Protein AF-A0A936F5Q6-F1 (afdb_monomer)

Secondary structure (DSSP, 8-state):
--------PPPPP-----------HHHHHHHHHHHHHHHHHHHHHTEEEEE--SGGGTTTS-TTEEEEEESGGG-B-GGGSGGG-SPP-SS-BT--PPPTT-EEEE--TT----EEEEEEE-TT-EEEEETTEEEETTEEPEEPPPEEEEEEPBTTB---TTTSTT-EEE-TTS-EEEEEEEEEEE-TTS-EEEEE------GGG-EEEEEPPTTEEEEE-SBSSS--STTS-GGGTS--SSEEGGGEEEEEEEEEEEB-S---SS-THHHHHTBPTT-TT-B-SPPHHHHHHHHHHHHHHTS-------------------------------------------------SSSSSS-EE-SS-GGGTTEEEETTS-EEETT-TTEEPPPSSPEEHHHHHHHHTTPPPTT--HHHHHHHHHHHHT--TTSTTHHHHHHHTSPP-

Solvent-accessible surface area (backbone atoms only — not comparable to full-atom values): 26104 Å² total; per-residue (Å²): 136,89,82,81,89,80,84,82,80,78,80,75,82,83,80,71,77,78,75,77,80,71,82,59,63,67,63,52,52,51,50,51,50,52,50,51,50,50,52,50,47,38,40,24,51,48,41,33,83,46,74,37,88,52,55,22,35,20,76,82,40,51,32,40,32,26,30,41,28,37,22,50,79,43,20,45,30,30,49,25,36,67,88,49,76,48,69,91,54,88,59,50,53,84,46,43,82,83,56,79,61,40,34,30,32,34,37,35,86,97,51,94,57,80,42,71,32,29,31,69,40,48,55,69,36,38,40,30,30,52,85,69,40,49,25,51,71,87,42,67,55,45,70,50,78,78,39,81,44,77,40,78,50,37,79,49,43,69,50,48,57,89,88,35,67,88,27,60,40,75,46,97,88,70,49,55,28,27,54,37,50,32,31,39,38,34,45,97,86,35,44,55,52,57,25,31,57,86,85,70,94,51,76,81,20,54,38,78,78,42,66,34,49,79,67,20,33,30,36,36,34,30,12,53,82,62,36,63,19,22,90,29,46,56,93,72,61,18,37,53,30,62,36,53,55,39,33,47,38,24,38,45,47,32,28,64,45,29,35,37,60,66,57,45,95,88,42,71,68,32,56,68,70,21,46,48,79,94,45,49,70,42,64,51,58,63,56,67,71,42,46,51,53,38,53,53,49,53,60,59,71,70,52,80,79,79,90,69,84,91,76,93,75,92,77,90,81,79,92,73,91,80,80,90,80,84,84,89,84,88,81,91,88,83,82,86,87,86,77,90,78,92,73,86,76,75,83,86,86,83,87,70,91,78,69,56,63,78,28,58,34,42,45,54,36,77,94,45,72,75,40,15,33,27,61,77,23,47,80,38,65,66,88,46,89,79,44,35,76,55,53,96,57,60,41,39,33,51,50,51,50,46,27,77,75,72,48,72,41,90,98,50,55,75,67,51,32,49,12,50,51,35,28,60,73,64,53,45,94,92,44,66,28,25,72,47,53,59,61,68,70,54,82,86,128

Mean predicted aligned error: 17.84 Å

Structure (mmCIF, N/CA/C/O backbone):
data_AF-A0A936F5Q6-F1
#
_entry.id   AF-A0A936F5Q6-F1
#
loop_
_atom_site.group_PDB
_atom_site.id
_atom_site.type_symbol
_atom_site.label_atom_id
_atom_site.label_alt_id
_atom_site.label_comp_id
_atom_site.label_asym_id
_atom_site.label_entity_id
_atom_site.label_seq_id
_atom_site.pdbx_PDB_ins_code
_atom_site.Cartn_x
_atom_site.Cartn_y
_atom_site.Cartn_z
_atom_site.occupancy
_atom_site.B_iso_or_equiv
_atom_site.auth_seq_id
_atom_site.auth_comp_id
_atom_site.auth_asym_id
_atom_site.auth_atom_id
_atom_site.pdbx_PDB_model_num
ATOM 1 N N . MET A 1 1 ? 105.492 23.230 -10.990 1.00 42.41 1 MET A N 1
ATOM 2 C CA . MET A 1 1 ? 104.537 22.326 -11.659 1.00 42.41 1 MET A CA 1
ATOM 3 C C . MET A 1 1 ? 103.234 22.396 -10.895 1.00 42.41 1 MET A C 1
ATOM 5 O O . MET A 1 1 ? 103.182 22.001 -9.741 1.00 42.41 1 MET A O 1
ATOM 9 N N . SER A 1 2 ? 102.258 23.037 -11.521 1.00 43.28 2 SER A N 1
ATOM 10 C CA . SER A 1 2 ? 100.875 23.204 -11.093 1.00 43.28 2 SER A CA 1
ATOM 11 C C . SER A 1 2 ? 100.133 21.871 -11.155 1.00 43.28 2 SER A C 1
ATOM 13 O O . SER A 1 2 ? 100.167 21.211 -12.191 1.00 43.28 2 SER A O 1
ATOM 15 N N . VAL A 1 3 ? 99.435 21.507 -10.081 1.00 45.12 3 VAL A N 1
ATOM 16 C CA . VAL A 1 3 ? 98.391 20.480 -10.119 1.00 45.12 3 VAL A CA 1
ATOM 17 C C . VAL A 1 3 ? 97.090 21.184 -9.764 1.00 45.12 3 VAL A C 1
ATOM 19 O O . VAL A 1 3 ? 96.934 21.720 -8.673 1.00 45.12 3 VAL A O 1
ATOM 22 N N . SER A 1 4 ? 96.239 21.276 -10.777 1.00 45.59 4 SER A N 1
ATOM 23 C CA . SER A 1 4 ? 94.944 21.943 -10.832 1.00 45.59 4 SER A CA 1
ATOM 24 C C . SER A 1 4 ? 93.878 21.199 -10.025 1.00 45.59 4 SER A C 1
ATOM 26 O O . SER A 1 4 ? 93.686 20.000 -10.228 1.00 45.59 4 SER A O 1
ATOM 28 N N . GLU A 1 5 ? 93.167 21.940 -9.174 1.00 50.47 5 GLU A N 1
ATOM 29 C CA . GLU A 1 5 ? 91.905 21.557 -8.531 1.00 50.47 5 GLU A CA 1
ATOM 30 C C . GLU A 1 5 ? 90.861 21.115 -9.568 1.00 50.47 5 GLU A C 1
ATOM 32 O O . GLU A 1 5 ? 90.573 21.842 -10.520 1.00 50.47 5 GLU A O 1
ATOM 37 N N . GLN A 1 6 ? 90.266 19.937 -9.365 1.00 46.44 6 GLN A N 1
ATOM 38 C CA . GLN A 1 6 ? 89.029 19.533 -10.031 1.00 46.44 6 GLN A CA 1
ATOM 39 C C . GLN A 1 6 ? 87.901 19.558 -8.999 1.00 46.44 6 GLN A C 1
ATOM 41 O O . GLN A 1 6 ? 87.885 18.778 -8.052 1.00 46.44 6 GLN A O 1
ATOM 46 N N . SER A 1 7 ? 86.990 20.511 -9.190 1.00 47.34 7 SER A N 1
ATOM 47 C CA . SER A 1 7 ? 85.715 20.624 -8.488 1.00 47.34 7 SER A CA 1
ATOM 48 C C . SER A 1 7 ? 84.756 19.570 -9.042 1.00 47.34 7 SER A C 1
ATOM 50 O O . SER A 1 7 ? 84.431 19.586 -10.230 1.00 47.34 7 SER A O 1
ATOM 52 N N . GLU A 1 8 ? 84.341 18.632 -8.196 1.00 51.38 8 GLU A N 1
ATOM 53 C CA . GLU A 1 8 ? 83.373 17.590 -8.531 1.00 51.38 8 GLU A CA 1
ATOM 54 C C . GLU A 1 8 ? 81.960 18.196 -8.485 1.00 51.38 8 GLU A C 1
ATOM 56 O O . GLU A 1 8 ? 81.468 18.613 -7.434 1.00 51.38 8 GLU A O 1
ATOM 61 N N . ALA A 1 9 ? 81.321 18.316 -9.649 1.00 51.38 9 ALA A N 1
ATOM 62 C CA . ALA A 1 9 ? 79.969 18.846 -9.769 1.00 51.38 9 ALA A CA 1
ATOM 63 C C . ALA A 1 9 ? 78.942 17.827 -9.245 1.00 51.38 9 ALA A C 1
ATOM 65 O O . ALA A 1 9 ? 78.842 16.711 -9.750 1.00 51.38 9 ALA A O 1
ATOM 66 N N . VAL A 1 10 ? 78.149 18.235 -8.252 1.00 56.03 10 VAL A N 1
ATOM 67 C CA . VAL A 1 10 ? 76.970 17.495 -7.774 1.00 56.03 10 VAL A CA 1
ATOM 68 C C . VAL A 1 10 ? 75.937 17.419 -8.912 1.00 56.03 10 VAL A C 1
ATOM 70 O O . VAL A 1 10 ? 75.622 18.463 -9.492 1.00 56.03 10 VAL A O 1
ATOM 73 N N . PRO A 1 11 ? 75.389 16.237 -9.257 1.00 56.75 11 PRO A N 1
ATOM 74 C CA . PRO A 1 11 ? 74.381 16.136 -10.304 1.00 56.75 11 PRO A CA 1
ATOM 75 C C . PRO A 1 11 ? 73.086 16.822 -9.850 1.00 56.75 11 PRO A C 1
ATOM 77 O O . PRO A 1 11 ? 72.629 16.642 -8.719 1.00 56.75 11 PRO A O 1
ATOM 80 N N . ALA A 1 12 ? 72.506 17.634 -10.734 1.00 58.72 12 ALA A N 1
ATOM 81 C CA . ALA A 1 12 ? 71.216 18.274 -10.510 1.00 58.72 12 ALA A CA 1
ATOM 82 C C . ALA A 1 12 ? 70.104 17.213 -10.371 1.00 58.72 12 ALA A C 1
ATOM 84 O O . ALA A 1 12 ? 70.177 16.174 -11.031 1.00 58.72 12 ALA A O 1
ATOM 85 N N . PRO A 1 13 ? 69.075 17.451 -9.535 1.00 54.03 13 PRO A N 1
ATOM 86 C CA . PRO A 1 13 ? 67.951 16.535 -9.419 1.00 54.03 13 PRO A CA 1
ATOM 87 C C . PRO A 1 13 ? 67.217 16.451 -10.758 1.00 54.03 13 PRO A C 1
ATOM 89 O O . PRO A 1 13 ? 66.896 17.469 -11.371 1.00 54.03 13 PRO A O 1
ATOM 92 N N . ASP A 1 14 ? 66.973 15.221 -11.193 1.00 54.06 14 ASP A N 1
ATOM 93 C CA . ASP A 1 14 ? 66.315 14.880 -12.446 1.00 54.06 14 ASP A CA 1
ATOM 94 C C . ASP A 1 14 ? 64.853 15.366 -12.405 1.00 54.06 14 ASP A C 1
ATOM 96 O O . ASP A 1 14 ? 63.963 14.705 -11.867 1.00 54.06 14 ASP A O 1
ATOM 100 N N . THR A 1 15 ? 64.587 16.575 -12.906 1.00 55.31 15 THR A N 1
ATOM 101 C CA . THR A 1 15 ? 63.224 17.110 -13.043 1.00 55.31 15 THR A CA 1
ATOM 102 C C . THR A 1 15 ? 62.595 16.582 -14.325 1.00 55.31 15 THR A C 1
ATOM 104 O O . THR A 1 15 ? 62.311 17.342 -15.250 1.00 55.31 15 THR A O 1
ATOM 107 N N . SER A 1 16 ? 62.378 15.270 -14.390 1.00 55.84 16 SER A N 1
ATOM 108 C CA . SER A 1 16 ? 61.406 14.721 -15.333 1.00 55.84 16 SER A CA 1
ATOM 109 C C . SER A 1 16 ? 60.009 15.129 -14.849 1.00 55.84 16 SER A C 1
ATOM 111 O O . SER A 1 16 ? 59.648 14.789 -13.718 1.00 55.84 16 SER A O 1
ATOM 113 N N . PRO A 1 17 ? 59.219 15.892 -15.627 1.00 52.56 17 PRO A N 1
ATOM 114 C CA . PRO A 1 17 ? 57.840 16.160 -15.257 1.00 52.56 17 PRO A CA 1
ATOM 115 C C . PRO A 1 17 ? 57.118 14.815 -15.206 1.00 52.56 17 PRO A C 1
ATOM 117 O O . PRO A 1 17 ? 57.086 14.098 -16.204 1.00 52.56 17 PRO A O 1
ATOM 120 N N . ALA A 1 18 ? 56.580 14.450 -14.039 1.00 57.94 18 ALA A N 1
ATOM 121 C CA . ALA A 1 18 ? 55.662 13.327 -13.940 1.00 57.94 18 ALA A CA 1
ATOM 122 C C . ALA A 1 18 ? 54.544 13.580 -14.956 1.00 57.94 18 ALA A C 1
ATOM 124 O O . ALA A 1 18 ? 53.820 14.572 -14.832 1.00 57.94 18 ALA A O 1
ATOM 125 N N . GLU A 1 19 ? 54.466 12.748 -15.997 1.00 56.25 19 GLU A N 1
ATOM 126 C CA . GLU A 1 19 ? 53.350 12.771 -16.932 1.00 56.25 19 GLU A CA 1
ATOM 127 C C . GLU A 1 19 ? 52.079 12.673 -16.091 1.00 56.25 19 GLU A C 1
ATOM 129 O O . GLU A 1 19 ? 51.838 11.679 -15.407 1.00 56.25 19 GLU A O 1
ATOM 134 N N . ALA A 1 20 ? 51.301 13.754 -16.063 1.00 56.84 20 ALA A N 1
ATOM 135 C CA . ALA A 1 20 ? 49.984 13.726 -15.464 1.00 56.84 20 ALA A CA 1
ATOM 136 C C . ALA A 1 20 ? 49.169 12.740 -16.301 1.00 56.84 20 ALA A C 1
ATOM 138 O O . ALA A 1 20 ? 48.766 13.081 -17.415 1.00 56.84 20 ALA A O 1
ATOM 139 N N . GLU A 1 21 ? 48.996 11.511 -15.805 1.00 63.91 21 GLU A N 1
ATOM 140 C CA . GLU A 1 21 ? 48.162 10.517 -16.468 1.00 63.91 21 GLU A CA 1
ATOM 141 C C . GLU A 1 21 ? 46.788 11.143 -16.715 1.00 63.91 21 GLU A C 1
ATOM 143 O O . GLU A 1 21 ? 46.045 11.484 -15.789 1.00 63.91 21 GLU A O 1
ATOM 148 N N . GLY A 1 22 ? 46.491 11.392 -17.992 1.00 63.47 22 GLY A N 1
ATOM 149 C CA . GLY A 1 22 ? 45.227 11.970 -18.407 1.00 63.47 22 GLY A CA 1
ATOM 150 C C . GLY A 1 22 ? 44.092 11.062 -17.954 1.00 63.47 22 GLY A C 1
ATOM 151 O O . GLY A 1 22 ? 44.137 9.855 -18.172 1.00 63.47 22 GLY A O 1
ATOM 152 N N . PHE A 1 23 ? 43.079 11.648 -17.320 1.00 73.56 23 PHE A N 1
ATOM 153 C CA . PHE A 1 23 ? 41.905 10.942 -16.810 1.00 73.56 23 PHE A CA 1
ATOM 154 C C . PHE A 1 23 ? 41.324 9.973 -17.862 1.00 73.56 23 PHE A C 1
ATOM 156 O O . PHE A 1 23 ? 40.865 10.409 -18.925 1.00 73.56 23 PHE A O 1
ATOM 163 N N . ASP A 1 24 ? 41.345 8.663 -17.575 1.00 84.31 24 ASP A N 1
ATOM 164 C CA . ASP A 1 24 ? 40.835 7.620 -18.475 1.00 84.31 24 ASP A CA 1
ATOM 165 C C . ASP A 1 24 ? 39.300 7.608 -18.494 1.00 84.31 24 ASP A C 1
ATOM 167 O O . ASP A 1 24 ? 38.622 6.799 -17.856 1.00 84.31 24 ASP A O 1
ATOM 171 N N . TRP A 1 25 ? 38.734 8.507 -19.298 1.00 86.06 25 TRP A N 1
ATOM 172 C CA . TRP A 1 25 ? 37.295 8.597 -19.530 1.00 86.06 25 TRP A CA 1
ATOM 173 C C . TRP A 1 25 ? 36.670 7.280 -20.010 1.00 86.06 25 TRP A C 1
ATOM 175 O O . TRP A 1 25 ? 35.491 7.041 -19.747 1.00 86.06 25 TRP A O 1
ATOM 185 N N . LYS A 1 26 ? 37.411 6.412 -20.717 1.00 86.75 26 LYS A N 1
ATOM 186 C CA . LYS A 1 26 ? 36.864 5.144 -21.227 1.00 86.75 26 LYS A CA 1
ATOM 187 C C . LYS A 1 26 ? 36.763 4.102 -20.116 1.00 86.75 26 LYS A C 1
ATOM 189 O O . LYS A 1 26 ? 35.740 3.418 -20.035 1.00 86.75 26 LYS A O 1
ATOM 194 N N . GLY A 1 27 ? 37.789 3.994 -19.274 1.00 87.75 27 GLY A N 1
ATOM 195 C CA . GLY A 1 27 ? 37.789 3.144 -18.084 1.00 87.75 27 GLY A CA 1
ATOM 196 C C . GLY A 1 27 ? 36.675 3.522 -17.111 1.00 87.75 27 GLY A C 1
ATOM 197 O O . GLY A 1 27 ? 35.888 2.662 -16.713 1.00 87.75 27 GLY A O 1
ATOM 198 N N . GLU A 1 28 ? 36.529 4.816 -16.829 1.00 91.38 28 GLU A N 1
ATOM 199 C CA . GLU A 1 28 ? 35.489 5.347 -15.940 1.00 91.38 28 GLU A CA 1
ATOM 200 C C . GLU A 1 28 ? 34.074 5.105 -16.483 1.00 91.38 28 GLU A C 1
ATOM 202 O O . GLU A 1 28 ? 33.216 4.568 -15.780 1.00 91.38 28 GLU A O 1
ATOM 207 N N . LEU A 1 29 ? 33.822 5.391 -17.767 1.00 93.62 29 LEU A N 1
ATOM 208 C CA . LEU A 1 29 ? 32.521 5.111 -18.391 1.00 93.62 29 LEU A CA 1
ATOM 209 C C . LEU A 1 29 ? 32.185 3.616 -18.386 1.00 93.62 29 LEU A C 1
ATOM 211 O O . LEU A 1 29 ? 31.036 3.242 -18.143 1.00 93.62 29 LEU A O 1
ATOM 215 N N . LYS A 1 30 ? 33.176 2.749 -18.624 1.00 93.69 30 LYS A N 1
ATOM 216 C CA . LYS A 1 30 ? 33.001 1.295 -18.539 1.00 93.69 30 LYS A CA 1
ATOM 217 C C . LYS A 1 30 ? 32.671 0.863 -17.108 1.00 93.69 30 LYS A C 1
ATOM 219 O O . LYS A 1 30 ? 31.781 0.034 -16.926 1.00 93.69 30 LYS A O 1
ATOM 224 N N . GLY A 1 31 ? 33.351 1.424 -16.109 1.00 93.06 31 GLY A N 1
ATOM 225 C CA . GLY A 1 31 ? 33.075 1.174 -14.694 1.00 93.06 31 GLY A CA 1
ATOM 226 C C . GLY A 1 31 ? 31.650 1.571 -14.311 1.00 93.06 31 GLY A C 1
ATOM 227 O O . GLY A 1 31 ? 30.896 0.749 -13.789 1.00 93.06 31 GLY A O 1
ATOM 228 N N . VAL A 1 32 ? 31.242 2.794 -14.662 1.00 94.19 32 VAL A N 1
ATOM 229 C CA . VAL A 1 32 ? 29.879 3.298 -14.436 1.00 94.19 32 VAL A CA 1
ATOM 230 C C . VAL A 1 32 ? 28.839 2.427 -15.140 1.00 94.19 32 VAL A C 1
ATOM 232 O O . VAL A 1 32 ? 27.829 2.081 -14.533 1.00 94.19 32 VAL A O 1
ATOM 235 N N . PHE A 1 33 ? 29.083 2.019 -16.388 1.00 94.50 33 PHE A N 1
ATOM 236 C CA . PHE A 1 33 ? 28.174 1.141 -17.126 1.00 94.50 33 PHE A CA 1
ATOM 237 C C . PHE A 1 33 ? 27.936 -0.189 -16.398 1.00 94.50 33 PHE A C 1
ATOM 239 O O . PHE A 1 33 ? 26.786 -0.575 -16.185 1.00 94.50 33 PHE A O 1
ATOM 246 N N . TRP A 1 34 ? 29.003 -0.875 -15.974 1.00 96.38 34 TRP A N 1
ATOM 247 C CA . TRP A 1 34 ? 28.876 -2.144 -15.252 1.00 96.38 34 TRP A CA 1
ATOM 248 C C . TRP A 1 34 ? 28.244 -1.974 -13.871 1.00 96.38 34 TRP A C 1
ATOM 250 O O . TRP A 1 34 ? 27.449 -2.822 -13.470 1.00 96.38 34 TRP A O 1
ATOM 260 N N . LEU A 1 35 ? 28.532 -0.873 -13.172 1.00 95.44 35 LEU A N 1
ATOM 261 C CA . LEU A 1 35 ? 27.879 -0.541 -11.906 1.00 95.44 35 LEU A CA 1
ATOM 262 C C . LEU A 1 35 ? 26.367 -0.357 -12.094 1.00 95.44 35 LEU A C 1
ATOM 264 O O . LEU A 1 35 ? 25.579 -0.966 -11.374 1.00 95.44 35 LEU A O 1
ATOM 268 N N . VAL A 1 36 ? 25.954 0.441 -13.083 1.00 93.56 36 VAL A N 1
ATOM 269 C CA . VAL A 1 36 ? 24.536 0.660 -13.406 1.00 93.56 36 VAL A CA 1
ATOM 270 C C . VAL A 1 36 ? 23.865 -0.656 -13.787 1.00 93.56 36 VAL A C 1
ATOM 272 O O . VAL A 1 36 ? 22.791 -0.960 -13.272 1.00 93.56 36 VAL A O 1
ATOM 275 N N . LEU A 1 37 ? 24.502 -1.469 -14.631 1.00 92.69 37 LEU A N 1
ATOM 276 C CA . LEU A 1 37 ? 23.965 -2.767 -15.031 1.00 92.69 37 LEU A CA 1
ATOM 277 C C . LEU A 1 37 ? 23.812 -3.716 -13.834 1.00 92.69 37 LEU A C 1
ATOM 279 O O . LEU A 1 37 ? 22.787 -4.386 -13.719 1.00 92.69 37 LEU A O 1
ATOM 283 N N . ALA A 1 38 ? 24.784 -3.744 -12.919 1.00 93.56 38 ALA A N 1
ATOM 284 C CA . ALA A 1 38 ? 24.715 -4.545 -11.700 1.00 93.56 38 ALA A CA 1
ATOM 285 C C . ALA A 1 38 ? 23.567 -4.092 -10.783 1.00 93.56 38 ALA A C 1
ATOM 287 O O . ALA A 1 38 ? 22.798 -4.927 -10.308 1.00 93.56 38 ALA A O 1
ATOM 288 N N . VAL A 1 39 ? 23.398 -2.780 -10.584 1.00 92.31 39 VAL A N 1
ATOM 289 C CA . VAL A 1 39 ? 22.298 -2.214 -9.783 1.00 92.31 39 VAL A CA 1
ATOM 290 C C . VAL A 1 39 ? 20.939 -2.516 -10.420 1.00 92.31 39 VAL A C 1
ATOM 292 O O . VAL A 1 39 ? 20.026 -2.972 -9.733 1.00 92.31 39 VAL A O 1
ATOM 295 N N . LEU A 1 40 ? 20.796 -2.327 -11.735 1.00 90.75 40 LEU A N 1
ATOM 296 C CA . LEU A 1 40 ? 19.561 -2.644 -12.459 1.00 90.75 40 LEU A CA 1
ATOM 297 C C . LEU A 1 40 ? 19.254 -4.145 -12.443 1.00 90.75 40 LEU A C 1
ATOM 299 O O . LEU A 1 40 ? 18.093 -4.529 -12.283 1.00 90.75 40 LEU A O 1
ATOM 303 N N . GLY A 1 41 ? 20.276 -4.992 -12.570 1.00 90.94 41 GLY A N 1
ATOM 304 C CA . GLY A 1 41 ? 20.154 -6.440 -12.436 1.00 90.94 41 GLY A CA 1
ATOM 305 C C . GLY A 1 41 ? 19.670 -6.830 -11.041 1.00 90.94 41 GLY A C 1
ATOM 306 O O . GLY A 1 41 ? 18.694 -7.566 -10.914 1.00 90.94 41 GLY A O 1
ATOM 307 N N . PHE A 1 42 ? 20.273 -6.267 -9.992 1.00 92.06 42 PHE A N 1
ATOM 308 C CA . PHE A 1 42 ? 19.863 -6.500 -8.608 1.00 92.06 42 PHE A CA 1
ATOM 309 C C . PHE A 1 42 ? 18.412 -6.059 -8.352 1.00 92.06 42 PHE A C 1
ATOM 311 O O . PHE A 1 42 ? 17.618 -6.846 -7.833 1.00 92.06 42 PHE A O 1
ATOM 318 N N . HIS A 1 43 ? 18.033 -4.852 -8.785 1.00 89.88 43 HIS A N 1
ATOM 319 C CA . HIS A 1 43 ? 16.671 -4.323 -8.630 1.00 89.88 43 HIS A CA 1
ATOM 320 C C . HIS A 1 43 ? 15.612 -5.116 -9.400 1.00 89.88 43 HIS A C 1
ATOM 322 O O . HIS A 1 43 ? 14.473 -5.248 -8.940 1.00 89.88 43 HIS A O 1
ATOM 328 N N . SER A 1 44 ? 15.979 -5.649 -10.565 1.00 86.81 44 SER A N 1
ATOM 329 C CA . SER A 1 44 ? 15.056 -6.407 -11.411 1.00 86.81 44 SER A CA 1
ATOM 330 C C . SER A 1 44 ? 14.912 -7.862 -10.957 1.00 86.81 44 SER A C 1
ATOM 332 O O . SER A 1 44 ? 13.824 -8.429 -11.059 1.00 86.81 44 SER A O 1
ATOM 334 N N . LEU A 1 45 ? 15.990 -8.471 -10.448 1.00 89.06 45 LEU A N 1
ATOM 335 C CA . LEU A 1 45 ? 16.042 -9.913 -10.197 1.00 89.06 45 LEU A CA 1
ATOM 336 C C . LEU A 1 45 ? 15.928 -10.297 -8.721 1.00 89.06 45 LEU A C 1
ATOM 338 O O . LEU A 1 45 ? 15.330 -11.326 -8.411 1.00 89.06 45 LEU A O 1
ATOM 342 N N . ILE A 1 46 ? 16.487 -9.499 -7.815 1.00 89.50 46 ILE A N 1
ATOM 343 C CA . ILE A 1 46 ? 16.668 -9.890 -6.414 1.00 89.50 46 ILE A CA 1
ATOM 344 C C . ILE A 1 46 ? 15.715 -9.097 -5.533 1.00 89.50 46 ILE A C 1
ATOM 346 O O . ILE A 1 46 ? 14.749 -9.659 -5.006 1.00 89.50 46 ILE A O 1
ATOM 350 N N . ALA A 1 47 ? 15.972 -7.799 -5.386 1.00 91.62 47 ALA A N 1
ATOM 351 C CA . ALA A 1 47 ? 15.198 -6.947 -4.506 1.00 91.62 47 ALA A CA 1
ATOM 352 C C . ALA A 1 47 ? 15.295 -5.474 -4.898 1.00 91.62 47 ALA A C 1
ATOM 354 O O . ALA A 1 47 ? 16.343 -5.015 -5.347 1.00 91.62 47 ALA A O 1
ATOM 355 N N . LYS A 1 48 ? 14.220 -4.716 -4.665 1.00 91.00 48 LYS A N 1
ATOM 356 C CA . LYS A 1 48 ? 14.207 -3.258 -4.844 1.00 91.00 48 LYS A CA 1
ATOM 357 C C . LYS A 1 48 ? 13.772 -2.542 -3.562 1.00 91.00 48 LYS A C 1
ATOM 359 O O . LYS A 1 48 ? 12.885 -3.052 -2.868 1.00 91.00 48 LYS A O 1
ATOM 364 N N . PRO A 1 49 ? 14.351 -1.371 -3.242 1.00 91.75 49 PRO A N 1
ATOM 365 C CA . PRO A 1 49 ? 13.793 -0.503 -2.217 1.00 91.75 49 PRO A CA 1
ATOM 366 C C . PRO A 1 49 ? 12.448 0.061 -2.693 1.00 91.75 49 PRO A C 1
ATOM 368 O O . PRO A 1 49 ? 12.272 0.376 -3.871 1.00 91.75 49 PRO A O 1
ATOM 371 N N . PHE A 1 50 ? 11.501 0.193 -1.773 1.00 91.50 50 PHE A N 1
ATOM 372 C CA . PHE A 1 50 ? 10.171 0.733 -2.032 1.00 91.50 50 PHE A CA 1
ATOM 373 C C . PHE A 1 50 ? 9.786 1.732 -0.939 1.00 91.50 50 PHE A C 1
ATOM 375 O O . PHE A 1 50 ? 10.235 1.620 0.202 1.00 91.50 50 PHE A O 1
ATOM 382 N N . TYR A 1 51 ? 8.979 2.724 -1.298 1.00 92.38 51 TYR A N 1
ATOM 383 C CA . TYR A 1 51 ? 8.472 3.759 -0.399 1.00 92.38 51 TYR A CA 1
ATOM 384 C C . TYR A 1 51 ? 6.951 3.664 -0.328 1.00 92.38 51 TYR A C 1
ATOM 386 O O . TYR A 1 51 ? 6.324 3.402 -1.350 1.00 92.38 51 TYR A O 1
ATOM 394 N N . ILE A 1 52 ? 6.375 3.872 0.857 1.00 94.81 52 ILE A N 1
ATOM 395 C CA . ILE A 1 52 ? 4.927 3.860 1.082 1.00 94.81 52 ILE A CA 1
ATOM 396 C C . ILE A 1 52 ? 4.357 5.281 0.973 1.00 94.81 52 ILE A C 1
ATOM 398 O O . ILE A 1 52 ? 4.614 6.092 1.867 1.00 94.81 52 ILE A O 1
ATOM 402 N N . PRO A 1 53 ? 3.565 5.580 -0.078 1.00 90.31 53 PRO A N 1
ATOM 403 C CA . PRO A 1 53 ? 2.999 6.910 -0.293 1.00 90.31 53 PRO A CA 1
ATOM 404 C C . PRO A 1 53 ? 1.572 7.072 0.255 1.00 90.31 53 PRO A C 1
ATOM 406 O O . PRO A 1 53 ? 1.040 8.171 0.208 1.00 90.31 53 PRO A O 1
ATOM 409 N N . SER A 1 54 ? 0.925 5.992 0.711 1.00 93.44 54 SER A N 1
ATOM 410 C CA . SER A 1 54 ? -0.507 5.983 1.054 1.00 93.44 54 SER A CA 1
ATOM 411 C C . SER A 1 54 ? -0.799 5.193 2.327 1.00 93.44 54 SER A C 1
ATOM 413 O O . SER A 1 54 ? -0.086 4.239 2.639 1.00 93.44 54 SER A O 1
ATOM 415 N N . GLU A 1 55 ? -1.915 5.511 2.968 1.00 94.75 55 GLU A N 1
ATOM 416 C CA . GLU A 1 55 ? -2.408 4.910 4.213 1.00 94.75 55 GLU A CA 1
ATOM 417 C C . GLU A 1 55 ? -3.172 3.583 4.067 1.00 94.75 55 GLU A C 1
ATOM 419 O O . GLU A 1 55 ? -3.548 2.970 5.065 1.00 94.75 55 GLU A O 1
ATOM 424 N N . SER A 1 56 ? -3.361 3.086 2.842 1.00 95.88 56 SER A N 1
ATOM 425 C CA . SER A 1 56 ? -4.173 1.885 2.564 1.00 95.88 56 SER A CA 1
ATOM 426 C C . SER A 1 56 ? -3.729 0.597 3.275 1.00 95.88 56 SER A C 1
ATOM 428 O O . SER A 1 56 ? -4.490 -0.363 3.375 1.00 95.88 56 SER A O 1
ATOM 430 N N . MET A 1 57 ? -2.495 0.555 3.777 1.00 97.06 57 MET A N 1
ATOM 431 C CA . MET A 1 57 ? -1.932 -0.585 4.507 1.00 97.06 57 MET A CA 1
ATOM 432 C C . MET A 1 57 ? -1.723 -0.300 6.006 1.00 97.06 57 MET A C 1
ATOM 434 O O . MET A 1 57 ? -1.019 -1.051 6.689 1.00 97.06 57 MET A O 1
ATOM 438 N N . MET A 1 58 ? -2.328 0.766 6.538 1.00 95.75 58 MET A N 1
ATOM 439 C CA . MET A 1 58 ? -2.366 1.025 7.978 1.00 95.75 58 MET A CA 1
ATOM 440 C C . MET A 1 58 ? -3.178 -0.061 8.714 1.00 95.75 58 MET A C 1
ATOM 442 O O . MET A 1 58 ? -4.124 -0.605 8.152 1.00 95.75 58 MET A O 1
ATOM 446 N N . PRO A 1 59 ? -2.816 -0.415 9.963 1.00 93.75 59 PRO A N 1
ATOM 447 C CA . PRO A 1 59 ? -1.761 0.182 10.786 1.00 93.75 59 PRO A CA 1
ATOM 448 C C . PRO A 1 59 ? -0.377 -0.459 10.565 1.00 93.75 59 PRO A C 1
ATOM 450 O O . PRO A 1 59 ? 0.601 -0.037 11.186 1.00 93.75 59 PRO A O 1
ATOM 453 N N . GLY A 1 60 ? -0.287 -1.512 9.744 1.00 92.12 60 GLY A N 1
ATOM 454 C CA . GLY A 1 60 ? 0.948 -2.271 9.534 1.00 92.12 60 GLY A CA 1
ATOM 455 C C . GLY A 1 60 ? 2.028 -1.446 8.839 1.00 92.12 60 GLY A C 1
ATOM 456 O O . GLY A 1 60 ? 3.178 -1.432 9.280 1.00 92.12 60 GLY A O 1
ATOM 457 N N . LEU A 1 61 ? 1.636 -0.707 7.802 1.00 95.62 61 LEU A N 1
ATOM 458 C CA . LEU A 1 61 ? 2.488 0.201 7.041 1.00 95.62 61 LEU A CA 1
ATOM 459 C C . LEU A 1 61 ? 1.957 1.630 7.142 1.00 95.62 61 LEU A C 1
ATOM 461 O O . LEU A 1 61 ? 0.771 1.869 6.926 1.00 95.62 61 LEU A O 1
ATOM 465 N N . LEU A 1 62 ? 2.846 2.568 7.453 1.00 95.25 62 LEU A N 1
ATOM 466 C CA . LEU A 1 62 ? 2.543 3.994 7.542 1.00 95.25 62 LEU A CA 1
ATOM 467 C C . LEU A 1 62 ? 3.126 4.733 6.335 1.00 95.25 62 LEU A C 1
ATOM 469 O O . LEU A 1 62 ? 4.185 4.365 5.819 1.00 95.25 62 LEU A O 1
ATOM 473 N N . VAL A 1 63 ? 2.479 5.828 5.928 1.00 95.12 63 VAL A N 1
ATOM 474 C CA . VAL A 1 63 ? 3.055 6.772 4.958 1.00 95.12 63 VAL A CA 1
ATOM 475 C C . VAL A 1 63 ? 4.408 7.233 5.487 1.00 95.12 63 VAL A C 1
ATOM 477 O O . VAL A 1 63 ? 4.507 7.624 6.651 1.00 95.12 63 VAL A O 1
ATOM 480 N N . GLY A 1 64 ? 5.463 7.143 4.676 1.00 93.56 64 GLY A N 1
ATOM 481 C CA . GLY A 1 64 ? 6.829 7.398 5.150 1.00 93.56 64 GLY A CA 1
ATOM 482 C C . GLY A 1 64 ? 7.693 6.153 5.347 1.00 93.56 64 GLY A C 1
ATOM 483 O O . GLY A 1 64 ? 8.920 6.281 5.382 1.00 93.56 64 GLY A O 1
ATOM 484 N N . ASP A 1 65 ? 7.095 4.962 5.445 1.00 96.19 65 ASP A N 1
ATOM 485 C CA . ASP A 1 65 ? 7.844 3.709 5.553 1.00 96.19 65 ASP A CA 1
ATOM 486 C C . ASP A 1 65 ? 8.649 3.431 4.273 1.00 96.19 65 ASP A C 1
ATOM 488 O O . ASP A 1 65 ? 8.204 3.651 3.140 1.00 96.19 65 ASP A O 1
ATOM 492 N N . ARG A 1 66 ? 9.859 2.905 4.463 1.00 95.19 66 ARG A N 1
ATOM 493 C CA . ARG A 1 66 ? 10.727 2.362 3.419 1.00 95.19 66 ARG A CA 1
ATOM 494 C C . ARG A 1 66 ? 10.882 0.875 3.653 1.00 95.19 66 ARG A C 1
ATOM 496 O O . ARG A 1 66 ? 11.105 0.444 4.779 1.00 95.19 66 ARG A O 1
ATOM 503 N N . LEU A 1 67 ? 10.770 0.086 2.596 1.00 94.75 67 LEU A N 1
ATOM 504 C CA . LEU A 1 67 ? 10.797 -1.367 2.697 1.00 94.75 67 LEU A CA 1
ATOM 505 C C . LEU A 1 67 ? 11.612 -2.002 1.579 1.00 94.75 67 LEU A C 1
ATOM 507 O O . LEU A 1 67 ? 11.876 -1.384 0.545 1.00 94.75 67 LEU A O 1
ATOM 511 N N . VAL A 1 68 ? 12.001 -3.254 1.797 1.00 94.44 68 VAL A N 1
ATOM 512 C CA . VAL A 1 68 ? 12.623 -4.096 0.772 1.00 94.44 68 VAL A CA 1
ATOM 513 C C . VAL A 1 68 ? 11.568 -5.024 0.188 1.00 94.44 68 VAL A C 1
ATOM 515 O O . VAL A 1 68 ? 10.864 -5.720 0.922 1.00 94.44 68 VAL A O 1
ATOM 518 N N . VAL A 1 69 ? 11.477 -5.036 -1.142 1.00 92.69 69 VAL A N 1
ATOM 519 C CA . VAL A 1 69 ? 10.619 -5.958 -1.892 1.00 92.69 69 VAL A CA 1
ATOM 520 C C . VAL A 1 69 ? 11.487 -6.998 -2.571 1.00 92.69 69 VAL A C 1
ATOM 522 O O . VAL A 1 69 ? 12.326 -6.634 -3.394 1.00 92.69 69 VAL A O 1
ATOM 525 N N . SER A 1 70 ? 11.260 -8.274 -2.277 1.00 92.69 70 SER A N 1
ATOM 526 C CA . SER A 1 70 ? 11.894 -9.394 -2.969 1.00 92.69 70 SER A CA 1
ATOM 527 C C . SER A 1 70 ? 11.124 -9.748 -4.249 1.00 92.69 70 SER A C 1
ATOM 529 O O . SER A 1 70 ? 9.891 -9.738 -4.286 1.00 92.69 70 SER A O 1
ATOM 531 N N . LYS A 1 71 ? 11.851 -10.036 -5.333 1.00 88.31 71 LYS A N 1
ATOM 532 C CA . LYS A 1 71 ? 11.264 -10.369 -6.648 1.00 88.31 71 LYS A CA 1
ATOM 533 C C . LYS A 1 71 ? 11.134 -11.874 -6.868 1.00 88.31 71 LYS A C 1
ATOM 535 O O . LYS A 1 71 ? 10.101 -12.357 -7.319 1.00 88.31 71 LYS A O 1
ATOM 540 N N . TYR A 1 72 ? 12.173 -12.610 -6.491 1.00 87.19 72 TYR A N 1
ATOM 541 C CA . TYR A 1 72 ? 12.311 -14.041 -6.743 1.00 87.19 72 TYR A CA 1
ATOM 542 C C . TYR A 1 72 ? 11.230 -14.962 -6.134 1.00 87.19 72 TYR A C 1
ATOM 544 O O . TYR A 1 72 ? 10.999 -16.003 -6.747 1.00 87.19 72 TYR A O 1
ATOM 552 N N . PRO A 1 73 ? 10.534 -14.666 -5.007 1.00 87.00 73 PRO A N 1
ATOM 553 C CA . PRO A 1 73 ? 9.595 -15.638 -4.433 1.00 87.00 73 PRO A CA 1
ATOM 554 C C . PRO A 1 73 ? 8.443 -16.019 -5.365 1.00 87.00 73 PRO A C 1
ATOM 556 O O . PRO A 1 73 ? 7.969 -17.152 -5.341 1.00 87.00 73 PRO A O 1
ATOM 559 N N . TYR A 1 74 ? 8.021 -15.086 -6.219 1.00 88.56 74 TYR A N 1
ATOM 560 C CA . TYR A 1 74 ? 6.952 -15.311 -7.192 1.00 88.56 74 TYR A CA 1
ATOM 561 C C . TYR A 1 74 ? 7.494 -15.494 -8.610 1.00 88.56 74 TYR A C 1
ATOM 563 O O . TYR A 1 74 ? 6.727 -15.518 -9.569 1.00 88.56 74 TYR A O 1
ATOM 571 N N . GLY A 1 75 ? 8.814 -15.622 -8.770 1.00 87.50 75 GLY A N 1
ATOM 572 C CA . GLY A 1 75 ? 9.480 -15.612 -10.068 1.00 87.50 75 GLY A CA 1
ATOM 573 C C . GLY A 1 75 ? 9.329 -14.281 -10.803 1.00 87.50 75 GLY A C 1
ATOM 574 O O . GLY A 1 75 ? 8.808 -13.296 -10.269 1.00 87.50 75 GLY A O 1
ATOM 575 N N . TRP A 1 76 ? 9.765 -14.254 -12.058 1.00 88.12 76 TRP A N 1
ATOM 576 C CA . TRP A 1 76 ? 9.883 -13.014 -12.824 1.00 88.12 76 TRP A CA 1
ATOM 577 C C . TRP A 1 76 ? 8.831 -12.910 -13.925 1.00 88.12 76 TRP A C 1
ATOM 579 O O . TRP A 1 76 ? 8.579 -13.862 -14.663 1.00 88.12 76 TRP A O 1
ATOM 589 N N . SER A 1 77 ? 8.240 -11.727 -14.034 1.00 87.75 77 SER A N 1
ATOM 590 C CA . SER A 1 77 ? 7.267 -11.339 -15.058 1.00 87.75 77 SER A CA 1
ATOM 591 C C . SER A 1 77 ? 7.659 -10.002 -15.691 1.00 87.75 77 SER A C 1
ATOM 593 O O . SER A 1 77 ? 8.684 -9.414 -15.336 1.00 87.75 77 SER A O 1
ATOM 595 N N . PHE A 1 78 ? 6.826 -9.479 -16.592 1.00 81.69 78 PHE A N 1
ATOM 596 C CA . PHE A 1 78 ? 7.060 -8.175 -17.214 1.00 81.69 78 PHE A CA 1
ATOM 597 C C . PHE A 1 78 ? 7.190 -7.029 -16.188 1.00 81.69 78 PHE A C 1
ATOM 599 O O . PHE A 1 78 ? 8.031 -6.151 -16.374 1.00 81.69 78 PHE A O 1
ATOM 606 N N . VAL A 1 79 ? 6.475 -7.095 -15.051 1.00 83.44 79 VAL A N 1
ATOM 607 C CA . VAL A 1 79 ? 6.576 -6.091 -13.967 1.00 83.44 79 VAL A CA 1
ATOM 608 C C . VAL A 1 79 ? 7.798 -6.267 -13.061 1.00 83.44 79 VAL A C 1
ATOM 610 O O . VAL A 1 79 ? 8.061 -5.478 -12.147 1.00 83.44 79 VAL A O 1
ATOM 613 N N . SER A 1 80 ? 8.558 -7.347 -13.251 1.00 81.25 80 SER A N 1
ATOM 614 C CA . SER A 1 80 ? 9.766 -7.578 -12.462 1.00 81.25 80 SER A CA 1
ATOM 615 C C . SER A 1 80 ? 10.914 -6.683 -12.914 1.00 81.25 80 SER A C 1
ATOM 617 O O . SER A 1 80 ? 11.696 -6.253 -12.063 1.00 81.25 80 SER A O 1
ATOM 619 N N . MET A 1 81 ? 10.970 -6.351 -14.208 1.00 80.31 81 MET A N 1
ATOM 620 C CA . MET A 1 81 ? 12.011 -5.507 -14.783 1.00 80.31 81 MET A CA 1
ATOM 621 C C . MET A 1 81 ? 11.889 -4.066 -14.288 1.00 80.31 81 MET A C 1
ATOM 623 O O . MET A 1 81 ? 10.799 -3.496 -14.229 1.00 80.31 81 MET A O 1
ATOM 627 N N . THR A 1 82 ? 13.022 -3.464 -13.926 1.00 74.81 82 THR A N 1
ATOM 628 C CA . THR A 1 82 ? 13.050 -2.054 -13.518 1.00 74.81 82 THR A CA 1
ATOM 629 C C . THR A 1 82 ? 12.483 -1.185 -14.650 1.00 74.81 82 THR A C 1
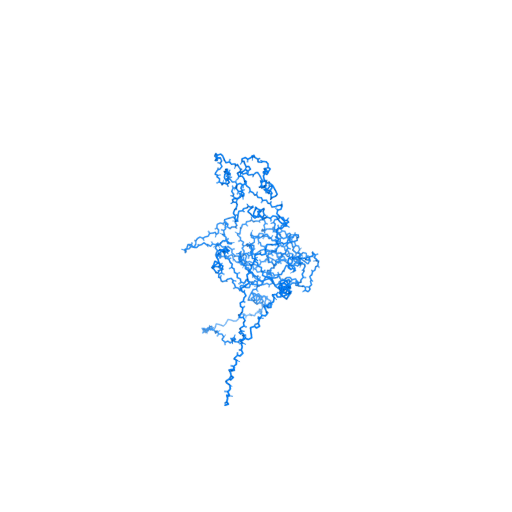ATOM 631 O O . THR A 1 82 ? 12.813 -1.395 -15.816 1.00 74.81 82 THR A O 1
ATOM 634 N N . PHE A 1 83 ? 11.612 -0.236 -14.295 1.00 72.62 83 PHE A N 1
ATOM 635 C CA . PHE A 1 83 ? 10.855 0.636 -15.209 1.00 72.62 83 PHE A CA 1
ATOM 636 C C . PHE A 1 83 ? 9.814 -0.053 -16.107 1.00 72.62 83 PHE A C 1
ATOM 638 O O . PHE A 1 83 ? 9.365 0.572 -17.063 1.00 72.62 83 PHE A O 1
ATOM 645 N N . HIS A 1 84 ? 9.414 -1.301 -15.823 1.00 75.12 84 HIS A N 1
ATOM 646 C CA . HIS A 1 84 ? 8.376 -2.011 -16.595 1.00 75.12 84 HIS A CA 1
ATOM 647 C C . HIS A 1 84 ? 8.659 -2.020 -18.110 1.00 75.12 84 HIS A C 1
ATOM 649 O O . HIS A 1 84 ? 7.762 -1.906 -18.936 1.00 75.12 84 HIS A O 1
ATOM 655 N N . LEU A 1 85 ? 9.939 -2.131 -18.479 1.00 74.75 85 LEU A N 1
ATOM 656 C CA . LEU A 1 85 ? 10.430 -2.003 -19.858 1.00 74.75 85 LEU A CA 1
ATOM 657 C C . LEU A 1 85 ? 9.993 -3.150 -20.793 1.00 74.75 85 LEU A C 1
ATOM 659 O O . LEU A 1 85 ? 10.186 -3.054 -22.003 1.00 74.75 85 LEU A O 1
ATOM 663 N N . LEU A 1 86 ? 9.461 -4.250 -20.251 1.00 77.50 86 LEU A N 1
ATOM 664 C CA . LEU A 1 86 ? 8.966 -5.375 -21.045 1.00 77.50 86 LEU A CA 1
ATOM 665 C C . LEU A 1 86 ? 7.480 -5.186 -21.375 1.00 77.50 86 LEU A C 1
ATOM 667 O O . LEU A 1 86 ? 6.722 -4.744 -20.510 1.00 77.50 86 LEU A O 1
ATOM 671 N N . PRO A 1 87 ? 7.031 -5.582 -22.580 1.00 78.50 87 PRO A N 1
ATOM 672 C CA . PRO A 1 87 ? 5.606 -5.618 -22.886 1.00 78.50 87 PRO A CA 1
ATOM 673 C C . PRO A 1 87 ? 4.872 -6.614 -21.969 1.00 78.50 87 PRO A C 1
ATOM 675 O O . PRO A 1 87 ? 5.496 -7.561 -21.477 1.00 78.50 87 PRO A O 1
ATOM 678 N N . PRO A 1 88 ? 3.550 -6.456 -21.760 1.00 81.44 88 PRO A N 1
ATOM 679 C CA . PRO A 1 88 ? 2.757 -7.421 -21.007 1.00 81.44 88 PRO A CA 1
ATOM 680 C C . PRO A 1 88 ? 2.907 -8.833 -21.585 1.00 81.44 88 PRO A C 1
ATOM 682 O O . PRO A 1 88 ? 2.675 -9.063 -22.772 1.00 81.44 88 PRO A O 1
ATOM 685 N N . MET A 1 89 ? 3.294 -9.785 -20.738 1.00 81.31 89 MET A N 1
ATOM 686 C CA . MET A 1 89 ? 3.464 -11.194 -21.098 1.00 81.31 89 MET A CA 1
ATOM 687 C C . MET A 1 89 ? 2.671 -12.065 -20.133 1.00 81.31 89 MET A C 1
ATOM 689 O O . MET A 1 89 ? 2.593 -11.757 -18.944 1.00 81.31 89 MET A O 1
ATOM 693 N N . LYS A 1 90 ? 2.099 -13.155 -20.651 1.00 84.56 90 LYS A N 1
ATOM 694 C CA . LYS A 1 90 ? 1.392 -14.146 -19.835 1.00 84.56 90 LYS A CA 1
ATOM 695 C C . LYS A 1 90 ? 2.383 -15.075 -19.141 1.00 84.56 90 LYS A C 1
ATOM 697 O O . LYS A 1 90 ? 3.362 -15.506 -19.748 1.00 84.56 90 LYS A O 1
ATOM 702 N N . GLY A 1 91 ? 2.067 -15.442 -17.907 1.00 84.19 91 GLY A N 1
ATOM 703 C CA . GLY A 1 91 ? 2.879 -16.315 -17.077 1.00 84.19 91 GLY A CA 1
ATOM 704 C C . GLY A 1 91 ? 4.101 -15.645 -16.446 1.00 84.19 91 GLY A C 1
ATOM 705 O O . GLY A 1 91 ? 4.383 -14.457 -16.621 1.00 84.19 91 GLY A O 1
ATOM 706 N N . ARG A 1 92 ? 4.839 -16.447 -15.675 1.00 89.12 92 ARG A N 1
ATOM 707 C CA . ARG A 1 92 ? 6.079 -16.044 -15.005 1.00 89.12 92 ARG A CA 1
ATOM 708 C C . ARG A 1 92 ? 7.135 -17.124 -15.152 1.00 89.12 92 ARG A C 1
ATOM 710 O O . ARG A 1 92 ? 6.827 -18.314 -15.208 1.00 89.12 92 ARG A O 1
ATOM 717 N N . ILE A 1 93 ? 8.390 -16.699 -15.160 1.00 85.94 93 ILE A N 1
ATOM 718 C CA . ILE A 1 93 ? 9.546 -17.591 -15.199 1.00 85.94 93 ILE A CA 1
ATOM 719 C C . ILE A 1 93 ? 9.854 -18.036 -13.770 1.00 85.94 93 ILE A C 1
ATOM 721 O O . ILE A 1 93 ? 10.087 -17.192 -12.904 1.00 85.94 93 ILE A O 1
ATOM 725 N N . MET A 1 94 ? 9.860 -19.355 -13.538 1.00 84.88 94 MET A N 1
ATOM 726 C CA . MET A 1 94 ? 10.177 -19.984 -12.241 1.00 84.88 94 MET A CA 1
ATOM 727 C C . MET A 1 94 ? 9.334 -19.435 -11.074 1.00 84.88 94 MET A C 1
ATOM 729 O O . MET A 1 94 ? 9.824 -19.280 -9.958 1.00 84.88 94 MET A O 1
ATOM 733 N N . GLY A 1 95 ? 8.073 -19.093 -11.351 1.00 82.69 95 GLY A N 1
ATOM 734 C CA . GLY A 1 95 ? 7.191 -18.444 -10.390 1.00 82.69 95 GLY A CA 1
ATOM 735 C C . GLY A 1 95 ? 6.355 -19.402 -9.557 1.00 82.69 95 GLY A C 1
ATOM 736 O O . GLY A 1 95 ? 5.973 -20.476 -10.013 1.00 82.69 95 GLY A O 1
ATOM 737 N N . SER A 1 96 ? 6.033 -18.964 -8.343 1.00 88.56 96 SER A N 1
ATOM 738 C CA . SER A 1 96 ? 5.023 -19.581 -7.488 1.00 88.56 96 SER A CA 1
ATOM 739 C C . SER A 1 96 ? 3.940 -18.556 -7.159 1.00 88.56 96 SER A C 1
ATOM 741 O O . SER A 1 96 ? 4.196 -17.347 -7.168 1.00 88.56 96 SER A O 1
ATOM 743 N N . LEU A 1 97 ? 2.715 -19.026 -6.924 1.00 90.75 97 LEU A N 1
ATOM 744 C CA . LEU A 1 97 ? 1.637 -18.147 -6.482 1.00 90.75 97 LEU A CA 1
ATOM 745 C C . LEU A 1 97 ? 1.945 -17.598 -5.080 1.00 90.75 97 LEU A C 1
ATOM 747 O O . LEU A 1 97 ? 2.512 -18.325 -4.261 1.00 90.75 97 LEU A O 1
ATOM 751 N N . PRO A 1 98 ? 1.538 -16.352 -4.779 1.00 93.06 98 PRO A N 1
ATOM 752 C CA . PRO A 1 98 ? 1.620 -15.824 -3.427 1.00 93.06 98 PRO A CA 1
ATOM 753 C C . PRO A 1 98 ? 0.877 -16.693 -2.418 1.00 93.06 98 PRO A C 1
ATOM 755 O O . PRO A 1 98 ? -0.160 -17.288 -2.727 1.00 93.06 98 PRO A O 1
ATOM 758 N N . GLU A 1 99 ? 1.360 -16.713 -1.180 1.00 93.50 99 GLU A N 1
ATOM 759 C CA . GLU A 1 99 ? 0.604 -17.314 -0.095 1.00 93.50 99 GLU A CA 1
ATOM 760 C C . GLU A 1 99 ? -0.463 -16.337 0.398 1.00 93.50 99 GLU A C 1
ATOM 762 O O . GLU A 1 99 ? -0.261 -15.121 0.481 1.00 93.50 99 GLU A O 1
ATOM 767 N N . ARG A 1 100 ? -1.612 -16.879 0.810 1.00 94.44 100 ARG A N 1
ATOM 768 C CA . ARG A 1 100 ? -2.663 -16.073 1.433 1.00 94.44 100 ARG A CA 1
ATOM 769 C C . ARG A 1 100 ? -2.087 -15.290 2.613 1.00 94.44 100 ARG A C 1
ATOM 771 O O . ARG A 1 100 ? -1.412 -15.859 3.470 1.00 94.44 100 ARG A O 1
ATOM 778 N N . GLY A 1 101 ? -2.360 -13.998 2.676 1.00 94.88 101 GLY A N 1
ATOM 779 C CA . GLY A 1 101 ? -1.863 -13.076 3.688 1.00 94.88 101 GLY A CA 1
ATOM 780 C C . GLY A 1 101 ? -0.498 -12.459 3.384 1.00 94.88 101 GLY A C 1
ATOM 781 O O . GLY A 1 101 ? -0.066 -11.630 4.181 1.00 94.88 101 GLY A O 1
ATOM 782 N N . ASP A 1 102 ? 0.180 -12.823 2.289 1.00 95.69 102 ASP A N 1
ATOM 783 C CA . ASP A 1 102 ? 1.394 -12.115 1.863 1.00 95.69 102 ASP A CA 1
ATOM 784 C C . ASP A 1 102 ? 1.070 -10.650 1.539 1.00 95.69 102 ASP A C 1
ATOM 786 O O . ASP A 1 102 ? 0.016 -10.344 0.980 1.00 95.69 102 ASP A O 1
ATOM 790 N N . VAL A 1 103 ? 1.984 -9.740 1.880 1.00 96.56 103 VAL A N 1
ATOM 791 C CA . VAL A 1 103 ? 1.928 -8.342 1.437 1.00 96.56 103 VAL A CA 1
ATOM 792 C C . VAL A 1 103 ? 2.727 -8.231 0.149 1.00 96.56 103 VAL A C 1
ATOM 794 O O . VAL A 1 103 ? 3.906 -8.590 0.105 1.00 96.56 103 VAL A O 1
ATOM 797 N N . VAL A 1 104 ? 2.085 -7.763 -0.914 1.00 96.25 104 VAL A N 1
ATOM 798 C CA . VAL A 1 104 ? 2.640 -7.795 -2.264 1.00 96.25 104 VAL A CA 1
ATOM 799 C C . VAL A 1 104 ? 2.561 -6.439 -2.935 1.00 96.25 104 VAL A C 1
ATOM 801 O O . VAL A 1 104 ? 1.636 -5.663 -2.697 1.00 96.25 104 VAL A O 1
ATOM 804 N N . ILE A 1 105 ? 3.540 -6.181 -3.799 1.00 94.94 105 ILE A N 1
ATOM 805 C CA . ILE A 1 105 ? 3.444 -5.111 -4.783 1.00 94.94 105 ILE A CA 1
ATOM 806 C C . ILE A 1 105 ? 2.640 -5.636 -5.968 1.00 94.94 105 ILE A C 1
ATOM 808 O O . ILE A 1 105 ? 2.920 -6.732 -6.448 1.00 94.94 105 ILE A O 1
ATOM 812 N N . ALA A 1 106 ? 1.679 -4.867 -6.453 1.00 94.06 106 ALA A N 1
ATOM 813 C CA . ALA A 1 106 ? 0.869 -5.174 -7.618 1.00 94.06 106 ALA A CA 1
ATOM 814 C C . ALA A 1 106 ? 0.766 -3.940 -8.512 1.00 94.06 106 ALA A C 1
ATOM 816 O O . ALA A 1 106 ? 0.586 -2.832 -8.019 1.00 94.06 106 ALA A O 1
ATOM 817 N N . THR A 1 107 ? 0.863 -4.125 -9.820 1.00 92.06 107 THR A N 1
ATOM 818 C CA . THR A 1 107 ? 0.678 -3.044 -10.793 1.00 92.06 107 THR A CA 1
ATOM 819 C C . THR A 1 107 ? -0.696 -3.234 -11.447 1.00 92.06 107 THR A C 1
ATOM 821 O O . THR A 1 107 ? -0.888 -4.250 -12.121 1.00 92.06 107 THR A O 1
ATOM 824 N N . PRO A 1 108 ? -1.680 -2.335 -11.249 1.00 89.56 108 PRO A N 1
ATOM 825 C CA . PRO A 1 108 ? -3.001 -2.483 -11.857 1.00 89.56 108 PRO A CA 1
ATOM 826 C C . PRO A 1 108 ? -2.898 -2.627 -13.387 1.00 89.56 108 PRO A C 1
ATOM 828 O O . PRO A 1 108 ? -2.035 -1.986 -13.999 1.00 89.56 108 PRO A O 1
ATOM 831 N N . PRO A 1 109 ? -3.746 -3.444 -14.039 1.00 84.00 109 PRO A N 1
ATOM 832 C CA . PRO A 1 109 ? -3.764 -3.534 -15.497 1.00 84.00 109 PRO A CA 1
ATOM 833 C C . PRO A 1 109 ? -3.924 -2.153 -16.152 1.00 84.00 109 PRO A C 1
ATOM 835 O O . PRO A 1 109 ? -4.807 -1.385 -15.786 1.00 84.00 109 PRO A O 1
ATOM 838 N N . GLY A 1 110 ? -3.058 -1.827 -17.116 1.00 82.62 110 GLY A N 1
ATOM 839 C CA . GLY A 1 110 ? -3.078 -0.530 -17.808 1.00 82.62 110 GLY A CA 1
ATOM 840 C C . GLY A 1 110 ? -2.453 0.637 -17.032 1.00 82.62 110 GLY A C 1
ATOM 841 O O . GLY A 1 110 ? -2.414 1.749 -17.552 1.00 82.62 110 GLY A O 1
ATOM 842 N N . SER A 1 111 ? -1.928 0.398 -15.828 1.00 84.19 111 SER A N 1
ATOM 843 C CA . SER A 1 111 ? -1.213 1.390 -15.025 1.00 84.19 111 SER A CA 1
ATOM 844 C C . SER A 1 111 ? 0.293 1.117 -15.010 1.00 84.19 111 SER A C 1
ATOM 846 O O . SER A 1 111 ? 0.739 -0.018 -15.158 1.00 84.19 111 SER A O 1
ATOM 848 N N . SER A 1 112 ? 1.086 2.166 -14.795 1.00 82.06 112 SER A N 1
ATOM 849 C CA . SER A 1 112 ? 2.519 2.071 -14.483 1.00 82.06 112 SER A CA 1
ATOM 850 C C . SER A 1 112 ? 2.813 2.289 -12.995 1.00 82.06 112 SER A C 1
ATOM 852 O O . SER A 1 112 ? 3.979 2.335 -12.600 1.00 82.06 112 SER A O 1
ATOM 854 N N . GLN A 1 113 ? 1.775 2.485 -12.175 1.00 86.38 113 GLN A N 1
ATOM 855 C CA . GLN A 1 113 ? 1.909 2.745 -10.746 1.00 86.38 113 GLN A CA 1
ATOM 856 C C . GLN A 1 113 ? 1.881 1.445 -9.945 1.00 86.38 113 GLN A C 1
ATOM 858 O O . GLN A 1 113 ? 1.032 0.583 -10.157 1.00 86.38 113 GLN A O 1
ATOM 863 N N . ASP A 1 114 ? 2.795 1.331 -8.989 1.00 90.75 114 ASP A N 1
ATOM 864 C CA . ASP A 1 114 ? 2.909 0.167 -8.118 1.00 90.75 114 ASP A CA 1
ATOM 865 C C . ASP A 1 114 ? 2.095 0.374 -6.839 1.00 90.75 114 ASP A C 1
ATOM 867 O O . ASP A 1 114 ? 2.264 1.360 -6.123 1.00 90.75 114 ASP A O 1
ATOM 871 N N . TYR A 1 115 ? 1.220 -0.578 -6.541 1.00 94.81 115 TYR A N 1
ATOM 872 C CA . TYR A 1 115 ? 0.349 -0.584 -5.373 1.00 94.81 115 TYR A CA 1
ATOM 873 C C . TYR A 1 115 ? 0.852 -1.633 -4.398 1.00 94.81 115 TYR A C 1
ATOM 875 O O . TYR A 1 115 ? 1.366 -2.667 -4.807 1.00 94.81 115 TYR A O 1
ATOM 883 N N . ILE A 1 116 ? 0.670 -1.404 -3.104 1.00 96.75 116 ILE A N 1
ATOM 884 C CA . ILE A 1 116 ? 0.940 -2.407 -2.074 1.00 96.75 116 ILE A CA 1
ATOM 885 C C . ILE A 1 116 ? -0.359 -2.806 -1.396 1.00 96.75 116 ILE A C 1
ATOM 887 O O . ILE A 1 116 ? -1.130 -1.938 -0.980 1.00 96.75 116 ILE A O 1
ATOM 891 N N . LYS A 1 117 ? -0.623 -4.113 -1.361 1.00 97.62 117 LYS A N 1
ATOM 892 C CA . LYS A 1 117 ? -1.848 -4.710 -0.815 1.00 97.62 117 LYS A CA 1
ATOM 893 C C . LYS A 1 117 ? -1.558 -6.090 -0.228 1.00 97.62 117 LYS A C 1
ATOM 895 O O . LYS A 1 117 ? -0.503 -6.675 -0.481 1.00 97.62 117 LYS A O 1
ATOM 900 N N . ARG A 1 118 ? -2.493 -6.626 0.552 1.00 97.94 118 ARG A N 1
ATOM 901 C CA . ARG A 1 118 ? -2.428 -7.982 1.100 1.00 97.94 118 ARG A CA 1
ATOM 902 C C . ARG A 1 118 ? -3.205 -8.961 0.231 1.00 97.94 118 ARG A C 1
ATOM 904 O O . ARG A 1 118 ? -4.320 -8.674 -0.190 1.00 97.94 118 ARG A O 1
ATOM 911 N N . VAL A 1 119 ? -2.642 -10.145 0.013 1.00 98.06 119 VAL A N 1
ATOM 912 C CA . VAL A 1 119 ? -3.303 -11.252 -0.687 1.00 98.06 119 VAL A CA 1
ATOM 913 C C . VAL A 1 119 ? -4.393 -11.839 0.204 1.00 98.06 119 VAL A C 1
ATOM 915 O O . VAL A 1 119 ? -4.093 -12.465 1.218 1.00 98.06 119 VAL A O 1
ATOM 918 N N . ILE A 1 120 ? -5.657 -11.669 -0.173 1.00 98.12 120 ILE A N 1
ATOM 919 C CA . ILE A 1 120 ? -6.804 -12.200 0.571 1.00 98.12 120 ILE A CA 1
ATOM 920 C C . ILE A 1 120 ? -7.393 -13.424 -0.117 1.00 98.12 120 ILE A C 1
ATOM 922 O O . ILE A 1 120 ? -7.608 -14.427 0.560 1.00 98.12 120 ILE A O 1
ATOM 926 N N . GLY A 1 121 ? -7.613 -13.369 -1.433 1.00 97.56 121 GLY A N 1
ATOM 927 C CA . GLY A 1 121 ? -8.141 -14.472 -2.244 1.00 97.56 121 GLY A CA 1
ATOM 928 C C . GLY A 1 121 ? -7.085 -15.061 -3.179 1.00 97.56 121 GLY A C 1
ATOM 929 O O . GLY A 1 121 ? -6.279 -14.328 -3.751 1.00 97.56 121 GLY A O 1
ATOM 930 N N . LEU A 1 122 ? -7.100 -16.381 -3.333 1.00 98.06 122 LEU A N 1
ATOM 931 C CA . LEU A 1 122 ? -6.255 -17.165 -4.235 1.00 98.06 122 LEU A CA 1
ATOM 932 C C . LEU A 1 122 ? -7.109 -17.778 -5.358 1.00 98.06 122 LEU A C 1
ATOM 934 O O . LEU A 1 122 ? -8.329 -17.855 -5.193 1.00 98.06 122 LEU A O 1
ATOM 938 N N . PRO A 1 123 ? -6.502 -18.243 -6.469 1.00 97.88 123 PRO A N 1
ATOM 939 C CA . PRO A 1 123 ? -7.236 -18.887 -7.556 1.00 97.88 123 PRO A CA 1
ATOM 940 C C . PRO A 1 123 ? -8.208 -19.966 -7.066 1.00 97.88 123 PRO A C 1
ATOM 942 O O . PRO A 1 123 ? -7.841 -20.817 -6.253 1.00 97.88 123 PRO A O 1
ATOM 945 N N . GLY A 1 124 ? -9.445 -19.920 -7.558 1.00 97.62 124 GLY A N 1
ATOM 946 C CA . GLY A 1 124 ? -10.510 -20.864 -7.219 1.00 97.62 124 GLY A CA 1
ATOM 947 C C . GLY A 1 124 ? -11.268 -20.567 -5.921 1.00 97.62 124 GLY A C 1
ATOM 948 O O . GLY A 1 124 ? -12.315 -21.174 -5.692 1.00 97.62 124 GLY A O 1
ATOM 949 N N . ASP A 1 125 ? -10.812 -19.629 -5.085 1.00 98.25 125 ASP A N 1
ATOM 950 C CA . ASP A 1 125 ? -11.574 -19.238 -3.898 1.00 98.25 125 ASP A CA 1
ATOM 951 C C . ASP A 1 125 ? -12.899 -18.580 -4.274 1.00 98.25 125 ASP A C 1
ATOM 953 O O . ASP A 1 125 ? -12.957 -17.718 -5.152 1.00 98.25 125 ASP A O 1
ATOM 957 N N . ARG A 1 126 ? -13.952 -18.894 -3.520 1.00 98.19 126 ARG A N 1
ATOM 958 C CA . ARG A 1 126 ? -15.173 -18.094 -3.480 1.00 98.19 126 ARG A CA 1
ATOM 959 C C . ARG A 1 126 ? -15.023 -17.002 -2.423 1.00 98.19 126 ARG A C 1
ATOM 961 O O . ARG A 1 126 ? -14.988 -17.314 -1.234 1.00 98.19 126 ARG A O 1
ATOM 968 N N . LEU A 1 127 ? -14.938 -15.746 -2.845 1.00 98.31 127 LEU A N 1
ATOM 969 C CA . LEU A 1 127 ? -14.748 -14.581 -1.980 1.00 98.31 127 LEU A CA 1
ATOM 970 C C . LEU A 1 127 ? -15.981 -13.682 -2.028 1.00 98.31 127 LEU A C 1
ATOM 972 O O . LEU A 1 127 ? -16.509 -13.410 -3.099 1.00 98.31 127 LEU A O 1
ATOM 976 N N . GLU A 1 128 ? -16.418 -13.214 -0.867 1.00 97.94 128 GLU A N 1
ATOM 977 C CA . GLU A 1 128 ? -17.493 -12.234 -0.686 1.00 97.94 128 GLU A CA 1
ATOM 978 C C . GLU A 1 128 ? -17.081 -11.290 0.453 1.00 97.94 128 GLU A C 1
ATOM 980 O O . GLU A 1 128 ? -16.384 -11.716 1.377 1.00 97.94 128 GLU A O 1
ATOM 985 N N . VAL A 1 129 ? -17.506 -10.029 0.417 1.00 97.62 129 VAL A N 1
ATOM 986 C CA . VAL A 1 129 ? -17.441 -9.140 1.588 1.00 97.62 129 VAL A CA 1
ATOM 987 C C . VAL A 1 129 ? -18.868 -8.766 1.948 1.00 97.62 129 VAL A C 1
ATOM 989 O O . VAL A 1 129 ? -19.649 -8.419 1.066 1.00 97.62 129 VAL A O 1
ATOM 992 N N . ARG A 1 130 ? -19.225 -8.899 3.224 1.00 96.00 130 ARG A N 1
ATOM 993 C CA . ARG A 1 130 ? -20.566 -8.579 3.715 1.00 96.00 130 ARG A CA 1
ATOM 994 C C . ARG A 1 130 ? -20.467 -7.834 5.033 1.00 96.00 130 ARG A C 1
ATOM 996 O O . ARG A 1 130 ? -19.906 -8.384 5.987 1.00 96.00 130 ARG A O 1
ATOM 1003 N N . ASN A 1 131 ? -21.038 -6.633 5.106 1.00 93.56 131 ASN A N 1
ATOM 1004 C CA . ASN A 1 131 ? -20.926 -5.736 6.263 1.00 93.56 131 ASN A CA 1
ATOM 1005 C C . ASN A 1 131 ? -19.476 -5.655 6.804 1.00 93.56 131 ASN A C 1
ATOM 1007 O O . ASN A 1 131 ? -19.214 -5.989 7.966 1.00 93.56 131 ASN A O 1
ATOM 1011 N N . GLY A 1 132 ? -18.514 -5.371 5.924 1.00 92.56 132 GLY A N 1
ATOM 1012 C CA . GLY A 1 132 ? -17.089 -5.208 6.249 1.00 92.56 132 GLY A CA 1
ATOM 1013 C C . GLY A 1 132 ? -16.342 -6.512 6.565 1.00 92.56 132 GLY A C 1
ATOM 1014 O O . GLY A 1 132 ? -15.129 -6.519 6.773 1.00 92.56 132 GLY A O 1
ATOM 1015 N N . THR A 1 133 ? -17.035 -7.655 6.592 1.00 95.94 133 THR A N 1
ATOM 1016 C CA . THR A 1 133 ? -16.433 -8.952 6.923 1.00 95.94 133 THR A CA 1
ATOM 1017 C C . THR A 1 133 ? -16.153 -9.759 5.664 1.00 95.94 133 THR A C 1
ATOM 1019 O O . THR A 1 133 ? -17.062 -10.090 4.903 1.00 95.94 133 THR A O 1
ATOM 1022 N N . VAL A 1 134 ? -14.886 -10.130 5.472 1.00 97.75 134 VAL A N 1
ATOM 1023 C CA . VAL A 1 134 ? -14.465 -11.022 4.386 1.00 97.75 134 VAL A CA 1
ATOM 1024 C C . VAL A 1 134 ? -14.960 -12.442 4.661 1.00 97.75 134 VAL A C 1
ATOM 1026 O O . VAL A 1 134 ? -14.737 -12.996 5.738 1.00 97.75 134 VAL A O 1
ATOM 1029 N N . ILE A 1 135 ? -15.589 -13.063 3.670 1.00 98.38 135 ILE A N 1
ATOM 1030 C CA . ILE A 1 135 ? -16.066 -14.445 3.689 1.00 98.38 135 ILE A CA 1
ATOM 1031 C C . ILE A 1 135 ? -15.314 -15.216 2.603 1.00 98.38 135 ILE A C 1
ATOM 1033 O O . ILE A 1 135 ? -15.407 -14.899 1.420 1.00 98.38 135 ILE A O 1
ATOM 1037 N N . LEU A 1 136 ? -14.570 -16.248 3.006 1.00 97.88 136 LEU A N 1
ATOM 1038 C CA . LEU A 1 136 ? -13.773 -17.098 2.121 1.00 97.88 136 LEU A CA 1
ATOM 1039 C C . LEU A 1 136 ? -14.345 -18.513 2.113 1.00 97.88 136 LEU A C 1
ATOM 1041 O O . LEU A 1 136 ? -14.430 -19.164 3.153 1.00 97.88 136 LEU A O 1
ATOM 1045 N N . ASN A 1 137 ? -14.729 -19.004 0.936 1.00 97.44 137 ASN A N 1
ATOM 1046 C CA . ASN A 1 137 ? -15.294 -20.340 0.732 1.00 97.44 137 ASN A CA 1
ATOM 1047 C C . ASN A 1 137 ? -16.473 -20.627 1.683 1.00 97.44 137 ASN A C 1
ATOM 1049 O O . ASN A 1 137 ? -16.588 -21.704 2.260 1.00 97.44 137 ASN A O 1
ATOM 1053 N N . GLY A 1 138 ? -17.329 -19.618 1.888 1.00 95.75 138 GLY A N 1
ATOM 1054 C CA . GLY A 1 138 ? -18.484 -19.678 2.793 1.00 95.75 138 GLY A CA 1
ATOM 1055 C C . GLY A 1 138 ? -18.157 -19.523 4.283 1.00 95.75 138 GLY A C 1
ATOM 1056 O O . GLY A 1 138 ? -19.076 -19.495 5.096 1.00 95.75 138 GLY A O 1
ATOM 1057 N N . THR A 1 139 ? -16.881 -19.390 4.653 1.00 96.56 139 THR A N 1
ATOM 1058 C CA . THR A 1 139 ? -16.450 -19.210 6.045 1.00 96.56 139 THR A CA 1
ATOM 1059 C C . THR A 1 139 ? -16.025 -17.757 6.285 1.00 96.56 139 THR A C 1
ATOM 1061 O O . THR A 1 139 ? -15.105 -17.285 5.613 1.00 96.56 139 THR A O 1
ATOM 1064 N N . PRO A 1 140 ? -16.646 -17.027 7.229 1.00 97.50 140 PRO A N 1
ATOM 1065 C CA . PRO A 1 140 ? -16.201 -15.681 7.579 1.00 97.50 140 PRO A CA 1
ATOM 1066 C C . PRO A 1 140 ? -14.788 -15.715 8.175 1.00 97.50 140 PRO A C 1
ATOM 1068 O O . PRO A 1 140 ? -14.470 -16.569 9.010 1.00 97.50 140 PRO A O 1
ATOM 1071 N N . VAL A 1 141 ? -13.936 -14.780 7.751 1.00 96.25 141 VAL A N 1
ATOM 1072 C CA . VAL A 1 141 ? -12.605 -14.565 8.328 1.00 96.25 141 VAL A CA 1
ATOM 1073 C C . VAL A 1 141 ? -12.765 -14.235 9.810 1.00 96.25 141 VAL A C 1
ATOM 1075 O O . VAL A 1 141 ? -13.622 -13.444 10.202 1.00 96.25 141 VAL A O 1
ATOM 1078 N N . GLN A 1 142 ? -11.952 -14.869 10.656 1.00 96.00 142 GLN A N 1
ATOM 1079 C CA . GLN A 1 142 ? -12.059 -14.682 12.100 1.00 96.00 142 GLN A CA 1
ATOM 1080 C C . GLN A 1 142 ? -11.596 -13.277 12.478 1.00 96.00 142 GLN A C 1
ATOM 1082 O O . GLN A 1 142 ? -10.511 -12.862 12.076 1.00 96.00 142 GLN A O 1
ATOM 1087 N N . ARG A 1 143 ? -12.385 -12.584 13.300 1.00 94.44 143 ARG A N 1
ATOM 1088 C CA . ARG A 1 143 ? -12.097 -11.234 13.795 1.00 94.44 143 ARG A CA 1
ATOM 1089 C C . ARG A 1 143 ? -12.001 -11.257 15.319 1.00 94.44 143 ARG A C 1
ATOM 1091 O O . ARG A 1 143 ? -12.865 -11.818 15.991 1.00 94.44 143 ARG A O 1
ATOM 1098 N N . ALA A 1 144 ? -10.936 -10.686 15.868 1.00 92.75 144 ALA A N 1
ATO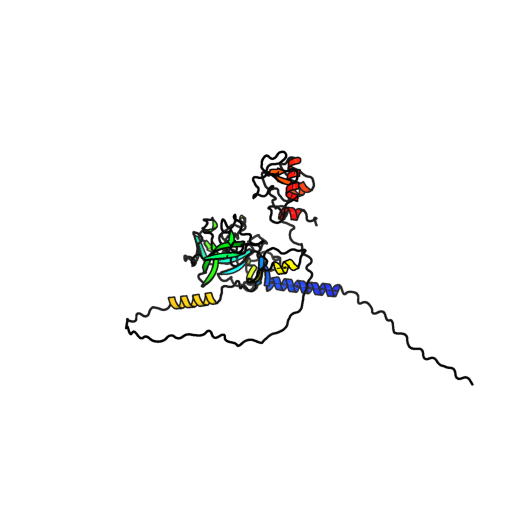M 1099 C CA . ALA A 1 144 ? -10.824 -10.433 17.300 1.00 92.75 144 ALA A CA 1
ATOM 1100 C C . ALA A 1 144 ? -11.670 -9.207 17.698 1.00 92.75 144 ALA A C 1
ATOM 1102 O O . ALA A 1 144 ? -12.004 -8.400 16.830 1.00 92.75 144 ALA A O 1
ATOM 1103 N N . PRO A 1 145 ? -11.985 -9.025 18.994 1.00 93.50 145 PRO A N 1
ATOM 1104 C CA . PRO A 1 145 ? -12.599 -7.790 19.471 1.00 93.50 145 PRO A CA 1
ATOM 1105 C C . PRO A 1 145 ? -11.784 -6.557 19.070 1.00 93.50 145 PRO A C 1
ATOM 1107 O O . PRO A 1 145 ? -10.550 -6.613 19.058 1.00 93.50 145 PRO A O 1
ATOM 1110 N N . VAL A 1 146 ? -12.484 -5.457 18.779 1.00 93.94 146 VAL A N 1
ATOM 1111 C CA . VAL A 1 146 ? -11.868 -4.165 18.452 1.00 93.94 146 VAL A CA 1
ATOM 1112 C C . VAL A 1 146 ? -10.955 -3.734 19.600 1.00 93.94 146 VAL A C 1
ATOM 1114 O O . VAL A 1 146 ? -11.334 -3.776 20.771 1.00 93.94 146 VAL A O 1
ATOM 1117 N N . GLN A 1 147 ? -9.744 -3.320 19.252 1.00 93.12 147 GLN A N 1
ATOM 1118 C CA . GLN A 1 147 ? -8.766 -2.733 20.155 1.00 93.12 147 GLN A CA 1
ATOM 1119 C C . GLN A 1 147 ? -8.500 -1.301 19.731 1.00 93.12 147 GLN A C 1
ATOM 1121 O O . GLN A 1 147 ? -8.447 -1.005 18.546 1.00 93.12 147 GLN A O 1
ATOM 1126 N N . VAL A 1 148 ? -8.281 -0.417 20.691 1.00 93.38 148 VAL A N 1
ATOM 1127 C CA . VAL A 1 148 ? -7.902 0.961 20.394 1.00 93.38 148 VAL A CA 1
ATOM 1128 C C . VAL A 1 148 ? -6.381 1.060 20.362 1.00 93.38 148 VAL A C 1
ATOM 1130 O O . VAL A 1 148 ? -5.711 0.574 21.277 1.00 93.38 148 VAL A O 1
ATOM 1133 N N . ARG A 1 149 ? -5.832 1.675 19.312 1.00 93.19 149 ARG A N 1
ATOM 1134 C CA . ARG A 1 149 ? -4.399 1.957 19.194 1.00 93.19 149 ARG A CA 1
ATOM 1135 C C . ARG A 1 149 ? -4.183 3.407 18.792 1.00 93.19 149 ARG A C 1
ATOM 1137 O O . ARG A 1 149 ? -4.692 3.844 17.768 1.00 93.19 149 ARG A O 1
ATOM 1144 N N . ASP A 1 150 ? -3.365 4.102 19.566 1.00 93.81 150 ASP A N 1
ATOM 1145 C CA . ASP A 1 150 ? -2.943 5.459 19.247 1.00 93.81 150 ASP A CA 1
ATOM 1146 C C . ASP A 1 150 ? -1.813 5.393 18.199 1.00 93.81 150 ASP A C 1
ATOM 1148 O O . ASP A 1 150 ? -0.769 4.769 18.420 1.00 93.81 150 ASP A O 1
ATOM 1152 N N . ILE A 1 151 ? -2.051 5.984 17.027 1.00 92.06 151 ILE A N 1
ATOM 1153 C CA . ILE A 1 151 ? -1.068 6.147 15.949 1.00 92.06 151 ILE A CA 1
ATOM 1154 C C . ILE A 1 151 ? -0.537 7.587 16.010 1.00 92.06 151 ILE A C 1
ATOM 1156 O O . ILE A 1 151 ? -1.349 8.509 16.076 1.00 92.06 151 ILE A O 1
ATOM 1160 N N . PRO A 1 152 ? 0.790 7.814 16.000 1.00 89.31 152 PRO A N 1
ATOM 1161 C CA . PRO A 1 152 ? 1.345 9.166 16.016 1.00 89.31 152 PRO A CA 1
ATOM 1162 C C . PRO A 1 152 ? 0.869 9.995 14.820 1.00 89.31 152 PRO A C 1
ATOM 1164 O O . PRO A 1 152 ? 0.847 9.487 13.699 1.00 89.31 152 PRO A O 1
ATOM 1167 N N . VAL A 1 153 ? 0.524 11.258 15.072 1.00 93.25 153 VAL A N 1
ATOM 1168 C CA . VAL A 1 153 ? 0.194 12.236 14.029 1.00 93.25 153 VAL A CA 1
ATOM 1169 C C . VAL A 1 153 ? 1.462 12.954 13.589 1.00 93.25 153 VAL A C 1
ATOM 1171 O O . VAL A 1 153 ? 2.237 13.425 14.421 1.00 93.25 153 VAL A O 1
ATOM 1174 N N . ASP A 1 154 ? 1.671 13.047 12.280 1.00 91.50 154 ASP A N 1
ATOM 1175 C CA . ASP A 1 154 ? 2.782 13.789 11.684 1.00 91.50 154 ASP A CA 1
ATOM 1176 C C . ASP A 1 154 ? 2.446 14.289 10.271 1.00 91.50 154 ASP A C 1
ATOM 1178 O O . ASP A 1 154 ? 1.316 14.154 9.803 1.00 91.50 154 ASP A O 1
ATOM 1182 N N . ALA A 1 155 ? 3.423 14.892 9.584 1.00 89.38 155 ALA A N 1
ATOM 1183 C CA . ALA A 1 155 ? 3.222 15.488 8.263 1.00 89.38 155 ALA A CA 1
ATOM 1184 C C . ALA A 1 155 ? 2.823 14.464 7.184 1.00 89.38 155 ALA A C 1
ATOM 1186 O O . ALA A 1 155 ? 2.205 14.837 6.190 1.00 89.38 155 ALA A O 1
ATOM 1187 N N . ASN A 1 156 ? 3.162 13.187 7.373 1.00 89.56 156 ASN A N 1
ATOM 1188 C CA . ASN A 1 156 ? 2.789 12.097 6.475 1.00 89.56 156 ASN A CA 1
ATOM 1189 C C . ASN A 1 156 ? 1.461 11.424 6.871 1.00 89.56 156 ASN A C 1
ATOM 1191 O O . ASN A 1 156 ? 0.846 10.774 6.029 1.00 89.56 156 ASN A O 1
ATOM 1195 N N . ALA A 1 157 ? 1.037 11.533 8.132 1.00 89.62 157 ALA A N 1
ATOM 1196 C CA . ALA A 1 157 ? -0.193 10.945 8.660 1.00 89.62 157 ALA A CA 1
ATOM 1197 C C . ALA A 1 157 ? -0.933 11.960 9.558 1.00 89.62 157 ALA A C 1
ATOM 1199 O O . ALA A 1 157 ? -0.879 11.849 10.786 1.00 89.62 157 ALA A O 1
ATOM 1200 N N . PRO A 1 158 ? -1.617 12.960 8.968 1.00 90.25 158 PRO A N 1
ATOM 1201 C CA . PRO A 1 158 ? -2.202 14.071 9.718 1.00 90.25 158 PRO A CA 1
ATOM 1202 C C . PRO A 1 158 ? -3.450 13.696 10.531 1.00 90.25 158 PRO A C 1
ATOM 1204 O O . PRO A 1 158 ? -3.837 14.471 11.400 1.00 90.25 158 PRO A O 1
ATOM 1207 N N . CYS A 1 159 ? -4.063 12.526 10.285 1.00 94.44 159 CYS A N 1
ATOM 1208 C CA . CYS A 1 159 ? -5.326 12.115 10.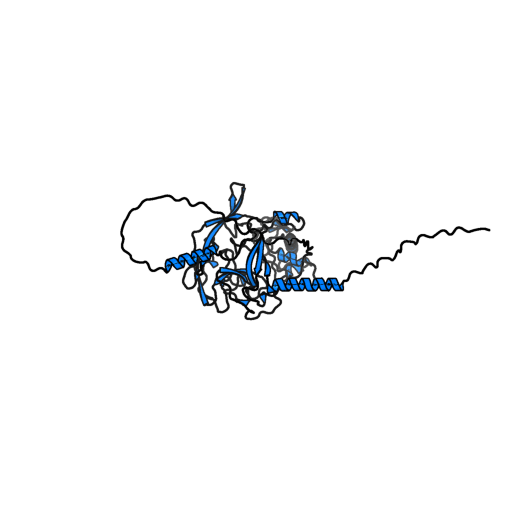914 1.00 94.44 159 CYS A CA 1
ATOM 1209 C C . CYS A 1 159 ? -6.423 13.178 10.731 1.00 94.44 159 CYS A C 1
ATOM 1211 O O . CYS A 1 159 ? -7.012 13.671 11.692 1.00 94.44 159 CYS A O 1
ATOM 1213 N N . ASP A 1 160 ? -6.636 13.602 9.487 1.00 90.81 160 ASP A N 1
ATOM 1214 C CA . ASP A 1 160 ? -7.647 14.607 9.196 1.00 90.81 160 ASP A CA 1
ATOM 1215 C C . ASP A 1 160 ? -9.067 14.044 9.363 1.00 90.81 160 ASP A C 1
ATOM 1217 O O . ASP A 1 160 ? -9.318 12.843 9.247 1.00 90.81 160 ASP A O 1
ATOM 1221 N N . ASP A 1 161 ? -10.007 14.947 9.626 1.00 87.94 161 ASP A N 1
ATOM 1222 C CA . ASP A 1 161 ? -11.397 14.602 9.925 1.00 87.94 161 ASP A CA 1
ATOM 1223 C C . ASP A 1 161 ? -12.150 14.031 8.707 1.00 87.94 161 ASP A C 1
ATOM 1225 O O . ASP A 1 161 ? -13.184 13.392 8.873 1.00 87.94 161 ASP A O 1
ATOM 1229 N N . MET A 1 162 ? -11.637 14.221 7.481 1.00 86.81 162 MET A N 1
ATOM 1230 C CA . MET A 1 162 ? -12.250 13.661 6.272 1.00 86.81 162 MET A CA 1
ATOM 1231 C C . MET A 1 162 ? -12.019 12.150 6.190 1.00 86.81 162 MET A C 1
ATOM 1233 O O . MET A 1 162 ? -12.958 11.411 5.900 1.00 86.81 162 MET A O 1
ATOM 1237 N N . HIS A 1 163 ? -10.796 11.690 6.465 1.00 86.88 163 HIS A N 1
ATOM 1238 C CA . HIS A 1 163 ? -10.455 10.263 6.439 1.00 86.88 163 HIS A CA 1
ATOM 1239 C C . HIS A 1 163 ? -10.734 9.558 7.774 1.00 86.88 163 HIS A C 1
ATOM 1241 O O . HIS A 1 163 ? -11.018 8.358 7.786 1.00 86.88 163 HIS A O 1
ATOM 1247 N N . TYR A 1 164 ? -10.652 10.285 8.895 1.00 93.75 164 TYR A N 1
ATOM 1248 C CA . TYR A 1 164 ? -10.750 9.734 10.252 1.00 93.75 164 TYR A CA 1
ATOM 1249 C C . TYR A 1 164 ? -11.597 10.616 11.183 1.00 93.75 164 TYR A C 1
ATOM 1251 O O . TYR A 1 164 ? -11.082 11.156 12.172 1.00 93.75 164 TYR A O 1
ATOM 1259 N N . PRO A 1 165 ? -12.905 10.751 10.902 1.00 91.94 165 PRO A N 1
ATOM 1260 C CA . PRO A 1 165 ? -13.776 11.675 11.616 1.00 91.94 165 PRO A CA 1
ATOM 1261 C C . PRO A 1 165 ? -13.783 11.410 13.125 1.00 91.94 165 PRO A C 1
ATOM 1263 O O . PRO A 1 165 ? -14.106 10.312 13.584 1.00 91.94 165 PRO A O 1
ATOM 1266 N N . GLY A 1 166 ? -13.424 12.430 13.906 1.00 92.62 166 GLY A N 1
ATOM 1267 C CA . GLY A 1 166 ? -13.424 12.378 15.371 1.00 92.62 166 GLY A CA 1
ATOM 1268 C C . GLY A 1 166 ? -12.359 11.484 16.023 1.00 92.62 166 GLY A C 1
ATOM 1269 O O . GLY A 1 166 ? -12.456 11.227 17.226 1.00 92.62 166 GLY A O 1
ATOM 1270 N N . LEU A 1 167 ? -11.350 11.006 15.281 1.00 95.31 167 LEU A N 1
ATOM 1271 C CA . LEU A 1 167 ? -10.291 10.143 15.834 1.00 95.31 167 LEU A CA 1
ATOM 1272 C C . LEU A 1 167 ? -9.017 10.891 16.245 1.00 95.31 167 LEU A C 1
ATOM 1274 O O . LEU A 1 167 ? -8.166 10.311 16.926 1.00 95.31 167 LEU A O 1
ATOM 1278 N N . LEU A 1 168 ? -8.883 12.168 15.884 1.00 96.38 168 LEU A N 1
ATOM 1279 C CA . LEU A 1 168 ? -7.778 13.014 16.326 1.00 96.38 168 LEU A CA 1
ATOM 1280 C C . LEU A 1 168 ? -7.954 13.398 17.803 1.00 96.38 168 LEU A C 1
ATOM 1282 O O . LEU A 1 168 ? -8.918 14.064 18.179 1.00 96.38 168 LEU A O 1
ATOM 1286 N N . VAL A 1 169 ? -7.004 12.996 18.648 1.00 95.81 169 VAL A N 1
ATOM 1287 C CA . VAL A 1 169 ? -7.041 13.219 20.098 1.00 95.81 169 VAL A CA 1
ATOM 1288 C C . VAL A 1 169 ? -5.761 13.906 20.562 1.00 95.81 169 VAL A C 1
ATOM 1290 O O . VAL A 1 169 ? -4.658 13.470 20.238 1.00 95.81 169 VAL A O 1
ATOM 1293 N N . THR A 1 170 ? -5.907 14.943 21.387 1.00 95.62 170 THR A N 1
ATOM 1294 C CA . THR A 1 170 ? -4.791 15.524 22.145 1.00 95.62 170 THR A CA 1
ATOM 1295 C C . THR A 1 170 ? -4.603 14.744 23.444 1.00 95.62 170 THR A C 1
ATOM 1297 O O . THR A 1 170 ? -5.521 14.641 24.262 1.00 95.62 170 THR A O 1
ATOM 1300 N N . THR A 1 171 ? -3.426 14.159 23.636 1.00 93.25 171 THR A N 1
ATOM 1301 C CA . THR A 1 171 ? -3.057 13.404 24.840 1.00 93.25 171 THR A CA 1
ATOM 1302 C C . THR A 1 171 ? -2.730 14.336 26.010 1.00 93.25 171 THR A C 1
ATOM 1304 O O . THR A 1 171 ? -2.606 15.551 25.866 1.00 93.25 171 THR A O 1
ATOM 1307 N N . ALA A 1 172 ? -2.579 13.765 27.210 1.00 92.44 172 ALA A N 1
ATOM 1308 C CA . ALA A 1 172 ? -2.314 14.533 28.431 1.00 92.44 172 ALA A CA 1
ATOM 1309 C C . ALA A 1 172 ? -0.980 15.306 28.410 1.00 92.44 172 ALA A C 1
ATOM 1311 O O . ALA A 1 172 ? -0.843 16.304 29.110 1.00 92.44 172 ALA A O 1
ATOM 1312 N N . ASP A 1 173 ? -0.009 14.855 27.614 1.00 92.44 173 ASP A N 1
ATOM 1313 C CA . ASP A 1 173 ? 1.282 15.520 27.405 1.00 92.44 173 ASP A CA 1
ATOM 1314 C C . ASP A 1 173 ? 1.245 16.588 26.293 1.00 92.44 173 ASP A C 1
ATOM 1316 O O . ASP A 1 173 ? 2.270 17.191 25.982 1.00 92.44 173 ASP A O 1
ATOM 1320 N N . GLY A 1 174 ? 0.071 16.844 25.707 1.00 91.44 174 GLY A N 1
ATOM 1321 C CA . GLY A 1 174 ? -0.130 17.830 24.649 1.00 91.44 174 GLY A CA 1
ATOM 1322 C C . GLY A 1 174 ? 0.238 17.346 23.245 1.00 91.44 174 GLY A C 1
ATOM 1323 O O . GLY A 1 174 ? 0.091 18.121 22.301 1.00 91.44 174 GLY A O 1
ATOM 1324 N N . SER A 1 175 ? 0.689 16.096 23.079 1.00 91.00 175 SER A N 1
ATOM 1325 C CA . SER A 1 175 ? 0.900 15.516 21.749 1.00 91.00 175 SER A CA 1
ATOM 1326 C C . SER A 1 175 ? -0.429 15.141 21.075 1.00 91.00 175 SER A C 1
ATOM 1328 O O . SER A 1 175 ? -1.475 15.044 21.718 1.00 91.00 175 SER A O 1
ATOM 1330 N N . GLN A 1 176 ? -0.416 15.000 19.749 1.00 94.69 176 GLN A N 1
ATOM 1331 C CA . GLN A 1 176 ? -1.587 14.585 18.978 1.00 94.69 176 GLN A CA 1
ATOM 1332 C C . GLN A 1 176 ? -1.417 13.146 18.501 1.00 94.69 176 GLN A C 1
ATOM 1334 O O . GLN A 1 176 ? -0.368 12.763 17.977 1.00 94.69 176 GLN A O 1
ATOM 1339 N N . VAL A 1 177 ? -2.468 12.351 18.672 1.00 95.31 177 VAL A N 1
ATOM 1340 C CA . VAL A 1 177 ? -2.530 10.962 18.218 1.00 95.31 177 VAL A CA 1
ATOM 1341 C C . VAL A 1 177 ? -3.835 10.708 17.484 1.00 95.31 177 VAL A C 1
ATOM 1343 O O . VAL A 1 177 ? -4.871 11.290 17.801 1.00 95.31 177 VAL A O 1
ATOM 1346 N N . CYS A 1 178 ? -3.788 9.794 16.526 1.00 96.38 178 CYS A N 1
ATOM 1347 C CA . CYS A 1 178 ? -4.966 9.257 15.880 1.00 96.38 178 CYS A CA 1
ATOM 1348 C C . CYS A 1 178 ? -5.392 7.982 16.602 1.00 96.38 178 CYS A C 1
ATOM 1350 O O . CYS A 1 178 ? -4.693 6.963 16.557 1.00 96.38 178 CYS A O 1
ATOM 1352 N N . ARG A 1 179 ? -6.516 8.038 17.310 1.00 95.75 179 ARG A N 1
ATOM 1353 C CA . ARG A 1 179 ? -7.018 6.938 18.129 1.00 95.75 179 ARG A CA 1
ATOM 1354 C C . ARG A 1 179 ? -7.796 5.946 17.268 1.00 95.75 179 ARG A C 1
ATOM 1356 O O . ARG A 1 179 ? -9.009 6.048 17.127 1.00 95.75 179 ARG A O 1
ATOM 1363 N N . MET A 1 180 ? -7.092 4.972 16.702 1.00 94.94 180 MET A N 1
ATOM 1364 C CA . MET A 1 180 ? -7.655 4.075 15.696 1.00 94.94 180 MET A CA 1
ATOM 1365 C C . MET A 1 180 ? -8.344 2.839 16.287 1.00 94.94 180 MET A C 1
ATOM 1367 O O . MET A 1 180 ? -7.764 2.179 17.162 1.00 94.94 180 MET A O 1
ATOM 1371 N N . PRO A 1 181 ? -9.525 2.453 15.765 1.00 95.19 181 PRO A N 1
ATOM 1372 C CA . PRO A 1 181 ? -10.105 1.138 15.996 1.00 95.19 181 PRO A CA 1
ATOM 1373 C C . PRO A 1 181 ? -9.365 0.089 15.155 1.00 95.19 181 PRO A C 1
ATOM 1375 O O . PRO A 1 181 ? -9.379 0.103 13.926 1.00 95.19 181 PRO A O 1
ATOM 1378 N N . ILE A 1 182 ? -8.699 -0.838 15.833 1.00 94.75 182 ILE A N 1
ATOM 1379 C CA . ILE A 1 182 ? -7.942 -1.930 15.233 1.00 94.75 182 ILE A CA 1
ATOM 1380 C C . ILE A 1 182 ? -8.677 -3.243 15.447 1.00 94.75 182 ILE A C 1
ATOM 1382 O O . ILE A 1 182 ? -8.990 -3.627 16.574 1.00 94.75 182 ILE A O 1
ATOM 1386 N N . VAL A 1 183 ? -8.869 -3.990 14.368 1.00 94.38 183 VAL A N 1
ATOM 1387 C CA . VAL A 1 183 ? -9.396 -5.351 14.412 1.00 94.38 183 VAL A CA 1
ATOM 1388 C C . VAL A 1 183 ? -8.310 -6.311 13.967 1.00 94.38 183 VAL A C 1
ATOM 1390 O O . VAL A 1 183 ? -7.693 -6.129 12.925 1.00 94.38 183 VAL A O 1
ATOM 1393 N N . ARG A 1 184 ? -8.057 -7.359 14.753 1.00 94.69 184 ARG A N 1
ATOM 1394 C CA . ARG A 1 184 ? -7.162 -8.431 14.312 1.00 94.69 184 ARG A CA 1
ATOM 1395 C C . ARG A 1 184 ? -7.944 -9.468 13.533 1.00 94.69 184 ARG A C 1
ATOM 1397 O O . ARG A 1 184 ? -8.793 -10.152 14.103 1.00 94.69 184 ARG A O 1
ATOM 1404 N N . GLU A 1 185 ? -7.601 -9.636 12.268 1.00 95.06 185 GLU A N 1
ATOM 1405 C CA . GLU A 1 185 ? -8.140 -10.694 11.427 1.00 95.06 185 GLU A CA 1
ATOM 1406 C C . GLU A 1 185 ? -7.236 -11.921 11.432 1.00 95.06 185 GLU A C 1
ATOM 1408 O O . GLU A 1 185 ? -6.022 -11.816 11.604 1.00 95.06 185 GLU A O 1
ATOM 1413 N N . THR A 1 186 ? -7.822 -13.104 11.260 1.00 94.12 186 THR A N 1
ATOM 1414 C CA . THR A 1 186 ? -7.089 -14.363 11.098 1.00 94.12 186 THR A CA 1
ATOM 1415 C C . THR A 1 186 ? -7.634 -15.144 9.915 1.00 94.12 186 THR A C 1
ATOM 1417 O O . THR A 1 186 ? -8.783 -15.593 9.912 1.00 94.12 186 THR A O 1
ATOM 1420 N N . LEU A 1 187 ? -6.777 -15.315 8.914 1.00 94.31 187 LEU A N 1
ATOM 1421 C CA . LEU A 1 187 ? -7.072 -16.034 7.685 1.00 94.31 187 LEU A CA 1
ATOM 1422 C C . LEU A 1 187 ? -7.149 -17.549 7.917 1.00 94.31 187 LEU A C 1
ATOM 1424 O O . LEU A 1 187 ? -6.559 -18.062 8.874 1.00 94.31 187 LEU A O 1
ATOM 1428 N N . PRO A 1 188 ? -7.782 -18.303 6.998 1.00 91.06 188 PRO A N 1
ATOM 1429 C CA . PRO A 1 188 ? -7.903 -19.755 7.111 1.00 91.06 188 PRO A CA 1
ATOM 1430 C C . PRO A 1 188 ? -6.573 -20.503 7.258 1.00 91.06 188 PRO A C 1
ATOM 1432 O O . PRO A 1 188 ? -6.551 -21.559 7.873 1.00 91.06 188 PRO A O 1
ATOM 1435 N N . ASN A 1 189 ? -5.459 -19.963 6.752 1.00 87.56 189 ASN A N 1
ATOM 1436 C CA . ASN A 1 189 ? -4.124 -20.553 6.913 1.00 87.56 189 ASN A CA 1
ATOM 1437 C C . ASN A 1 189 ? -3.452 -20.224 8.264 1.00 87.56 189 ASN A C 1
ATOM 1439 O O . ASN A 1 189 ? -2.273 -20.521 8.451 1.00 87.56 189 ASN A O 1
ATOM 1443 N N . GLY A 1 190 ? -4.172 -19.593 9.195 1.00 87.69 190 GLY A N 1
ATOM 1444 C CA . GLY A 1 190 ? -3.689 -19.248 10.531 1.00 87.69 190 GLY A CA 1
ATOM 1445 C C . GLY A 1 190 ? -2.859 -17.970 10.607 1.00 87.69 190 GLY A C 1
ATOM 1446 O O . GLY A 1 190 ? -2.390 -17.617 11.688 1.00 87.69 190 GLY A O 1
ATOM 1447 N N . ARG A 1 191 ? -2.661 -17.267 9.488 1.00 89.00 191 ARG A N 1
ATOM 1448 C CA . ARG A 1 191 ? -1.977 -15.973 9.490 1.00 89.00 191 ARG A CA 1
ATOM 1449 C C . ARG A 1 191 ? -2.913 -14.892 10.015 1.00 89.00 191 ARG A C 1
ATOM 1451 O O . ARG A 1 191 ? -4.060 -14.811 9.580 1.00 89.00 191 ARG A O 1
ATOM 1458 N N . SER A 1 192 ? -2.396 -14.049 10.901 1.00 91.06 192 SER A N 1
ATOM 1459 C CA . SER A 1 192 ? -3.141 -12.932 11.479 1.00 91.06 192 SER A CA 1
ATOM 1460 C C . SER A 1 192 ? -2.450 -11.603 11.208 1.00 91.06 192 SER A C 1
ATOM 1462 O O . SER A 1 192 ? -1.219 -11.541 11.194 1.00 91.06 192 SER A O 1
ATOM 1464 N N . TYR A 1 193 ? -3.241 -10.551 11.036 1.00 93.62 193 TYR A N 1
ATOM 1465 C CA . TYR A 1 193 ? -2.786 -9.174 10.850 1.00 93.62 193 TYR A CA 1
ATOM 1466 C C . TYR A 1 193 ? -3.824 -8.207 11.422 1.00 93.62 193 TYR A C 1
ATOM 1468 O O . TYR A 1 193 ? -4.960 -8.587 11.709 1.00 93.62 193 TYR A O 1
ATOM 1476 N N . ASP A 1 194 ? -3.396 -6.972 11.633 1.00 95.25 194 ASP A N 1
ATOM 1477 C CA . ASP A 1 194 ? -4.239 -5.904 12.151 1.00 95.25 194 ASP A CA 1
ATOM 1478 C C . ASP A 1 194 ? -4.818 -5.113 10.975 1.00 95.25 194 ASP A C 1
ATOM 1480 O O . ASP A 1 194 ? -4.093 -4.808 10.029 1.00 95.25 194 ASP A O 1
ATOM 1484 N N . THR A 1 195 ? -6.101 -4.778 11.050 1.00 96.75 195 THR A N 1
ATOM 1485 C CA . THR A 1 195 ? -6.823 -3.949 10.083 1.00 96.75 195 THR A CA 1
ATOM 1486 C C . THR A 1 195 ? -7.465 -2.759 10.779 1.00 96.75 195 THR A C 1
ATOM 1488 O O . THR A 1 195 ? -7.741 -2.822 11.979 1.00 96.75 195 THR A O 1
ATOM 1491 N N . ILE A 1 196 ? -7.741 -1.702 10.022 1.00 95.62 196 ILE A N 1
ATOM 1492 C CA . ILE A 1 196 ? -8.619 -0.605 10.446 1.00 95.62 196 ILE A CA 1
ATOM 1493 C C . ILE A 1 196 ? -9.983 -0.815 9.793 1.00 95.62 196 ILE A C 1
ATOM 1495 O O . ILE A 1 196 ? -10.055 -1.098 8.599 1.00 95.62 196 ILE A O 1
ATOM 1499 N N . ASP A 1 197 ? -11.023 -0.715 10.612 1.00 91.56 197 ASP A N 1
ATOM 1500 C CA . ASP A 1 197 ? -12.438 -0.681 10.237 1.00 91.56 197 ASP A CA 1
ATOM 1501 C C . ASP A 1 197 ? -13.095 0.329 11.189 1.00 91.56 197 ASP A C 1
ATOM 1503 O O . ASP A 1 197 ? -13.100 0.138 12.411 1.00 91.56 197 ASP A O 1
ATOM 1507 N N . LEU A 1 198 ? -13.540 1.448 10.628 1.00 91.12 198 LEU A N 1
ATOM 1508 C CA . LEU A 1 198 ? -14.096 2.611 11.309 1.00 91.12 198 LEU A CA 1
ATOM 1509 C C . LEU A 1 198 ? -15.558 2.391 11.719 1.00 91.12 198 LEU A C 1
ATOM 1511 O O . LEU A 1 198 ? -16.122 3.220 12.433 1.00 91.12 198 LEU A O 1
ATOM 1515 N N . GLY A 1 199 ? -16.186 1.290 11.289 1.00 83.12 199 GLY A N 1
ATOM 1516 C CA . GLY A 1 199 ? -17.598 1.002 11.539 1.00 83.12 199 GLY A CA 1
ATOM 1517 C C . GLY A 1 199 ? -18.559 1.945 10.809 1.00 83.12 199 GLY A C 1
ATOM 1518 O O . GLY A 1 199 ? -19.745 2.001 11.147 1.00 83.12 199 GLY A O 1
ATOM 1519 N N . LEU A 1 200 ? -18.056 2.703 9.833 1.00 82.44 200 LEU A N 1
ATOM 1520 C CA . LEU A 1 200 ? -18.860 3.512 8.925 1.00 82.44 200 LEU A CA 1
ATOM 1521 C C . LEU A 1 200 ? -19.421 2.593 7.848 1.00 82.44 200 LEU A C 1
ATOM 1523 O O . LEU A 1 200 ? -18.685 1.786 7.305 1.00 82.44 200 LEU A O 1
ATOM 1527 N N . LYS A 1 201 ? -20.707 2.730 7.511 1.00 83.00 201 LYS A N 1
ATOM 1528 C CA . LYS A 1 201 ? -21.279 1.950 6.411 1.00 83.00 201 LYS A CA 1
ATOM 1529 C C . LYS A 1 201 ? -20.835 2.543 5.076 1.00 83.00 201 LYS A C 1
ATOM 1531 O O . LYS A 1 201 ? -21.396 3.553 4.645 1.00 83.00 201 LYS A O 1
ATOM 1536 N N . LEU A 1 202 ? -19.864 1.910 4.432 1.00 84.50 202 LEU A N 1
ATOM 1537 C CA . LEU A 1 202 ? -19.295 2.338 3.155 1.00 84.50 202 LEU A CA 1
ATOM 1538 C C . LEU A 1 202 ? -19.642 1.358 2.032 1.00 84.50 202 LEU A C 1
ATOM 1540 O O . LEU A 1 202 ? -20.017 0.214 2.267 1.00 84.50 202 LEU A O 1
ATOM 1544 N N . GLU A 1 203 ? -19.496 1.796 0.781 1.00 82.75 203 GLU A N 1
ATOM 1545 C CA . GLU A 1 203 ? -19.698 0.929 -0.392 1.00 82.75 203 GLU A CA 1
ATOM 1546 C C . GLU A 1 203 ? -18.794 -0.316 -0.339 1.00 82.75 203 GLU A C 1
ATOM 1548 O O . GLU A 1 203 ? -19.207 -1.412 -0.701 1.00 82.75 203 GLU A O 1
ATOM 1553 N N . ALA A 1 204 ? -17.582 -0.165 0.199 1.00 88.19 204 ALA A N 1
ATOM 1554 C CA . ALA A 1 204 ? -16.584 -1.225 0.292 1.00 88.19 204 ALA A CA 1
ATOM 1555 C C . ALA A 1 204 ? -16.881 -2.306 1.348 1.00 88.19 204 ALA A C 1
ATOM 1557 O O . ALA A 1 204 ? -16.126 -3.286 1.428 1.00 88.19 204 ALA A O 1
ATOM 1558 N N . ASP A 1 205 ? -17.934 -2.126 2.155 1.00 92.75 205 ASP A N 1
ATOM 1559 C CA . ASP A 1 205 ? -18.382 -3.100 3.154 1.00 92.75 205 ASP A CA 1
ATOM 1560 C C . ASP A 1 205 ? -19.139 -4.272 2.545 1.00 92.75 205 ASP A C 1
ATOM 1562 O O . ASP A 1 205 ? -19.225 -5.335 3.165 1.00 92.75 205 ASP A O 1
ATOM 1566 N N . ASP A 1 206 ? -19.673 -4.098 1.340 1.00 95.19 206 ASP A N 1
ATOM 1567 C CA . ASP A 1 206 ? -20.398 -5.128 0.621 1.00 95.19 206 ASP A CA 1
ATOM 1568 C C . ASP A 1 206 ? -19.768 -5.306 -0.764 1.00 95.19 206 ASP A C 1
ATOM 1570 O O . ASP A 1 206 ? -19.812 -4.428 -1.619 1.00 95.19 206 ASP A O 1
ATOM 1574 N N . TYR A 1 207 ? -19.180 -6.478 -1.003 1.00 96.19 207 TYR A N 1
ATOM 1575 C CA . TYR A 1 207 ? -18.634 -6.858 -2.301 1.00 96.19 207 TYR A CA 1
ATOM 1576 C C . TYR A 1 207 ? -19.263 -8.182 -2.734 1.00 96.19 207 TYR A C 1
ATOM 1578 O O . TYR A 1 207 ? -19.206 -9.158 -1.971 1.00 96.19 207 TYR A O 1
ATOM 1586 N N . PRO A 1 208 ? -19.864 -8.248 -3.938 1.00 96.25 208 PRO A N 1
ATOM 1587 C CA . PRO A 1 208 ? -20.608 -9.418 -4.376 1.00 96.25 208 PRO A CA 1
ATOM 1588 C C . PRO A 1 208 ? -19.726 -10.667 -4.397 1.00 96.25 208 PRO A C 1
ATOM 1590 O O . PRO A 1 208 ? -18.524 -10.608 -4.653 1.00 96.25 208 PRO A O 1
ATOM 1593 N N . ALA A 1 209 ? -20.344 -11.823 -4.152 1.00 97.12 209 ALA A N 1
ATOM 1594 C CA . ALA A 1 209 ? -19.629 -13.087 -4.184 1.00 97.12 209 ALA A CA 1
ATOM 1595 C C . ALA A 1 209 ? -19.058 -13.359 -5.585 1.00 97.12 209 ALA A C 1
ATOM 1597 O O . ALA A 1 209 ? -19.802 -13.418 -6.565 1.00 97.12 209 ALA A O 1
ATOM 1598 N N . ILE A 1 210 ? -17.754 -13.607 -5.655 1.00 98.06 210 ILE A N 1
ATOM 1599 C CA . ILE A 1 210 ? -17.040 -13.984 -6.875 1.00 98.06 210 ILE A CA 1
ATOM 1600 C C . ILE A 1 210 ? -16.247 -15.268 -6.654 1.00 98.06 210 ILE A C 1
ATOM 1602 O O . ILE A 1 210 ? -15.870 -15.598 -5.529 1.00 98.06 210 ILE A O 1
ATOM 1606 N N . THR A 1 211 ? -15.947 -15.972 -7.739 1.00 98.44 211 THR A N 1
ATOM 1607 C CA . THR A 1 211 ? -14.870 -16.964 -7.751 1.00 98.44 211 THR A CA 1
ATOM 1608 C C . THR A 1 211 ? -13.629 -16.293 -8.314 1.00 98.44 211 THR A C 1
ATOM 1610 O O . THR A 1 211 ? -13.672 -15.760 -9.422 1.00 98.44 211 THR A O 1
ATOM 1613 N N . VAL A 1 212 ? -12.535 -16.294 -7.553 1.00 98.19 212 VAL A N 1
ATOM 1614 C CA . VAL A 1 212 ? -11.254 -15.750 -8.007 1.00 98.19 212 VAL A CA 1
ATOM 1615 C C . VAL A 1 212 ? -10.797 -16.567 -9.220 1.00 98.19 212 VAL A C 1
ATOM 1617 O O . VAL A 1 212 ? -10.632 -17.784 -9.085 1.00 98.19 212 VAL A O 1
ATOM 1620 N N . PRO A 1 213 ? -10.613 -15.943 -10.398 1.00 97.88 213 PRO A N 1
ATOM 1621 C CA . PRO A 1 213 ? -10.241 -16.668 -11.604 1.00 97.88 213 PRO A CA 1
ATOM 1622 C C . PRO A 1 213 ? -8.904 -17.393 -11.462 1.00 97.88 213 PRO A C 1
ATOM 1624 O O . PRO A 1 213 ? -8.037 -17.006 -10.671 1.00 97.88 213 PRO A O 1
ATOM 1627 N N . ASP A 1 214 ? -8.704 -18.405 -12.302 1.00 94.88 214 ASP A N 1
ATOM 1628 C CA . ASP A 1 214 ? -7.394 -19.027 -12.457 1.00 94.88 214 ASP A CA 1
ATOM 1629 C C . ASP A 1 214 ? -6.336 -17.964 -12.775 1.00 94.88 214 ASP A C 1
ATOM 1631 O O . ASP A 1 214 ? -6.588 -16.999 -13.505 1.00 94.88 214 ASP A O 1
ATOM 1635 N N . ASN A 1 215 ? -5.135 -18.139 -12.221 1.00 91.94 215 ASN A N 1
ATOM 1636 C CA . ASN A 1 215 ? -4.017 -17.204 -12.378 1.00 91.94 215 ASN A CA 1
ATOM 1637 C C . ASN A 1 215 ? -4.302 -15.772 -11.877 1.00 91.94 215 ASN A C 1
ATOM 1639 O O . ASN A 1 215 ? -3.615 -14.843 -12.290 1.00 91.94 215 ASN A O 1
ATOM 1643 N N . HIS A 1 216 ? -5.283 -15.566 -10.994 1.00 96.12 216 HIS A N 1
ATOM 1644 C CA . HIS A 1 216 ? -5.552 -14.267 -10.371 1.00 96.12 216 HIS A CA 1
ATOM 1645 C C . HIS A 1 216 ? -5.498 -14.345 -8.844 1.00 96.12 216 HIS A C 1
ATOM 1647 O O . HIS A 1 216 ? -5.700 -15.395 -8.241 1.00 96.12 216 HIS A O 1
ATOM 1653 N N . VAL A 1 217 ? -5.243 -13.209 -8.202 1.00 97.69 217 VAL A N 1
ATOM 1654 C CA . VAL A 1 217 ? -5.312 -13.046 -6.746 1.00 97.69 217 VAL A CA 1
ATOM 1655 C C . VAL A 1 217 ? -6.212 -11.869 -6.397 1.00 97.69 217 VAL A C 1
ATOM 1657 O O . VAL A 1 217 ? -6.236 -10.865 -7.103 1.00 97.69 217 VAL A O 1
ATOM 1660 N N . PHE A 1 218 ? -6.954 -11.972 -5.299 1.00 98.38 218 PHE A N 1
ATOM 1661 C CA . PHE A 1 218 ? -7.772 -10.870 -4.794 1.00 98.38 218 PHE A CA 1
ATOM 1662 C C . PHE A 1 218 ? -7.022 -10.152 -3.677 1.00 98.38 218 PHE A C 1
ATOM 1664 O O . PHE A 1 218 ? -6.636 -10.788 -2.689 1.00 98.38 218 PHE A O 1
ATOM 1671 N N . LEU A 1 219 ? -6.799 -8.850 -3.836 1.00 98.50 219 LEU A N 1
ATOM 1672 C CA . LEU A 1 219 ? -5.949 -8.065 -2.950 1.00 98.50 219 LEU A CA 1
ATOM 1673 C C . LEU A 1 219 ? -6.774 -7.027 -2.186 1.00 98.50 219 LEU A C 1
ATOM 1675 O O . LEU A 1 219 ? -7.622 -6.361 -2.773 1.00 98.50 219 LEU A O 1
ATOM 1679 N N . MET A 1 220 ? -6.500 -6.849 -0.895 1.00 98.44 220 MET A N 1
ATOM 1680 C CA . MET A 1 220 ? -7.156 -5.826 -0.069 1.00 98.44 220 MET A CA 1
ATOM 1681 C C . MET A 1 220 ? -6.142 -5.041 0.754 1.00 98.44 220 MET A C 1
ATOM 1683 O O . MET A 1 220 ? -5.066 -5.550 1.079 1.00 98.44 220 MET A O 1
ATOM 1687 N N . GLY A 1 221 ? -6.482 -3.796 1.077 1.00 97.94 221 GLY A N 1
ATOM 1688 C CA . GLY A 1 221 ? -5.749 -3.013 2.066 1.00 97.94 221 GLY A CA 1
ATOM 1689 C C . GLY A 1 221 ? -6.026 -3.491 3.486 1.00 97.94 221 GLY A C 1
ATOM 1690 O O . GLY A 1 221 ? -7.066 -4.095 3.773 1.00 97.94 221 GLY A O 1
ATOM 1691 N N . ASP A 1 222 ? -5.085 -3.211 4.382 1.00 97.69 222 ASP A N 1
ATOM 1692 C CA . ASP A 1 222 ? -5.287 -3.422 5.818 1.00 97.69 222 ASP A CA 1
ATOM 1693 C C . ASP A 1 222 ? -6.141 -2.292 6.419 1.00 97.69 222 ASP A C 1
ATOM 1695 O O . ASP A 1 222 ? -6.895 -2.525 7.361 1.00 97.69 222 ASP A O 1
ATOM 1699 N N . ASN A 1 223 ? -6.098 -1.096 5.828 1.00 97.06 223 ASN A N 1
ATOM 1700 C CA . ASN A 1 223 ? -6.998 -0.000 6.159 1.00 97.06 223 ASN A CA 1
ATOM 1701 C C . ASN A 1 223 ? -8.253 -0.119 5.291 1.00 97.06 223 ASN A C 1
ATOM 1703 O O . ASN A 1 223 ? -8.245 0.295 4.132 1.00 97.06 223 ASN A O 1
ATOM 1707 N N . ARG A 1 224 ? -9.289 -0.795 5.800 1.00 96.00 224 ARG A N 1
ATOM 1708 C CA . ARG A 1 224 ? -10.398 -1.290 4.968 1.00 96.00 224 ARG A CA 1
ATOM 1709 C C . ARG A 1 224 ? -11.252 -0.190 4.374 1.00 96.00 224 ARG A C 1
ATOM 1711 O O . ARG A 1 224 ? -11.734 -0.387 3.256 1.00 96.00 224 ARG A O 1
ATOM 1718 N N . ASP A 1 225 ? -11.348 0.930 5.071 1.00 94.00 225 ASP A N 1
ATOM 1719 C CA . ASP A 1 225 ? -12.179 2.065 4.679 1.00 94.00 225 ASP A CA 1
ATOM 1720 C C . ASP A 1 225 ? -11.417 3.078 3.825 1.00 94.00 225 ASP A C 1
ATOM 1722 O O . ASP A 1 225 ? -12.012 3.730 2.975 1.00 94.00 225 ASP A O 1
ATOM 1726 N N . ASN A 1 226 ? -10.086 3.126 3.955 1.00 93.94 226 ASN A N 1
ATOM 1727 C CA . ASN A 1 226 ? -9.212 4.016 3.184 1.00 93.94 226 ASN A CA 1
ATOM 1728 C C . ASN A 1 226 ? -8.271 3.231 2.251 1.00 93.94 226 ASN A C 1
ATOM 1730 O O . ASN A 1 226 ? -7.053 3.431 2.220 1.00 93.94 226 ASN A O 1
ATOM 1734 N N . SER A 1 227 ? -8.826 2.292 1.477 1.00 95.75 227 SER A N 1
ATOM 1735 C CA . SER A 1 227 ? -8.060 1.477 0.526 1.00 95.75 227 SER A CA 1
ATOM 1736 C C . SER A 1 227 ? -8.801 1.224 -0.783 1.00 95.75 227 SER A C 1
ATOM 1738 O O . SER A 1 227 ? -9.670 0.358 -0.856 1.00 95.75 227 SER A O 1
ATOM 1740 N N . ALA A 1 228 ? -8.346 1.876 -1.855 1.00 94.94 228 ALA A N 1
ATOM 1741 C CA . ALA A 1 228 ? -8.689 1.498 -3.221 1.00 94.94 228 ALA A CA 1
ATOM 1742 C C . ALA A 1 228 ? -7.921 0.217 -3.617 1.00 94.94 228 ALA A C 1
ATOM 1744 O O . ALA A 1 228 ? -6.714 0.223 -3.878 1.00 94.94 228 ALA A O 1
ATOM 1745 N N . ASP A 1 229 ? -8.613 -0.919 -3.572 1.00 97.06 229 ASP A N 1
ATOM 1746 C CA . ASP A 1 229 ? -8.066 -2.260 -3.797 1.00 97.06 229 ASP A CA 1
ATOM 1747 C C . ASP A 1 229 ? -8.923 -3.084 -4.777 1.00 97.06 229 ASP A C 1
ATOM 1749 O O . ASP A 1 229 ? -9.577 -2.507 -5.644 1.00 97.06 229 ASP A O 1
ATOM 1753 N N . SER A 1 230 ? -8.893 -4.423 -4.718 1.00 97.81 230 SER A N 1
ATOM 1754 C CA . SER A 1 230 ? -9.666 -5.279 -5.634 1.00 97.81 230 SER A CA 1
ATOM 1755 C C . SER A 1 230 ? -11.178 -5.097 -5.513 1.00 97.81 230 SER A C 1
ATOM 1757 O O . SER A 1 230 ? -11.895 -5.511 -6.421 1.00 97.81 230 SER A O 1
ATOM 1759 N N . ARG A 1 231 ? -11.674 -4.466 -4.443 1.00 97.06 231 ARG A N 1
ATOM 1760 C CA . ARG A 1 231 ? -13.097 -4.125 -4.318 1.00 97.06 231 ARG A CA 1
ATOM 1761 C C . ARG A 1 231 ? -13.537 -3.011 -5.272 1.00 97.06 231 ARG A C 1
ATOM 1763 O O . ARG A 1 231 ? -14.718 -2.934 -5.583 1.00 97.06 231 ARG A O 1
ATOM 1770 N N . PHE A 1 232 ? -12.600 -2.197 -5.756 1.00 95.31 232 PHE A N 1
ATOM 1771 C CA . PHE A 1 232 ? -12.877 -0.981 -6.518 1.00 95.31 232 PHE A CA 1
ATOM 1772 C C . PHE A 1 232 ? -12.438 -1.095 -7.982 1.00 95.31 232 PHE A C 1
ATOM 1774 O O . PHE A 1 232 ? -11.477 -1.803 -8.315 1.00 95.31 232 PHE A O 1
ATOM 1781 N N . GLY A 1 233 ? -13.138 -0.369 -8.856 1.00 93.31 233 GLY A N 1
ATOM 1782 C CA . GLY A 1 233 ? -12.822 -0.273 -10.281 1.00 93.31 233 GLY A CA 1
ATOM 1783 C C . GLY A 1 233 ? -11.524 0.493 -10.554 1.00 93.31 233 GLY A C 1
ATOM 1784 O O . GLY A 1 233 ? -11.005 1.205 -9.693 1.00 93.31 233 GLY A O 1
ATOM 1785 N N . LEU A 1 234 ? -10.971 0.357 -11.762 1.00 91.12 234 LEU A N 1
ATOM 1786 C CA . LEU A 1 234 ? -9.726 1.045 -12.146 1.00 91.12 234 LEU A CA 1
ATOM 1787 C C . LEU A 1 234 ? -9.917 2.570 -12.213 1.00 91.12 234 LEU A C 1
ATOM 1789 O O . LEU A 1 234 ? -9.013 3.330 -11.878 1.00 91.12 234 LEU A O 1
ATOM 1793 N N . GLU A 1 235 ? -11.107 3.017 -12.606 1.00 88.19 235 GLU A N 1
ATOM 1794 C CA . GLU A 1 235 ? -11.523 4.420 -12.678 1.00 88.19 235 GLU A CA 1
ATOM 1795 C C . GLU A 1 235 ? -11.609 5.102 -11.307 1.00 88.19 235 GLU A C 1
ATOM 1797 O O . GLU A 1 235 ? -11.453 6.317 -11.214 1.00 88.19 235 GLU A O 1
ATOM 1802 N N . GLN A 1 236 ? -11.791 4.317 -10.244 1.00 86.31 236 GLN A N 1
ATOM 1803 C CA . GLN A 1 236 ? -11.781 4.768 -8.850 1.00 86.31 236 GLN A CA 1
ATOM 1804 C C . GLN A 1 236 ? -10.375 4.681 -8.225 1.00 86.31 236 GLN A C 1
ATOM 1806 O O . GLN A 1 236 ? -10.214 4.861 -7.020 1.00 86.31 236 GLN A O 1
ATOM 1811 N N . GLY A 1 237 ? -9.349 4.361 -9.022 1.00 89.06 237 GLY A N 1
ATOM 1812 C CA . GLY A 1 237 ? -7.999 4.102 -8.525 1.00 89.06 237 GLY A CA 1
ATOM 1813 C C . GLY A 1 237 ? -7.870 2.769 -7.784 1.00 89.06 237 GLY A C 1
ATOM 1814 O O . GLY A 1 237 ? -6.949 2.608 -6.994 1.00 89.06 237 GLY A O 1
ATOM 1815 N N . GLY A 1 238 ? -8.793 1.827 -7.993 1.00 93.75 238 GLY A N 1
ATOM 1816 C CA . GLY A 1 238 ? -8.729 0.468 -7.463 1.00 93.75 238 GLY A CA 1
ATOM 1817 C C . GLY A 1 238 ? -7.882 -0.476 -8.314 1.00 93.75 238 GLY A C 1
ATOM 1818 O O . GLY A 1 238 ? -7.103 -0.070 -9.178 1.00 93.75 238 GLY A O 1
ATOM 1819 N N . LEU A 1 239 ? -8.049 -1.777 -8.074 1.00 95.81 239 LEU A N 1
ATOM 1820 C CA . LEU A 1 239 ? -7.360 -2.832 -8.828 1.00 95.81 239 LEU A CA 1
ATOM 1821 C C . LEU A 1 239 ? -8.218 -3.457 -9.938 1.00 95.81 239 LEU A C 1
ATOM 1823 O O . LEU A 1 239 ? -7.708 -4.284 -10.694 1.00 95.81 239 LEU A O 1
ATOM 1827 N N . GLY A 1 240 ? -9.490 -3.062 -10.060 1.00 94.81 240 GLY A N 1
ATOM 1828 C CA . GLY A 1 240 ? -10.390 -3.560 -11.102 1.00 94.81 240 GLY A CA 1
ATOM 1829 C C . GLY A 1 240 ? -10.867 -4.995 -10.876 1.00 94.81 240 GLY A C 1
ATOM 1830 O O . GLY A 1 240 ? -11.136 -5.703 -11.844 1.00 94.81 240 GLY A O 1
ATOM 1831 N N . GLY A 1 241 ? -10.948 -5.443 -9.619 1.00 96.31 241 GLY A N 1
ATOM 1832 C CA . GLY A 1 241 ? -11.262 -6.831 -9.269 1.00 96.31 241 GLY A CA 1
ATOM 1833 C C . GLY A 1 241 ? -10.023 -7.691 -8.975 1.00 96.31 241 GLY A C 1
ATOM 1834 O O . GLY A 1 241 ? -8.983 -7.175 -8.541 1.00 96.31 241 GLY A O 1
ATOM 1835 N N . PRO A 1 242 ? -10.127 -9.024 -9.150 1.00 97.38 242 PRO A N 1
ATOM 1836 C CA . PRO A 1 242 ? -8.986 -9.929 -9.072 1.00 97.38 242 PRO A CA 1
ATOM 1837 C C . PRO A 1 242 ? -7.853 -9.500 -10.011 1.00 97.38 242 PRO A C 1
ATOM 1839 O O . PRO A 1 242 ? -8.080 -9.193 -11.178 1.00 97.38 242 PRO A O 1
ATOM 1842 N N . VAL A 1 243 ? -6.622 -9.529 -9.512 1.00 96.62 243 VAL A N 1
ATOM 1843 C CA . VAL A 1 243 ? -5.420 -9.086 -10.224 1.00 96.62 243 VAL A CA 1
ATOM 1844 C C . VAL A 1 243 ? -4.707 -10.287 -10.845 1.00 96.62 243 VAL A C 1
ATOM 1846 O O . VAL A 1 243 ? -4.458 -11.255 -10.120 1.00 96.62 243 VAL A O 1
ATOM 1849 N N . PRO A 1 244 ? -4.328 -10.243 -12.137 1.00 95.00 244 PRO A N 1
ATOM 1850 C CA . PRO A 1 244 ? -3.515 -11.289 -12.749 1.00 95.00 244 PRO A CA 1
ATOM 1851 C C . PRO A 1 244 ? -2.220 -11.491 -11.963 1.00 95.00 244 PRO A C 1
ATOM 1853 O O . PRO A 1 244 ? -1.539 -10.528 -11.604 1.00 95.00 244 PRO A O 1
ATOM 1856 N N . TRP A 1 245 ? -1.842 -12.734 -11.686 1.00 93.12 245 TRP A N 1
ATOM 1857 C CA . TRP A 1 245 ? -0.643 -13.014 -10.897 1.00 93.12 245 TRP A CA 1
ATOM 1858 C C . TRP A 1 245 ? 0.634 -12.506 -11.581 1.00 93.12 245 TRP A C 1
ATOM 1860 O O . TRP A 1 245 ? 1.619 -12.237 -10.899 1.00 93.12 245 TRP A O 1
ATOM 1870 N N . GLU A 1 246 ? 0.640 -12.311 -12.903 1.00 92.31 246 GLU A N 1
ATOM 1871 C CA . GLU A 1 246 ? 1.741 -11.697 -13.649 1.00 92.31 246 GLU A CA 1
ATOM 1872 C C . GLU A 1 246 ? 1.991 -10.250 -13.236 1.00 92.31 246 GLU A C 1
ATOM 1874 O O . GLU A 1 246 ? 3.134 -9.805 -13.300 1.00 92.31 246 GLU A O 1
ATOM 1879 N N . ASN A 1 247 ? 0.961 -9.547 -12.764 1.00 93.75 247 ASN A N 1
ATOM 1880 C CA . ASN A 1 247 ? 1.024 -8.154 -12.333 1.00 93.75 247 ASN A CA 1
ATOM 1881 C C . ASN A 1 247 ? 1.577 -7.992 -10.909 1.00 93.75 247 ASN A C 1
ATOM 1883 O O . ASN A 1 247 ? 1.725 -6.868 -10.427 1.00 93.75 247 ASN A O 1
ATOM 1887 N N . ILE A 1 248 ? 1.912 -9.090 -10.223 1.00 94.12 248 ILE A N 1
ATOM 1888 C CA . ILE A 1 248 ? 2.531 -9.040 -8.898 1.00 94.12 248 ILE A CA 1
ATOM 1889 C C . ILE A 1 248 ? 4.019 -8.686 -9.023 1.00 94.12 248 ILE A C 1
ATOM 1891 O O . ILE A 1 248 ? 4.846 -9.478 -9.474 1.00 94.12 248 ILE A O 1
ATOM 1895 N N . GLY A 1 249 ? 4.379 -7.485 -8.591 1.00 90.44 249 GLY A N 1
ATOM 1896 C CA . GLY A 1 249 ? 5.727 -6.936 -8.651 1.00 90.44 249 GLY A CA 1
ATOM 1897 C C . GLY A 1 249 ? 6.714 -7.551 -7.661 1.00 90.44 249 GLY A C 1
ATOM 1898 O O . GLY A 1 249 ? 7.910 -7.417 -7.889 1.00 90.44 249 GLY A O 1
ATOM 1899 N N . GLY A 1 250 ? 6.260 -8.206 -6.587 1.00 92.62 250 GLY A N 1
ATOM 1900 C CA . GLY A 1 250 ? 7.119 -8.862 -5.590 1.00 92.62 250 GLY A CA 1
ATOM 1901 C C . GLY A 1 250 ? 6.492 -8.921 -4.195 1.00 92.62 250 GLY A C 1
ATOM 1902 O O . GLY A 1 250 ? 5.380 -8.429 -3.997 1.00 92.62 250 GLY A O 1
ATOM 1903 N N . ARG A 1 251 ? 7.195 -9.518 -3.225 1.00 94.88 251 ARG A N 1
ATOM 1904 C CA . ARG A 1 251 ? 6.758 -9.620 -1.820 1.00 94.88 251 ARG A CA 1
ATOM 1905 C C . ARG A 1 251 ? 7.446 -8.570 -0.957 1.00 94.88 251 ARG A C 1
ATOM 1907 O O . ARG A 1 251 ? 8.657 -8.398 -1.051 1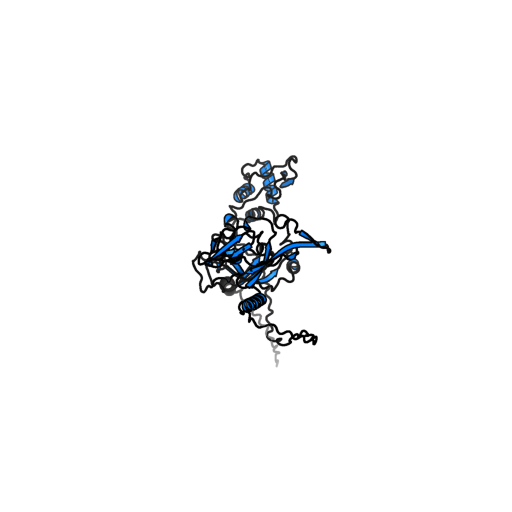.00 94.88 251 ARG A O 1
ATOM 1914 N N . ALA A 1 252 ? 6.692 -7.886 -0.105 1.00 94.75 252 ALA A N 1
ATOM 1915 C CA . ALA A 1 252 ? 7.251 -6.976 0.886 1.00 94.75 252 ALA A CA 1
ATOM 1916 C C . ALA A 1 252 ? 7.808 -7.774 2.080 1.00 94.75 252 ALA A C 1
ATOM 1918 O O . ALA A 1 252 ? 7.092 -8.579 2.671 1.00 94.75 252 ALA A O 1
ATOM 1919 N N . GLU A 1 253 ? 9.080 -7.561 2.425 1.00 93.50 253 GLU A N 1
ATOM 1920 C CA . GLU A 1 253 ? 9.798 -8.396 3.402 1.00 93.50 253 GLU A CA 1
ATOM 1921 C C . GLU A 1 253 ? 9.842 -7.750 4.797 1.00 93.50 253 GLU A C 1
ATOM 1923 O O . GLU A 1 253 ? 9.371 -8.321 5.784 1.00 93.50 253 GLU A O 1
ATOM 1928 N N . PHE A 1 254 ? 10.400 -6.541 4.896 1.00 93.50 254 PHE A N 1
ATOM 1929 C CA . PHE A 1 254 ? 10.540 -5.804 6.153 1.00 93.50 254 PHE A CA 1
ATOM 1930 C C . PHE A 1 254 ? 10.705 -4.298 5.917 1.00 93.50 254 PHE A C 1
ATOM 1932 O O . PHE A 1 254 ? 11.103 -3.864 4.831 1.00 93.50 254 PHE A O 1
ATOM 1939 N N . ILE A 1 255 ? 10.424 -3.511 6.956 1.00 95.25 255 ILE A N 1
ATOM 1940 C CA . ILE A 1 255 ? 10.643 -2.060 6.983 1.00 95.25 255 ILE A CA 1
ATOM 1941 C C . ILE A 1 255 ? 12.123 -1.787 7.270 1.00 95.25 255 ILE A C 1
ATOM 1943 O O . ILE A 1 255 ? 12.653 -2.232 8.286 1.00 95.25 255 ILE A O 1
ATOM 1947 N N . THR A 1 256 ? 12.806 -1.044 6.402 1.00 94.69 256 THR A N 1
ATOM 1948 C CA . THR A 1 256 ? 14.202 -0.633 6.614 1.00 94.69 256 THR A CA 1
ATOM 1949 C C . THR A 1 256 ? 14.284 0.561 7.553 1.00 94.69 256 THR A C 1
ATOM 1951 O O . THR A 1 256 ? 15.006 0.517 8.542 1.00 94.69 256 THR A O 1
ATOM 1954 N N . PHE A 1 257 ? 13.522 1.612 7.261 1.00 94.12 257 PHE A N 1
ATOM 1955 C CA . PHE A 1 257 ? 13.386 2.814 8.079 1.00 94.12 257 PHE A CA 1
ATOM 1956 C C . PHE A 1 257 ? 12.064 3.518 7.760 1.00 94.12 257 PHE A C 1
ATOM 1958 O O . PHE A 1 257 ? 11.393 3.180 6.788 1.00 94.12 257 PHE A O 1
ATOM 1965 N N . SER A 1 258 ? 11.681 4.496 8.578 1.00 94.19 258 SER A N 1
ATOM 1966 C CA . SER A 1 258 ? 10.451 5.273 8.407 1.00 94.19 258 SER A CA 1
ATOM 1967 C C . SER A 1 258 ? 10.735 6.747 8.637 1.00 94.19 258 SER A C 1
ATOM 1969 O O . SER A 1 258 ? 11.498 7.085 9.538 1.00 94.19 258 SER A O 1
ATOM 1971 N N . LEU A 1 259 ? 10.072 7.609 7.868 1.00 93.75 259 LEU A N 1
ATOM 1972 C CA . LEU A 1 259 ? 10.161 9.064 7.992 1.00 93.75 259 LEU A CA 1
ATOM 1973 C C . LEU A 1 259 ? 8.796 9.674 8.333 1.00 93.75 259 LEU A C 1
ATOM 1975 O O . LEU A 1 259 ? 7.774 9.188 7.857 1.00 93.75 259 LEU A O 1
ATOM 1979 N N . ASP A 1 260 ? 8.787 10.741 9.123 1.00 90.81 260 ASP A N 1
ATOM 1980 C CA . ASP A 1 260 ? 7.582 11.472 9.553 1.00 90.81 260 ASP A CA 1
ATOM 1981 C C . ASP A 1 260 ? 7.136 12.586 8.583 1.00 90.81 260 ASP A C 1
ATOM 1983 O O . ASP A 1 260 ? 6.076 13.180 8.754 1.00 90.81 260 ASP A O 1
ATOM 1987 N N . GLY A 1 261 ? 7.935 12.856 7.544 1.00 89.19 261 GLY A N 1
ATOM 1988 C CA . GLY A 1 261 ? 7.647 13.866 6.520 1.00 89.19 261 GLY A CA 1
ATOM 1989 C C . GLY A 1 261 ? 8.258 15.242 6.796 1.00 89.19 261 GLY A C 1
ATOM 1990 O O . GLY A 1 261 ? 8.173 16.119 5.944 1.00 89.19 261 GLY A O 1
ATOM 1991 N N . SER A 1 262 ? 8.955 15.429 7.920 1.00 89.50 262 SER A N 1
ATOM 1992 C CA . SER A 1 262 ? 9.627 16.689 8.279 1.00 89.50 262 SER A CA 1
ATOM 1993 C C . SER A 1 262 ? 10.988 16.906 7.590 1.00 89.50 262 SER A C 1
ATOM 1995 O O . SER A 1 262 ? 11.698 17.875 7.870 1.00 89.50 262 SER A O 1
ATOM 1997 N N . THR A 1 263 ? 11.377 16.020 6.665 1.00 86.44 263 THR A N 1
ATOM 1998 C CA . THR A 1 263 ? 12.658 16.104 5.950 1.00 86.44 263 THR A CA 1
ATOM 1999 C C . THR A 1 263 ? 12.730 17.327 5.038 1.00 86.44 263 THR A C 1
ATOM 2001 O O . THR A 1 263 ? 11.875 17.523 4.179 1.00 86.44 263 THR A O 1
ATOM 2004 N N . SER A 1 264 ? 13.814 18.094 5.146 1.00 85.81 264 SER A N 1
ATOM 2005 C CA . SER A 1 264 ? 14.123 19.247 4.295 1.00 85.81 264 SER A CA 1
ATOM 2006 C C . SER A 1 264 ? 15.301 18.957 3.370 1.00 85.81 264 SER A C 1
ATOM 2008 O O . SER A 1 264 ? 16.319 18.412 3.794 1.00 85.81 264 SER A O 1
ATOM 2010 N N . LEU A 1 265 ? 15.202 19.371 2.103 1.00 80.25 265 LEU A N 1
ATOM 2011 C CA . LEU A 1 265 ? 16.291 19.226 1.127 1.00 80.25 265 LEU A CA 1
ATOM 2012 C C . LEU A 1 265 ? 17.521 20.081 1.469 1.00 80.25 265 LEU A C 1
ATOM 2014 O O . LEU A 1 265 ? 18.638 19.705 1.131 1.00 80.25 265 LEU A O 1
ATOM 2018 N N . ILE A 1 266 ? 17.319 21.226 2.125 1.00 85.88 266 ILE A N 1
ATOM 2019 C CA . ILE A 1 266 ? 18.385 22.200 2.407 1.00 85.88 266 ILE A CA 1
ATOM 2020 C C . ILE A 1 266 ? 19.070 21.890 3.747 1.00 85.88 266 ILE A C 1
ATOM 2022 O O . ILE A 1 266 ? 20.240 22.214 3.934 1.00 85.88 266 ILE A O 1
ATOM 2026 N N . ASN A 1 267 ? 18.366 21.236 4.678 1.00 87.12 267 ASN A N 1
ATOM 2027 C CA . ASN A 1 267 ? 18.899 20.886 5.992 1.00 87.12 267 ASN A CA 1
ATOM 2028 C C . ASN A 1 267 ? 19.097 19.362 6.129 1.00 87.12 267 ASN A C 1
ATOM 2030 O O . ASN A 1 267 ? 18.157 18.670 6.526 1.00 87.12 267 ASN A O 1
ATOM 2034 N N . PRO A 1 268 ? 20.305 18.821 5.893 1.00 86.75 268 PRO A N 1
ATOM 2035 C CA . PRO A 1 268 ? 20.553 17.380 5.980 1.00 86.75 268 PRO A CA 1
ATOM 2036 C C . PRO A 1 268 ? 20.400 16.814 7.402 1.00 86.75 268 PRO A C 1
ATOM 2038 O O . PRO A 1 268 ? 20.136 15.625 7.555 1.00 86.75 268 PRO A O 1
ATOM 2041 N N . VAL A 1 269 ? 20.502 17.642 8.452 1.00 89.62 269 VAL A N 1
ATOM 2042 C CA . VAL A 1 269 ? 20.265 17.196 9.840 1.00 89.62 269 VAL A CA 1
ATOM 2043 C C . VAL A 1 269 ? 18.811 16.765 10.032 1.00 89.62 269 VAL A C 1
ATOM 2045 O O . VAL A 1 269 ? 18.551 15.796 10.746 1.00 89.62 269 VAL A O 1
ATOM 2048 N N . SER A 1 270 ? 17.873 17.415 9.329 1.00 87.75 270 SER A N 1
ATOM 2049 C CA . SER A 1 270 ? 16.445 17.080 9.410 1.00 87.75 270 SER A CA 1
ATOM 2050 C C . SER A 1 270 ? 16.140 15.637 8.994 1.00 87.75 270 SER A C 1
ATOM 2052 O O . SER A 1 270 ? 15.148 15.068 9.429 1.00 87.75 270 SER A O 1
ATOM 2054 N N . TRP A 1 271 ? 17.004 15.005 8.194 1.00 83.56 271 TRP A N 1
ATOM 2055 C CA . TRP A 1 271 ? 16.800 13.629 7.733 1.00 83.56 271 TRP A CA 1
ATOM 2056 C C . TRP A 1 271 ? 16.990 12.620 8.860 1.00 83.56 271 TRP A C 1
ATOM 2058 O O . TRP A 1 271 ? 16.331 11.584 8.875 1.00 83.56 271 TRP A O 1
ATOM 2068 N N . PHE A 1 272 ? 17.867 12.935 9.815 1.00 87.94 272 PHE A N 1
ATOM 2069 C CA . PHE A 1 272 ? 18.086 12.102 10.990 1.00 87.94 272 PHE A CA 1
ATOM 2070 C C . PHE A 1 272 ? 17.010 12.333 12.050 1.00 87.94 272 PHE A C 1
ATOM 2072 O O . PHE A 1 272 ? 16.592 11.380 12.701 1.00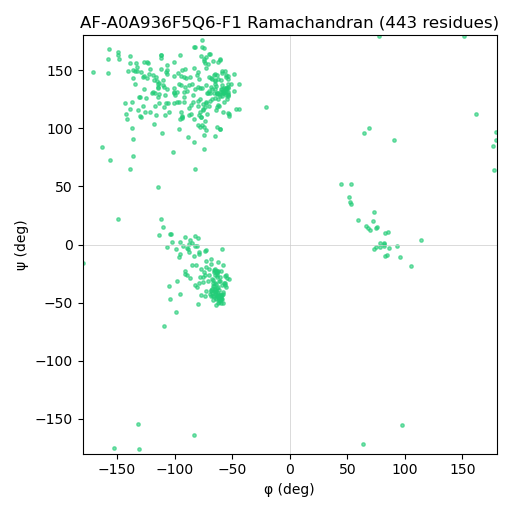 87.94 272 PHE A O 1
ATOM 2079 N N . THR A 1 273 ? 16.538 13.574 12.209 1.00 88.69 273 THR A N 1
ATOM 2080 C CA . THR A 1 273 ? 15.484 13.900 13.183 1.00 88.69 273 THR A CA 1
ATOM 2081 C C . THR A 1 273 ? 14.099 13.448 12.731 1.00 88.69 273 THR A C 1
ATOM 2083 O O . THR A 1 273 ? 13.284 13.118 13.579 1.00 88.69 273 THR A O 1
ATOM 2086 N N . ALA A 1 274 ? 13.852 13.370 11.420 1.00 90.31 274 ALA A N 1
ATOM 2087 C CA . ALA A 1 274 ? 12.593 12.898 10.837 1.00 90.31 274 ALA A CA 1
ATOM 2088 C C . ALA A 1 274 ? 12.376 11.376 10.954 1.00 90.31 274 ALA A C 1
ATOM 2090 O O . ALA A 1 274 ? 11.353 10.855 10.503 1.00 90.31 274 ALA A O 1
ATOM 2091 N N . MET A 1 275 ? 13.353 10.619 11.468 1.00 92.19 275 MET A N 1
ATOM 2092 C CA . MET A 1 275 ? 13.246 9.163 11.553 1.00 92.19 275 MET A CA 1
ATOM 2093 C C . MET A 1 275 ? 12.259 8.738 12.642 1.00 92.19 275 MET A C 1
ATOM 2095 O O . MET A 1 275 ? 12.470 9.005 13.825 1.00 92.19 275 MET A O 1
ATOM 2099 N N . ARG A 1 276 ? 11.233 7.964 12.269 1.00 91.62 276 ARG A N 1
ATOM 2100 C CA . ARG A 1 276 ? 10.348 7.322 13.251 1.00 91.62 276 ARG A CA 1
ATOM 2101 C C . ARG A 1 276 ? 11.049 6.123 13.892 1.00 91.62 276 ARG A C 1
ATOM 2103 O O . ARG A 1 276 ? 11.412 5.158 13.213 1.00 91.62 276 ARG A O 1
ATOM 2110 N N . GLY A 1 277 ? 11.196 6.162 15.214 1.00 88.94 277 GLY A N 1
ATOM 2111 C CA . GLY A 1 277 ? 11.742 5.055 16.001 1.00 88.94 277 GLY A CA 1
ATOM 2112 C C . GLY A 1 277 ? 10.837 3.815 16.016 1.00 88.94 277 GLY A C 1
ATOM 2113 O O . GLY A 1 277 ? 9.638 3.891 15.767 1.00 88.94 277 GLY A O 1
ATOM 2114 N N . GLY A 1 278 ? 11.417 2.646 16.308 1.00 87.62 278 GLY A N 1
ATOM 2115 C CA . GLY A 1 278 ? 10.669 1.407 16.581 1.00 87.62 278 GLY A CA 1
ATOM 2116 C C . GLY A 1 278 ? 10.051 0.693 15.371 1.00 87.62 278 GLY A C 1
ATOM 2117 O O . GLY A 1 278 ? 9.482 -0.379 15.545 1.00 87.62 278 GLY A O 1
ATOM 2118 N N . ARG A 1 279 ? 10.173 1.244 14.155 1.00 91.56 279 ARG A N 1
ATOM 2119 C CA . ARG A 1 279 ? 9.636 0.629 12.924 1.00 91.56 279 ARG A CA 1
ATOM 2120 C C . ARG A 1 279 ? 10.675 -0.151 12.118 1.00 91.56 279 ARG A C 1
ATOM 2122 O O . ARG A 1 279 ? 10.331 -1.144 11.479 1.00 91.56 279 ARG A O 1
ATOM 2129 N N . ALA A 1 280 ? 11.939 0.269 12.155 1.00 93.56 280 ALA A N 1
ATOM 2130 C CA . ALA A 1 280 ? 13.028 -0.398 11.443 1.00 93.56 280 ALA A CA 1
ATOM 2131 C C . ALA A 1 280 ? 13.184 -1.865 11.888 1.00 93.56 280 ALA A C 1
ATOM 2133 O O . ALA A 1 280 ? 13.172 -2.168 13.078 1.00 93.56 280 ALA A O 1
ATOM 2134 N N . GLY A 1 281 ? 13.326 -2.778 10.926 1.00 90.69 281 GLY A N 1
ATOM 2135 C CA . GLY A 1 281 ? 13.422 -4.221 11.156 1.00 90.69 281 GLY A CA 1
ATOM 2136 C C . GLY A 1 281 ? 12.080 -4.935 11.356 1.00 90.69 281 GLY A C 1
ATOM 2137 O O . GLY A 1 281 ? 12.069 -6.156 11.506 1.00 90.69 281 GLY A O 1
ATOM 2138 N N . THR A 1 282 ? 10.948 -4.220 11.330 1.00 90.19 282 THR A N 1
ATOM 2139 C CA . THR A 1 282 ? 9.621 -4.848 11.427 1.00 90.19 282 THR A CA 1
ATOM 2140 C C . THR A 1 282 ? 9.395 -5.761 10.228 1.00 90.19 282 THR A C 1
ATOM 2142 O O . THR A 1 282 ? 9.383 -5.300 9.085 1.00 90.19 282 THR A O 1
ATOM 2145 N N . SER A 1 283 ? 9.210 -7.057 10.488 1.00 90.31 283 SER A N 1
ATOM 2146 C CA . SER A 1 283 ? 8.879 -8.029 9.448 1.00 90.31 283 SER A CA 1
ATOM 2147 C C . SER A 1 283 ? 7.441 -7.841 8.974 1.00 90.31 283 SER A C 1
ATOM 2149 O O . SER A 1 283 ? 6.527 -7.669 9.779 1.00 90.31 283 SER A O 1
ATOM 2151 N N . LEU A 1 284 ? 7.247 -7.916 7.660 1.00 89.19 284 LEU A N 1
ATOM 2152 C CA . LEU A 1 284 ? 5.936 -7.889 7.010 1.00 89.19 284 LEU A CA 1
ATOM 2153 C C . LEU A 1 284 ? 5.406 -9.302 6.735 1.00 89.19 284 LEU A C 1
ATOM 2155 O O . LEU A 1 284 ? 4.316 -9.475 6.185 1.00 89.19 284 LEU A O 1
ATOM 2159 N N . HIS A 1 285 ? 6.159 -10.321 7.147 1.00 82.75 285 HIS A N 1
ATOM 2160 C CA . HIS A 1 285 ? 5.712 -11.701 7.123 1.00 82.75 285 HIS A CA 1
ATOM 2161 C C . HIS A 1 285 ? 4.807 -11.979 8.321 1.00 82.75 285 HIS A C 1
ATOM 2163 O O . HIS A 1 285 ? 4.984 -11.439 9.414 1.00 82.75 285 HIS A O 1
ATOM 2169 N N . ALA A 1 286 ? 3.845 -12.881 8.139 1.00 62.16 286 ALA A N 1
ATOM 2170 C CA . ALA A 1 286 ? 3.067 -13.374 9.265 1.00 62.16 286 ALA A CA 1
ATOM 2171 C C . ALA A 1 286 ? 3.995 -14.068 10.278 1.00 62.16 286 ALA A C 1
ATOM 2173 O O . ALA A 1 286 ? 4.759 -14.960 9.905 1.00 62.16 286 ALA A O 1
ATOM 2174 N N . SER A 1 287 ? 3.914 -13.668 11.552 1.00 57.81 287 SER A N 1
ATOM 2175 C CA . SER A 1 287 ? 4.784 -14.204 12.607 1.00 57.81 287 SER A CA 1
ATOM 2176 C C . SER A 1 287 ? 4.709 -15.737 12.699 1.00 57.81 287 SER A C 1
ATOM 2178 O O . SER A 1 287 ? 3.622 -16.316 12.764 1.00 57.81 287 SER A O 1
ATOM 2180 N N . GLU A 1 288 ? 5.865 -16.407 12.754 1.00 54.59 288 GLU A N 1
ATOM 2181 C CA . GLU A 1 288 ? 5.962 -17.864 12.962 1.00 54.59 288 GLU A CA 1
ATOM 2182 C C . GLU A 1 288 ? 5.240 -18.306 14.251 1.00 54.59 288 GLU A C 1
ATOM 2184 O O . GLU A 1 288 ? 4.567 -19.334 14.276 1.00 54.59 288 GLU A O 1
ATOM 2189 N N . ALA A 1 289 ? 5.235 -17.459 15.286 1.00 51.16 289 ALA A N 1
ATOM 2190 C CA . ALA A 1 289 ? 4.497 -17.695 16.528 1.00 51.16 289 ALA A CA 1
ATOM 2191 C C . ALA A 1 289 ? 2.968 -17.809 16.329 1.00 51.16 289 ALA A C 1
ATOM 2193 O O . ALA A 1 289 ? 2.299 -18.539 17.064 1.00 51.16 289 ALA A O 1
ATOM 2194 N N . ALA A 1 290 ? 2.389 -17.115 15.339 1.00 51.94 290 ALA A N 1
ATOM 2195 C CA . ALA A 1 290 ? 0.978 -17.279 14.980 1.00 51.94 290 ALA A CA 1
ATOM 2196 C C . ALA A 1 290 ? 0.738 -18.613 14.252 1.00 51.94 290 ALA A C 1
ATOM 2198 O O . ALA A 1 290 ? -0.223 -19.318 14.571 1.00 51.94 290 ALA A O 1
ATOM 2199 N N . LYS A 1 291 ? 1.656 -19.007 13.353 1.00 53.00 291 LYS A N 1
ATOM 2200 C CA . LYS A 1 291 ? 1.615 -20.306 12.658 1.00 53.00 291 LYS A CA 1
ATOM 2201 C C . LYS A 1 291 ? 1.682 -21.474 13.647 1.00 53.00 291 LYS A C 1
ATOM 2203 O O . LYS A 1 291 ? 0.902 -22.419 13.532 1.00 53.00 291 LYS A O 1
ATOM 2208 N N . GLU A 1 292 ? 2.559 -21.403 14.647 1.00 57.69 292 GLU A N 1
ATOM 2209 C CA . GLU A 1 292 ? 2.693 -22.430 15.689 1.00 57.69 292 GLU A CA 1
ATOM 2210 C C . GLU A 1 292 ? 1.454 -22.520 16.587 1.00 57.69 292 GLU A C 1
ATOM 2212 O O . GLU A 1 292 ? 0.944 -23.616 16.826 1.00 57.69 292 GLU A O 1
ATOM 2217 N N . ARG A 1 293 ? 0.898 -21.380 17.023 1.00 60.56 293 ARG A N 1
ATOM 2218 C CA . ARG A 1 293 ? -0.344 -21.345 17.821 1.00 60.56 293 ARG A CA 1
ATOM 2219 C C . ARG A 1 293 ? -1.544 -21.891 17.049 1.00 60.56 293 ARG A C 1
ATOM 2221 O O . ARG A 1 293 ? -2.377 -22.582 17.635 1.00 60.56 293 ARG A O 1
ATOM 2228 N N . TYR A 1 294 ? -1.633 -21.616 15.749 1.00 53.28 294 TYR A N 1
ATOM 2229 C CA . TYR A 1 294 ? -2.671 -22.171 14.885 1.00 53.28 294 TYR A CA 1
ATOM 2230 C C . TYR A 1 294 ? -2.523 -23.688 14.709 1.00 53.28 294 TYR A C 1
ATOM 2232 O O . TYR A 1 294 ? -3.492 -24.417 14.920 1.00 53.28 294 TYR A O 1
ATOM 2240 N N . ARG A 1 295 ? -1.311 -24.183 14.414 1.00 62.62 295 ARG A N 1
ATOM 2241 C CA . ARG A 1 295 ? -1.021 -25.629 14.338 1.00 62.62 295 ARG A CA 1
ATOM 2242 C C . ARG A 1 295 ? -1.350 -26.341 15.651 1.00 62.62 295 ARG A C 1
ATOM 2244 O O . ARG A 1 295 ? -1.983 -27.392 15.627 1.00 62.62 295 ARG A O 1
ATOM 2251 N N . ALA A 1 296 ? -0.996 -25.745 16.790 1.00 58.75 296 ALA A N 1
ATOM 2252 C CA . ALA A 1 296 ? -1.323 -26.279 18.111 1.00 58.75 296 ALA A CA 1
ATOM 2253 C C . ALA A 1 296 ? -2.842 -26.321 18.370 1.00 58.75 296 ALA A C 1
ATOM 2255 O O . ALA A 1 296 ? -3.346 -27.309 18.904 1.00 58.75 296 ALA A O 1
ATOM 2256 N N . ARG A 1 297 ? -3.591 -25.289 17.952 1.00 59.16 297 ARG A N 1
ATOM 2257 C CA . ARG A 1 297 ? -5.061 -25.250 18.058 1.00 59.16 297 ARG A CA 1
ATOM 2258 C C . ARG A 1 297 ? -5.742 -26.266 17.140 1.00 59.16 297 ARG A C 1
ATOM 2260 O O . ARG A 1 297 ? -6.630 -26.972 17.598 1.00 59.16 297 ARG A O 1
ATOM 2267 N N . GLN A 1 298 ? -5.307 -26.399 15.888 1.00 54.50 298 GLN A N 1
ATOM 2268 C CA . GLN A 1 298 ? -5.819 -27.429 14.978 1.00 54.50 298 GLN A CA 1
ATOM 2269 C C . GLN A 1 298 ? -5.536 -28.847 15.495 1.00 54.50 298 GLN A C 1
ATOM 2271 O O . GLN A 1 298 ? -6.430 -29.690 15.508 1.00 54.50 298 GLN A O 1
ATOM 2276 N N . ALA A 1 299 ? -4.329 -29.100 16.008 1.00 55.47 299 ALA A N 1
ATOM 2277 C CA . ALA A 1 299 ? -3.988 -30.382 16.619 1.00 55.47 299 ALA A CA 1
ATOM 2278 C C . ALA A 1 299 ? -4.826 -30.690 17.876 1.00 55.47 299 ALA A C 1
ATOM 2280 O O . ALA A 1 299 ? -5.032 -31.859 18.194 1.00 55.47 299 ALA A O 1
ATOM 2281 N N . ALA A 1 300 ? -5.322 -29.669 18.583 1.00 52.00 300 ALA A N 1
ATOM 2282 C CA . ALA A 1 300 ? -6.226 -29.832 19.722 1.00 52.00 300 ALA A CA 1
ATOM 2283 C C . ALA A 1 300 ? -7.683 -30.100 19.299 1.00 52.00 300 ALA A C 1
ATOM 2285 O O . ALA A 1 300 ? -8.372 -30.858 19.974 1.00 52.00 300 ALA A O 1
ATOM 2286 N N . VAL A 1 301 ? -8.135 -29.535 18.174 1.00 49.06 301 VAL A N 1
ATOM 2287 C CA . VAL A 1 301 ? -9.484 -29.758 17.614 1.00 49.06 301 VAL A CA 1
ATOM 2288 C C . VAL A 1 301 ? -9.627 -31.151 16.978 1.00 49.06 301 VAL A C 1
ATOM 2290 O O . VAL A 1 301 ? -10.721 -31.704 16.965 1.00 49.06 301 VAL A O 1
ATOM 2293 N N . ILE A 1 302 ? -8.530 -31.758 16.507 1.00 46.34 302 ILE A N 1
ATOM 2294 C CA . ILE A 1 302 ? -8.527 -33.081 15.845 1.00 46.34 302 ILE A CA 1
ATOM 2295 C C . ILE A 1 302 ? -8.350 -34.252 16.837 1.00 46.34 302 ILE A C 1
ATOM 2297 O O . ILE A 1 302 ? -8.430 -35.413 16.442 1.00 46.34 302 ILE A O 1
ATOM 2301 N N . ARG A 1 303 ? -8.157 -34.011 18.144 1.00 38.09 303 ARG A N 1
ATOM 2302 C CA . ARG A 1 303 ? -8.153 -35.118 19.120 1.00 38.09 303 ARG A CA 1
ATOM 2303 C C . ARG A 1 303 ? -9.593 -35.554 19.421 1.00 38.09 303 ARG A C 1
ATOM 2305 O O . ARG A 1 303 ? -10.322 -34.774 20.035 1.00 38.09 303 ARG A O 1
ATOM 2312 N N . PRO A 1 304 ? -10.018 -36.782 19.060 1.00 40.56 304 PRO A N 1
ATOM 2313 C CA . PRO A 1 304 ? -11.285 -37.305 19.541 1.00 40.56 304 PRO A CA 1
ATOM 2314 C C . PRO A 1 304 ? -11.230 -37.387 21.067 1.00 40.56 304 PRO A C 1
ATOM 2316 O O . PRO A 1 304 ? -10.271 -37.890 21.652 1.00 40.56 304 PRO A O 1
ATOM 2319 N N . ASN A 1 305 ? -12.262 -36.838 21.695 1.00 36.16 305 ASN A N 1
ATOM 2320 C CA . ASN A 1 305 ? -12.461 -36.815 23.134 1.00 36.16 305 ASN A CA 1
ATOM 2321 C C . ASN A 1 305 ? -12.487 -38.268 23.657 1.00 36.16 305 ASN A C 1
ATOM 2323 O O . ASN A 1 305 ? -13.413 -39.001 23.296 1.00 36.16 305 ASN A O 1
ATOM 2327 N N . PRO A 1 306 ? -11.522 -38.739 24.471 1.00 41.00 306 PRO A N 1
ATOM 2328 C CA . PRO A 1 306 ? -11.677 -40.029 25.110 1.00 41.00 306 PRO A CA 1
ATOM 2329 C C . PRO A 1 306 ? -12.711 -39.850 26.221 1.00 41.00 306 PRO A C 1
ATOM 2331 O O . PRO A 1 306 ? -12.450 -39.238 27.257 1.00 41.00 306 PRO A O 1
ATOM 2334 N N . VAL A 1 307 ? -13.914 -40.371 25.989 1.00 46.19 307 VAL A N 1
ATOM 2335 C CA . VAL A 1 307 ? -14.895 -40.599 27.048 1.00 46.19 307 VAL A CA 1
ATOM 2336 C C . VAL A 1 307 ? -14.257 -41.575 28.030 1.00 46.19 307 VAL A C 1
ATOM 2338 O O . VAL A 1 307 ? -14.215 -42.776 27.779 1.00 46.19 307 VAL A O 1
ATOM 2341 N N . VAL A 1 308 ? -13.725 -41.069 29.140 1.00 41.97 308 VAL A N 1
ATOM 2342 C CA . VAL A 1 308 ? -13.319 -41.906 30.268 1.00 41.97 308 VAL A CA 1
ATOM 2343 C C . VAL A 1 308 ? -13.913 -41.334 31.540 1.00 41.97 308 VAL A C 1
ATOM 2345 O O . VAL A 1 308 ? -13.812 -40.146 31.849 1.00 41.97 308 VAL A O 1
ATOM 2348 N N . HIS A 1 309 ? -14.602 -42.226 32.239 1.00 38.44 309 HIS A N 1
ATOM 2349 C CA . HIS A 1 309 ? -15.375 -41.975 33.432 1.00 38.44 309 HIS A CA 1
ATOM 2350 C C . HIS A 1 309 ? -14.581 -41.279 34.542 1.00 38.44 309 HIS A C 1
ATOM 2352 O O . HIS A 1 309 ? -13.450 -41.618 34.881 1.00 38.44 309 HIS A O 1
ATOM 2358 N N . ARG A 1 310 ? -15.287 -40.331 35.151 1.00 38.81 310 ARG A N 1
ATOM 2359 C CA . ARG A 1 310 ? -15.015 -39.644 36.408 1.00 38.81 310 ARG A CA 1
ATOM 2360 C C . ARG A 1 310 ? -14.562 -40.623 37.505 1.00 38.81 310 ARG A C 1
ATOM 2362 O O . ARG A 1 310 ? -15.374 -41.403 37.989 1.00 38.81 310 ARG A O 1
ATOM 2369 N N . PHE A 1 311 ? -13.331 -40.477 37.994 1.00 36.16 311 PHE A N 1
ATOM 2370 C CA . PHE A 1 311 ? -12.982 -40.816 39.375 1.00 36.16 311 PHE A CA 1
ATOM 2371 C C . PHE A 1 311 ? -12.298 -39.620 40.033 1.00 36.16 311 PHE A C 1
ATOM 2373 O O . PHE A 1 311 ? -11.295 -39.087 39.566 1.00 36.16 311 PHE A O 1
ATOM 2380 N N . ARG A 1 312 ? -12.935 -39.148 41.101 1.00 40.53 312 ARG A N 1
ATOM 2381 C CA . ARG A 1 312 ? -12.563 -37.976 41.883 1.00 40.53 312 ARG A CA 1
ATOM 2382 C C . ARG A 1 312 ? -11.537 -38.437 42.919 1.00 40.53 312 ARG A C 1
ATOM 2384 O O . ARG A 1 312 ? -11.905 -39.157 43.839 1.00 40.53 312 ARG A O 1
ATOM 2391 N N . SER A 1 313 ? -10.284 -38.007 42.808 1.00 34.31 313 SER A N 1
ATOM 2392 C CA . SER A 1 313 ? -9.366 -38.005 43.951 1.00 34.31 313 SER A CA 1
ATOM 2393 C C . SER A 1 313 ? -8.731 -36.629 44.069 1.00 34.31 313 SER A C 1
ATOM 2395 O O . SER A 1 313 ? -7.940 -36.219 43.222 1.00 34.31 313 SER A O 1
ATOM 2397 N N . VAL A 1 314 ? -9.128 -35.912 45.114 1.00 41.12 314 VAL A N 1
ATOM 2398 C CA . VAL A 1 314 ? -8.490 -34.678 45.561 1.00 41.12 314 VAL A CA 1
ATOM 2399 C C . VAL A 1 314 ? -7.084 -35.034 46.035 1.00 41.12 314 VAL A C 1
ATOM 2401 O O . VAL A 1 314 ? -6.925 -35.897 46.896 1.00 41.12 314 VAL A O 1
ATOM 2404 N N . ARG A 1 315 ? -6.070 -34.364 45.490 1.00 36.09 315 ARG A N 1
ATOM 2405 C CA . ARG A 1 315 ? -4.744 -34.301 46.100 1.00 36.09 315 ARG A CA 1
ATOM 2406 C C . ARG A 1 315 ? -4.223 -32.877 45.952 1.00 36.09 315 ARG A C 1
ATOM 2408 O O . ARG A 1 315 ? -4.089 -32.375 44.842 1.00 36.09 315 ARG A O 1
ATOM 2415 N N . MET A 1 316 ? -4.018 -32.228 47.092 1.00 36.12 316 MET A N 1
ATOM 2416 C CA . MET A 1 316 ? -3.242 -30.999 47.203 1.00 36.12 316 MET A CA 1
ATOM 2417 C C . MET A 1 316 ? -1.757 -31.371 47.171 1.00 36.12 316 MET A C 1
ATOM 2419 O O . MET A 1 316 ? -1.385 -32.291 47.894 1.00 36.12 316 MET A O 1
ATOM 2423 N N . SER A 1 317 ? -0.928 -30.661 46.407 1.00 34.06 317 SER A N 1
ATOM 2424 C CA . SER A 1 317 ? 0.323 -30.076 46.913 1.00 34.06 317 SER A CA 1
ATOM 2425 C C . SER A 1 317 ? 0.957 -29.130 45.884 1.00 34.06 317 SER A C 1
ATOM 2427 O O . SER A 1 317 ? 0.824 -29.304 44.676 1.00 34.06 317 SER A O 1
ATOM 2429 N N . GLU A 1 318 ? 1.621 -28.125 46.453 1.00 37.62 318 GLU A N 1
ATOM 2430 C CA . GLU A 1 318 ? 2.844 -27.460 45.993 1.00 37.62 318 GLU A CA 1
ATOM 2431 C C . GLU A 1 318 ? 2.830 -26.580 44.735 1.00 37.62 318 GLU A C 1
ATOM 2433 O O . GLU A 1 318 ? 3.012 -26.990 43.594 1.00 37.62 318 GLU A O 1
ATOM 2438 N N . THR A 1 319 ? 2.768 -25.282 45.038 1.00 39.12 319 THR A N 1
ATOM 2439 C CA . THR A 1 319 ? 3.642 -24.233 44.500 1.00 39.12 319 THR A CA 1
ATOM 2440 C C . THR A 1 319 ? 4.964 -24.743 43.920 1.00 39.12 319 THR A C 1
ATOM 2442 O O . THR A 1 319 ? 5.839 -25.183 44.663 1.00 39.12 319 THR A O 1
ATOM 2445 N N . GLN A 1 320 ? 5.169 -24.516 42.622 1.00 37.06 320 GLN A N 1
ATOM 2446 C CA . GLN A 1 320 ? 6.502 -24.361 42.048 1.00 37.06 320 GLN A CA 1
ATOM 2447 C C . GLN A 1 320 ? 6.555 -23.104 41.179 1.00 37.06 320 GLN A C 1
ATOM 2449 O O . GLN A 1 320 ? 5.955 -23.015 40.110 1.00 37.06 320 GLN A O 1
ATOM 2454 N N . GLN A 1 321 ? 7.298 -22.123 41.690 1.00 35.22 321 GLN A N 1
ATOM 2455 C CA . GLN A 1 321 ? 7.899 -21.042 40.920 1.00 35.22 321 GLN A CA 1
ATOM 2456 C C . GLN A 1 321 ? 8.765 -21.644 39.811 1.00 35.22 321 GLN A C 1
ATOM 2458 O O . GLN A 1 321 ? 9.575 -22.531 40.074 1.00 35.22 321 GLN A O 1
ATOM 2463 N N . THR A 1 322 ? 8.652 -21.131 38.589 1.00 31.80 322 THR A N 1
ATOM 2464 C CA . THR A 1 322 ? 9.660 -21.370 37.551 1.00 31.80 322 THR A CA 1
ATOM 2465 C C . THR A 1 322 ? 10.215 -20.033 37.094 1.00 31.80 322 THR A C 1
ATOM 2467 O O . THR A 1 322 ? 9.508 -19.179 36.563 1.00 31.80 322 THR A O 1
ATOM 2470 N N . GLN A 1 323 ? 11.496 -19.856 37.403 1.00 34.06 323 GLN A N 1
ATOM 2471 C CA . GLN A 1 323 ? 12.337 -18.731 37.041 1.00 34.06 323 GLN A CA 1
ATOM 2472 C C . GLN A 1 323 ? 12.598 -18.713 35.533 1.00 34.06 323 GLN A C 1
ATOM 2474 O O . GLN A 1 323 ? 12.794 -19.750 34.901 1.00 34.06 323 GLN A O 1
ATOM 2479 N N . ALA A 1 324 ? 12.649 -17.502 34.985 1.00 33.88 324 ALA A N 1
ATOM 2480 C CA . ALA A 1 324 ? 13.138 -17.220 33.648 1.00 33.88 324 ALA A CA 1
ATOM 2481 C C . ALA A 1 324 ? 14.636 -17.559 33.546 1.00 33.88 324 ALA A C 1
ATOM 2483 O O . ALA A 1 324 ? 15.469 -16.935 34.203 1.00 33.88 324 ALA A O 1
ATOM 2484 N N . GLY A 1 325 ? 14.971 -18.540 32.709 1.00 29.66 325 GLY A N 1
ATOM 2485 C CA . GLY A 1 325 ? 16.337 -18.829 32.284 1.00 29.66 325 GLY A CA 1
ATOM 2486 C C . GLY A 1 325 ? 16.625 -18.148 30.949 1.00 29.66 325 GLY A C 1
ATOM 2487 O O . GLY A 1 325 ? 16.105 -18.560 29.917 1.00 29.66 325 GLY A O 1
ATOM 2488 N N . ILE A 1 326 ? 17.444 -17.097 30.980 1.00 37.44 326 ILE A N 1
ATOM 2489 C CA . ILE A 1 326 ? 18.075 -16.504 29.798 1.00 37.44 326 ILE A CA 1
ATOM 2490 C C . ILE A 1 326 ? 19.230 -17.424 29.407 1.00 37.44 326 ILE A C 1
ATOM 2492 O O . ILE A 1 326 ? 20.234 -17.487 30.120 1.00 37.44 326 ILE A O 1
ATOM 2496 N N . ASP A 1 327 ? 19.092 -18.138 28.292 1.00 30.78 327 ASP A N 1
ATOM 2497 C CA . ASP A 1 327 ? 20.150 -19.016 27.806 1.00 30.78 327 ASP A CA 1
ATOM 2498 C C . ASP A 1 327 ? 21.191 -18.216 27.006 1.00 30.78 327 ASP A C 1
ATOM 2500 O O . ASP A 1 327 ? 20.961 -17.716 25.901 1.00 30.78 327 ASP A O 1
ATOM 2504 N N . ARG A 1 328 ? 22.359 -18.051 27.630 1.00 39.12 328 ARG A N 1
ATOM 2505 C CA . ARG A 1 328 ? 23.598 -17.540 27.042 1.00 39.12 328 ARG A CA 1
ATOM 2506 C C . ARG A 1 328 ? 24.245 -18.685 26.265 1.00 39.12 328 ARG A C 1
ATOM 2508 O O . ARG A 1 328 ? 24.923 -19.497 26.887 1.00 39.12 328 ARG A O 1
ATOM 2515 N N . ARG A 1 329 ? 24.136 -18.687 24.932 1.00 37.78 329 ARG A N 1
ATOM 2516 C CA . ARG A 1 329 ? 25.149 -19.208 23.981 1.00 37.78 329 ARG A CA 1
ATOM 2517 C C . ARG A 1 329 ? 24.663 -19.047 22.540 1.00 37.78 329 ARG A C 1
ATOM 2519 O O . ARG A 1 329 ? 23.895 -19.858 22.047 1.00 37.78 329 ARG A O 1
ATOM 2526 N N . ASN A 1 330 ? 25.111 -17.970 21.900 1.00 32.22 330 ASN A N 1
ATOM 2527 C CA . ASN A 1 330 ? 25.591 -17.908 20.511 1.00 32.22 330 ASN A CA 1
ATOM 2528 C C . ASN A 1 330 ? 25.932 -16.445 20.204 1.00 32.22 330 ASN A C 1
ATOM 2530 O O . ASN A 1 330 ? 25.303 -15.771 19.396 1.00 32.22 330 ASN A O 1
ATOM 2534 N N . ALA A 1 331 ? 26.934 -15.947 20.926 1.00 29.27 331 ALA A N 1
ATOM 2535 C CA . ALA A 1 331 ? 27.685 -14.769 20.535 1.00 29.27 331 ALA A CA 1
ATOM 2536 C C . ALA A 1 331 ? 29.001 -15.253 19.915 1.00 29.27 331 ALA A C 1
ATOM 2538 O O . ALA A 1 331 ? 29.583 -16.225 20.396 1.00 29.27 331 ALA A O 1
ATOM 2539 N N . ILE A 1 332 ? 29.468 -14.508 18.912 1.00 38.12 332 ILE A N 1
ATOM 2540 C CA . ILE A 1 332 ? 30.712 -14.670 18.142 1.00 38.12 332 ILE A CA 1
ATOM 2541 C C . ILE A 1 332 ? 30.556 -15.549 16.892 1.00 38.12 332 ILE A C 1
ATOM 2543 O O . ILE A 1 332 ? 30.789 -16.753 16.926 1.00 38.12 332 ILE A O 1
ATOM 2547 N N . ARG A 1 333 ? 30.221 -14.890 15.769 1.00 31.39 333 ARG A N 1
ATOM 2548 C CA . ARG A 1 333 ? 30.813 -15.070 14.423 1.00 31.39 333 ARG A CA 1
ATOM 2549 C C . ARG A 1 333 ? 30.131 -14.128 13.419 1.00 31.39 333 ARG A C 1
ATOM 2551 O O . ARG A 1 333 ? 29.120 -14.480 12.834 1.00 31.39 333 ARG A O 1
ATOM 2558 N N . LEU A 1 334 ? 30.669 -12.920 13.280 1.00 34.06 334 LEU A N 1
ATOM 2559 C CA . LEU A 1 334 ? 31.247 -12.361 12.046 1.00 34.06 334 LEU A CA 1
ATOM 2560 C C . LEU A 1 334 ? 31.320 -10.841 12.201 1.00 34.06 334 LEU A C 1
ATOM 2562 O O . LEU A 1 334 ? 30.307 -10.153 12.298 1.00 34.06 334 LEU A O 1
ATOM 2566 N N . GLY A 1 335 ? 32.551 -10.348 12.267 1.00 27.95 335 GLY A N 1
ATOM 2567 C CA . GLY A 1 335 ? 32.849 -8.933 12.186 1.00 27.95 335 GLY A CA 1
ATOM 2568 C C . GLY A 1 335 ? 32.931 -8.439 10.743 1.00 27.95 335 GLY A C 1
ATOM 2569 O O . GLY A 1 335 ? 33.016 -9.221 9.801 1.00 27.95 335 GLY A O 1
ATOM 2570 N N . ALA A 1 336 ? 32.991 -7.110 10.667 1.00 31.81 336 ALA A N 1
ATOM 2571 C CA . ALA A 1 336 ? 33.608 -6.292 9.629 1.00 31.81 336 ALA A CA 1
ATOM 2572 C C . ALA A 1 336 ? 33.024 -6.359 8.206 1.00 31.81 336 ALA A C 1
ATOM 2574 O O . ALA A 1 336 ? 33.471 -7.127 7.364 1.00 31.81 336 ALA A O 1
ATOM 2575 N N . ALA A 1 337 ? 32.141 -5.400 7.912 1.00 29.17 337 ALA A N 1
ATOM 2576 C CA . ALA A 1 337 ? 32.170 -4.643 6.658 1.00 29.17 337 ALA A CA 1
ATOM 2577 C C . ALA A 1 337 ? 31.462 -3.292 6.863 1.00 29.17 337 ALA A C 1
ATOM 2579 O O . ALA A 1 337 ? 30.335 -3.076 6.429 1.00 29.17 337 ALA A O 1
ATOM 2580 N N . GLY A 1 338 ? 32.124 -2.390 7.589 1.00 31.88 338 GLY A N 1
ATOM 2581 C CA . GLY A 1 338 ? 31.851 -0.961 7.504 1.00 31.88 338 GLY A CA 1
ATOM 2582 C C . GLY A 1 338 ? 32.814 -0.364 6.488 1.00 31.88 338 GLY A C 1
ATOM 2583 O O . GLY A 1 338 ? 34.007 -0.280 6.762 1.00 31.88 338 GLY A O 1
ATOM 2584 N N . ALA A 1 339 ? 32.306 0.023 5.323 1.00 28.67 339 ALA A N 1
ATOM 2585 C CA . ALA A 1 339 ? 32.999 0.915 4.408 1.00 28.67 339 ALA A CA 1
ATOM 2586 C C . ALA A 1 339 ? 31.958 1.834 3.762 1.00 28.67 339 ALA A C 1
ATOM 2588 O O . ALA A 1 339 ? 30.962 1.401 3.189 1.00 28.67 339 ALA A O 1
ATOM 2589 N N . THR A 1 340 ? 32.193 3.118 3.965 1.00 37.94 340 THR A N 1
ATOM 2590 C CA . THR A 1 340 ? 31.453 4.292 3.516 1.00 37.94 340 THR A CA 1
ATOM 2591 C C . THR A 1 340 ? 31.156 4.308 2.019 1.00 37.94 340 THR A C 1
ATOM 2593 O O . THR A 1 340 ? 32.057 4.109 1.210 1.00 37.94 340 THR A O 1
ATOM 2596 N N . ALA A 1 341 ? 29.936 4.711 1.658 1.00 28.55 341 ALA A N 1
ATOM 2597 C CA . ALA A 1 341 ? 29.643 5.300 0.356 1.00 28.55 341 ALA A CA 1
ATOM 2598 C C . ALA A 1 341 ? 28.724 6.518 0.548 1.00 28.55 341 ALA A C 1
ATOM 2600 O O . ALA A 1 341 ? 27.500 6.404 0.575 1.00 28.55 341 ALA A O 1
ATOM 2601 N N . ILE A 1 342 ? 29.333 7.698 0.701 1.00 35.19 342 ILE A N 1
ATOM 2602 C CA . ILE A 1 342 ? 28.669 8.973 0.417 1.00 35.19 342 ILE A CA 1
ATOM 2603 C C . ILE A 1 342 ? 28.623 9.068 -1.109 1.00 35.19 342 ILE A C 1
ATOM 2605 O O . ILE A 1 342 ? 29.598 9.463 -1.741 1.00 35.19 342 ILE A O 1
ATOM 2609 N N . LEU A 1 343 ? 27.513 8.638 -1.707 1.00 29.64 343 LEU A N 1
ATOM 2610 C CA . LEU A 1 343 ? 27.217 8.911 -3.109 1.00 29.64 343 LEU A CA 1
ATOM 2611 C C . LEU A 1 343 ? 26.355 10.168 -3.170 1.00 29.64 343 LEU A C 1
ATOM 2613 O O . LEU A 1 343 ? 25.224 10.206 -2.689 1.00 29.64 343 LEU A O 1
ATOM 2617 N N . THR A 1 344 ? 26.924 11.212 -3.758 1.00 36.97 344 THR A N 1
ATOM 2618 C CA . THR A 1 344 ? 26.249 12.439 -4.166 1.00 36.97 344 THR A CA 1
ATOM 2619 C C . THR A 1 344 ? 25.157 12.108 -5.184 1.00 36.97 344 THR A C 1
ATOM 2621 O O . THR A 1 344 ? 25.412 11.920 -6.372 1.00 36.97 344 THR A O 1
ATOM 2624 N N . ILE A 1 345 ? 23.908 12.035 -4.725 1.00 34.47 345 ILE A N 1
ATOM 2625 C CA . ILE A 1 345 ? 22.742 11.906 -5.602 1.00 34.47 345 ILE A CA 1
ATOM 2626 C C . ILE A 1 345 ? 22.447 13.290 -6.188 1.00 34.47 345 ILE A C 1
ATOM 2628 O O . ILE A 1 345 ? 21.836 14.140 -5.545 1.00 34.47 345 ILE A O 1
ATOM 2632 N N . LYS A 1 346 ? 22.866 13.517 -7.438 1.00 28.72 346 LYS A N 1
ATOM 2633 C CA . LYS A 1 346 ? 22.151 14.458 -8.312 1.00 28.72 346 LYS A CA 1
ATOM 2634 C C . LYS A 1 346 ? 20.755 13.870 -8.572 1.00 28.72 346 LYS A C 1
ATOM 2636 O O . LYS A 1 346 ? 20.672 12.677 -8.868 1.00 28.72 346 LYS A O 1
ATOM 2641 N N . PRO A 1 347 ? 19.663 14.644 -8.467 1.00 39.00 347 PRO A N 1
ATOM 2642 C CA . PR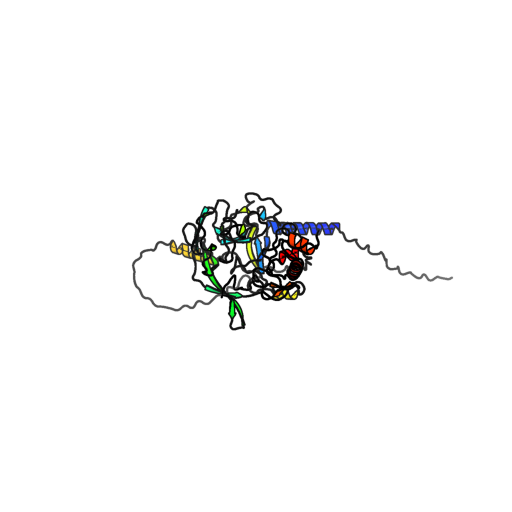O A 1 347 ? 18.325 14.098 -8.636 1.00 39.00 347 PRO A CA 1
ATOM 2643 C C . PRO A 1 347 ? 18.108 13.656 -10.087 1.00 39.00 347 PRO A C 1
ATOM 2645 O O . PRO A 1 347 ? 18.286 14.429 -11.030 1.00 39.00 347 PRO A O 1
ATOM 2648 N N . ALA A 1 348 ? 17.716 12.395 -10.251 1.00 28.05 348 ALA A N 1
ATOM 2649 C CA . ALA A 1 348 ? 17.212 11.851 -11.499 1.00 28.05 348 ALA A CA 1
ATOM 2650 C C . ALA A 1 348 ? 15.799 12.402 -11.742 1.00 28.05 348 ALA A C 1
ATOM 2652 O O . ALA A 1 348 ? 14.822 11.913 -11.181 1.00 28.05 348 ALA A O 1
ATOM 2653 N N . VAL A 1 349 ? 15.699 13.433 -12.577 1.00 42.06 349 VAL A N 1
ATOM 2654 C CA . VAL A 1 349 ? 14.441 13.849 -13.202 1.00 42.06 349 VAL A CA 1
ATOM 2655 C C . VAL A 1 349 ? 14.396 13.205 -14.580 1.00 42.06 349 VAL A C 1
ATOM 2657 O O . VAL A 1 349 ? 15.032 13.687 -15.512 1.00 42.06 349 VAL A O 1
ATOM 2660 N N . ALA A 1 350 ? 13.674 12.096 -14.701 1.00 35.88 350 ALA A N 1
ATOM 2661 C CA . ALA A 1 350 ? 13.229 11.568 -15.985 1.00 35.88 350 ALA A CA 1
ATOM 2662 C C . ALA A 1 350 ? 12.104 10.556 -15.752 1.00 35.88 350 ALA A C 1
ATOM 2664 O O . ALA A 1 350 ? 12.374 9.366 -15.653 1.00 35.88 350 ALA A O 1
ATOM 2665 N N . GLN A 1 351 ? 10.867 11.045 -15.617 1.00 35.00 351 GLN A N 1
ATOM 2666 C CA . GLN A 1 351 ? 9.634 10.413 -16.116 1.00 35.00 351 GLN A CA 1
ATOM 2667 C C . GLN A 1 351 ? 8.420 11.244 -15.674 1.00 35.00 351 GLN A C 1
ATOM 2669 O O . GLN A 1 351 ? 7.800 10.987 -14.651 1.00 35.00 351 GLN A O 1
ATOM 2674 N N . ALA A 1 352 ? 8.091 12.275 -16.453 1.00 37.00 352 ALA A N 1
ATOM 2675 C CA . ALA A 1 352 ? 6.790 12.949 -16.377 1.00 37.00 352 ALA A CA 1
ATOM 2676 C C . ALA A 1 352 ? 6.349 13.527 -17.736 1.00 37.00 352 ALA A C 1
ATOM 2678 O O . ALA A 1 352 ? 5.525 14.429 -17.795 1.00 37.00 352 ALA A O 1
ATOM 2679 N N . ALA A 1 353 ? 6.878 13.024 -18.852 1.00 36.81 353 ALA A N 1
ATOM 2680 C CA . ALA A 1 353 ? 6.469 13.468 -20.181 1.00 36.81 353 ALA A CA 1
ATOM 2681 C C . ALA A 1 353 ? 5.516 12.430 -20.779 1.00 36.81 353 ALA A C 1
ATOM 2683 O O . ALA A 1 353 ? 5.950 11.556 -21.517 1.00 36.81 353 ALA A O 1
ATOM 2684 N N . THR A 1 354 ? 4.246 12.465 -20.360 1.00 38.84 354 THR A N 1
ATOM 2685 C CA . THR A 1 354 ? 3.071 12.011 -21.150 1.00 38.84 354 THR A CA 1
ATOM 2686 C C . THR A 1 354 ? 1.739 12.187 -20.407 1.00 38.84 354 THR A C 1
ATOM 2688 O O . THR A 1 354 ? 0.706 12.229 -21.061 1.00 38.84 354 THR A O 1
ATOM 2691 N N . SER A 1 355 ? 1.728 12.395 -19.081 1.00 49.47 355 SER A N 1
ATOM 2692 C CA . SER A 1 355 ? 0.480 12.610 -18.311 1.00 49.47 355 SER A CA 1
ATOM 2693 C C . SER A 1 355 ? 0.206 14.071 -17.905 1.00 49.47 355 SER A C 1
ATOM 2695 O O . SER A 1 355 ? -0.709 14.332 -17.128 1.00 49.47 355 SER A O 1
ATOM 2697 N N . VAL A 1 356 ? 0.981 15.037 -18.406 1.00 53.00 356 VAL A N 1
ATOM 2698 C CA . VAL A 1 356 ? 0.842 16.464 -18.034 1.00 53.00 356 VAL A CA 1
ATOM 2699 C C . VAL A 1 356 ? -0.279 17.166 -18.816 1.00 53.00 356 VAL A C 1
ATOM 2701 O O . VAL A 1 356 ? -0.783 18.199 -18.391 1.00 53.00 356 VAL A O 1
ATOM 2704 N N . LEU A 1 357 ? -0.733 16.591 -19.934 1.00 55.22 357 LEU A N 1
ATOM 2705 C CA . LEU A 1 357 ? -1.733 17.228 -20.801 1.00 55.22 357 LEU A CA 1
ATOM 2706 C C . LEU A 1 357 ? -3.187 16.986 -20.358 1.00 55.22 357 LEU A C 1
ATOM 2708 O O . LEU A 1 357 ? -4.063 17.756 -20.734 1.00 55.22 357 LEU A O 1
ATOM 2712 N N . ASN A 1 358 ? -3.435 15.977 -19.514 1.00 63.75 358 ASN A N 1
ATOM 2713 C CA . ASN A 1 358 ? -4.780 15.613 -19.041 1.00 63.75 358 ASN A CA 1
ATOM 2714 C C . ASN A 1 358 ? -4.988 15.840 -17.532 1.00 63.75 358 ASN A C 1
ATOM 2716 O O . ASN A 1 358 ? -6.010 15.422 -16.988 1.00 63.75 358 ASN A O 1
ATOM 2720 N N . CYS A 1 359 ? -4.038 16.471 -16.833 1.00 85.69 359 CYS A N 1
ATOM 2721 C CA . CYS A 1 359 ? -4.233 16.822 -15.426 1.00 85.69 359 CYS A CA 1
ATOM 2722 C C . CYS A 1 359 ? -5.214 17.994 -15.287 1.00 85.69 359 CYS A C 1
ATOM 2724 O O . CYS A 1 359 ? -5.343 18.808 -16.200 1.00 85.69 359 CYS A O 1
ATOM 2726 N N . GLN A 1 360 ? -5.927 18.061 -14.162 1.00 90.94 360 GLN A N 1
ATOM 2727 C CA . GLN A 1 360 ? -6.926 19.095 -13.890 1.00 90.94 360 GLN A CA 1
ATOM 2728 C C . GLN A 1 360 ? -6.498 19.966 -12.704 1.00 90.94 360 GLN A C 1
ATOM 2730 O O . GLN A 1 360 ? -5.962 19.466 -11.715 1.00 90.94 360 GLN A O 1
ATOM 2735 N N . ILE A 1 361 ? -6.742 21.270 -12.812 1.00 92.94 361 ILE A N 1
ATOM 2736 C CA . ILE A 1 361 ? -6.460 22.296 -11.812 1.00 92.94 361 ILE A CA 1
ATOM 2737 C C . ILE A 1 361 ? -7.803 22.924 -11.412 1.00 92.94 361 ILE A C 1
ATOM 2739 O O . ILE A 1 361 ? -8.375 23.690 -12.195 1.00 92.94 361 ILE A O 1
ATOM 2743 N N . PRO A 1 362 ? -8.351 22.577 -10.236 1.00 91.50 362 PRO A N 1
ATOM 2744 C CA . PRO A 1 362 ? -9.533 23.242 -9.702 1.00 91.50 362 PRO A CA 1
ATOM 2745 C C . PRO A 1 362 ? -9.190 24.673 -9.264 1.00 91.50 362 PRO A C 1
ATOM 2747 O O . PRO A 1 362 ? -8.089 24.941 -8.783 1.00 91.50 362 PRO A O 1
ATOM 2750 N N . VAL A 1 363 ? -10.128 25.602 -9.456 1.00 91.12 363 VAL A N 1
ATOM 2751 C CA . VAL A 1 363 ? -9.942 27.025 -9.141 1.00 91.12 363 VAL A CA 1
ATOM 2752 C C . VAL A 1 363 ? -11.202 27.566 -8.454 1.00 91.12 363 VAL A C 1
ATOM 2754 O O . VAL A 1 363 ? -12.166 27.885 -9.144 1.00 91.12 363 VAL A O 1
ATOM 2757 N N . PRO A 1 364 ? -11.230 27.698 -7.119 1.00 86.50 364 PRO A N 1
ATOM 2758 C CA . PRO A 1 364 ? -10.244 27.203 -6.166 1.00 86.50 364 PRO A CA 1
ATOM 2759 C C . PRO A 1 364 ? -10.365 25.688 -5.928 1.00 86.50 364 PRO A C 1
ATOM 2761 O O . PRO A 1 364 ? -11.260 25.030 -6.457 1.00 86.50 364 PRO A O 1
ATOM 2764 N N . ASP A 1 365 ? -9.445 25.135 -5.139 1.00 80.56 365 ASP A N 1
ATOM 2765 C CA . ASP A 1 365 ? -9.497 23.765 -4.614 1.00 80.56 365 ASP A CA 1
ATOM 2766 C C . ASP A 1 365 ? -10.913 23.405 -4.088 1.00 80.56 365 ASP A C 1
ATOM 2768 O O . ASP A 1 365 ? -11.523 24.243 -3.414 1.00 80.56 365 ASP A O 1
ATOM 2772 N N . PRO A 1 366 ? -11.454 22.191 -4.350 1.00 75.44 366 PRO A N 1
ATOM 2773 C CA . PRO A 1 366 ? -12.778 21.769 -3.879 1.00 75.44 366 PRO A CA 1
ATOM 2774 C C . PRO A 1 366 ? -13.003 21.917 -2.366 1.00 75.44 366 PRO A C 1
ATOM 2776 O O . PRO A 1 366 ? -14.128 22.194 -1.943 1.00 75.44 366 PRO A O 1
ATOM 2779 N N . VAL A 1 367 ? -11.941 21.811 -1.556 1.00 68.75 367 VAL A N 1
ATOM 2780 C CA . VAL A 1 367 ? -11.965 22.043 -0.098 1.00 68.75 367 VAL A CA 1
ATOM 2781 C C . VAL A 1 367 ? -12.345 23.494 0.243 1.00 68.75 367 VAL A C 1
ATOM 2783 O O . VAL A 1 367 ? -12.850 23.778 1.324 1.00 68.75 367 VAL A O 1
ATOM 2786 N N . GLN A 1 368 ? -12.152 24.421 -0.696 1.00 73.31 368 GLN A N 1
ATOM 2787 C CA . GLN A 1 368 ? -12.412 25.856 -0.574 1.00 73.31 368 GLN A CA 1
ATOM 2788 C C . GLN A 1 368 ? -13.580 26.323 -1.464 1.00 73.31 368 GLN A C 1
ATOM 2790 O O . GLN A 1 368 ? -13.686 27.511 -1.770 1.00 73.31 368 GLN A O 1
ATOM 2795 N N . SER A 1 369 ? -14.477 25.414 -1.866 1.00 60.88 369 SER A N 1
ATOM 2796 C CA . SER A 1 369 ? -15.573 25.639 -2.835 1.00 60.88 369 SER A CA 1
ATOM 2797 C C . SER A 1 369 ? -16.595 26.742 -2.483 1.00 60.88 369 SER A C 1
ATOM 2799 O O . SER A 1 369 ? -17.455 27.054 -3.303 1.00 60.88 369 SER A O 1
ATOM 2801 N N . GLY A 1 370 ? -16.487 27.379 -1.310 1.00 72.75 370 GLY A N 1
ATOM 2802 C CA . GLY A 1 370 ? -17.294 28.536 -0.891 1.00 72.75 370 GLY A CA 1
ATOM 2803 C C . GLY A 1 370 ? -16.571 29.893 -0.885 1.00 72.75 370 GLY A C 1
ATOM 2804 O O . GLY A 1 370 ? -17.194 30.901 -0.554 1.00 72.75 370 GLY A O 1
ATOM 2805 N N . GLN A 1 371 ? -15.275 29.942 -1.213 1.00 88.12 371 GLN A N 1
ATOM 2806 C CA . GLN A 1 371 ? -14.479 31.177 -1.236 1.00 88.12 371 GLN A CA 1
ATOM 2807 C C . GLN A 1 371 ? -14.381 31.754 -2.654 1.00 88.12 371 GLN A C 1
ATOM 2809 O O . GLN A 1 371 ? -14.361 31.023 -3.643 1.00 88.12 371 GLN A O 1
ATOM 2814 N N . TYR A 1 372 ? -14.310 33.078 -2.754 1.00 93.56 372 TYR A N 1
ATOM 2815 C CA . TYR A 1 372 ? -14.069 33.807 -3.999 1.00 93.56 372 TYR A CA 1
ATOM 2816 C C . TYR A 1 372 ? -12.578 34.119 -4.131 1.00 93.56 372 TYR A C 1
ATOM 2818 O O . TYR A 1 372 ? -11.824 34.041 -3.164 1.00 93.56 372 TYR A O 1
ATOM 2826 N N . ILE A 1 373 ? -12.139 34.467 -5.335 1.00 95.00 373 ILE A N 1
ATOM 2827 C CA . ILE A 1 373 ? -10.737 34.746 -5.643 1.00 95.00 373 ILE A CA 1
ATOM 2828 C C . ILE A 1 373 ? -10.583 36.246 -5.883 1.00 95.00 373 ILE A C 1
ATOM 2830 O O . ILE A 1 373 ? -11.196 36.798 -6.796 1.00 95.00 373 ILE A O 1
ATOM 2834 N N . ALA A 1 374 ? -9.783 36.922 -5.062 1.00 95.12 374 ALA A N 1
ATOM 2835 C CA . ALA A 1 374 ? -9.437 38.326 -5.265 1.00 95.12 374 ALA A CA 1
ATOM 2836 C C . ALA A 1 374 ? -8.506 38.501 -6.478 1.00 95.12 374 ALA A C 1
ATOM 2838 O O . ALA A 1 374 ? -7.878 37.549 -6.941 1.00 95.12 374 ALA A O 1
ATOM 2839 N N . ALA A 1 375 ? -8.364 39.733 -6.978 1.00 93.12 375 ALA A N 1
ATOM 2840 C CA . ALA A 1 375 ? -7.525 40.036 -8.144 1.00 93.12 375 ALA A CA 1
ATOM 2841 C C . ALA A 1 375 ? -6.057 39.581 -8.002 1.00 93.12 375 ALA A C 1
ATOM 2843 O O . ALA A 1 375 ? -5.392 39.298 -8.995 1.00 93.12 375 ALA A O 1
ATOM 2844 N N . ASP A 1 376 ? -5.550 39.482 -6.772 1.00 92.19 376 ASP A N 1
ATOM 2845 C CA . ASP A 1 376 ? -4.195 39.019 -6.479 1.00 92.19 376 ASP A CA 1
ATOM 2846 C C . ASP A 1 376 ? -4.087 37.488 -6.322 1.00 92.19 376 ASP A C 1
ATOM 2848 O O . ASP A 1 376 ? -3.004 36.973 -6.033 1.00 92.19 376 ASP A O 1
ATOM 2852 N N . GLY A 1 377 ? -5.187 36.750 -6.478 1.00 91.81 377 GLY A N 1
ATOM 2853 C CA . GLY A 1 377 ? -5.242 35.297 -6.346 1.00 91.81 377 GLY A CA 1
ATOM 2854 C C . GLY A 1 377 ? -5.426 34.776 -4.919 1.00 91.81 377 GLY A C 1
ATOM 2855 O O . GLY A 1 377 ? -5.229 33.584 -4.696 1.00 91.81 377 GLY A O 1
ATOM 2856 N N . THR A 1 378 ? -5.742 35.626 -3.936 1.00 94.31 378 THR A N 1
ATOM 2857 C CA . THR A 1 378 ? -6.086 35.174 -2.573 1.00 94.31 378 THR A CA 1
ATOM 2858 C C . THR A 1 378 ? -7.547 34.750 -2.456 1.00 94.31 378 THR A C 1
ATOM 2860 O O . THR A 1 378 ? -8.406 35.236 -3.190 1.00 94.31 378 THR A O 1
ATOM 2863 N N . LEU A 1 379 ? -7.825 33.830 -1.530 1.00 93.25 379 LEU A N 1
ATOM 2864 C CA . LEU A 1 379 ? -9.185 33.398 -1.219 1.00 93.25 379 LEU A CA 1
ATOM 2865 C C . LEU A 1 379 ? -9.831 34.361 -0.225 1.00 93.25 379 LEU A C 1
ATOM 2867 O O . LEU A 1 379 ? -9.251 34.656 0.820 1.00 93.25 379 LEU A O 1
ATOM 2871 N N . VAL A 1 380 ? -11.026 34.838 -0.562 1.00 93.06 380 VAL A N 1
ATOM 2872 C CA . VAL A 1 380 ? -11.800 35.809 0.216 1.00 93.06 380 VAL A CA 1
ATOM 2873 C C . VAL A 1 380 ? -13.257 35.362 0.351 1.00 93.06 380 VAL A C 1
ATOM 2875 O O . VAL A 1 380 ? -13.751 34.631 -0.511 1.00 93.06 380 VAL A O 1
ATOM 2878 N N . PRO A 1 381 ? -13.985 35.820 1.387 1.00 92.81 381 PRO A N 1
ATOM 2879 C CA . PRO A 1 381 ? -15.396 35.494 1.544 1.00 92.81 381 PRO A CA 1
ATOM 2880 C C . PRO A 1 381 ? -16.220 35.867 0.305 1.00 92.81 381 PRO A C 1
ATOM 2882 O O . PRO A 1 381 ? -15.951 36.870 -0.365 1.00 92.81 381 PRO A O 1
ATOM 2885 N N . ALA A 1 382 ? -17.244 35.065 0.020 1.00 88.88 382 ALA A N 1
ATOM 2886 C CA . ALA A 1 382 ? -18.162 35.307 -1.085 1.00 88.88 382 ALA A CA 1
ATOM 2887 C C . ALA A 1 382 ? -18.782 36.714 -1.031 1.00 88.88 382 ALA A C 1
ATOM 2889 O O . ALA A 1 382 ? -19.240 37.163 0.019 1.00 88.88 382 ALA A O 1
ATOM 2890 N N . GLY A 1 383 ? -18.811 37.397 -2.179 1.00 81.81 383 GLY A N 1
ATOM 2891 C CA . GLY A 1 383 ? -19.376 38.746 -2.299 1.00 81.81 383 GLY A CA 1
ATOM 2892 C C . GLY A 1 383 ? -18.434 39.881 -1.884 1.00 81.81 383 GLY A C 1
ATOM 2893 O O . GLY A 1 383 ? -18.876 41.021 -1.798 1.00 81.81 383 GLY A O 1
ATOM 2894 N N . THR A 1 384 ? -17.147 39.598 -1.652 1.00 90.56 384 THR A N 1
ATOM 2895 C CA . THR A 1 384 ? -16.122 40.638 -1.463 1.00 90.56 384 THR A CA 1
ATOM 2896 C C . THR A 1 384 ? -15.981 41.471 -2.745 1.00 90.56 384 THR A C 1
ATOM 2898 O O . THR A 1 384 ? -15.828 40.903 -3.831 1.00 90.56 384 THR A O 1
ATOM 2901 N N . ASP A 1 385 ? -16.007 42.803 -2.643 1.00 90.31 385 ASP A N 1
ATOM 2902 C CA . ASP A 1 385 ? -15.919 43.696 -3.807 1.00 90.31 385 ASP A CA 1
ATOM 2903 C C . ASP A 1 385 ? -14.639 43.454 -4.622 1.00 90.31 385 ASP A C 1
ATOM 2905 O O . ASP A 1 385 ? -13.532 43.397 -4.085 1.00 90.31 385 ASP A O 1
ATOM 2909 N N . GLY A 1 386 ? -14.788 43.302 -5.942 1.00 88.19 386 GLY A N 1
ATOM 2910 C CA . GLY A 1 386 ? -13.666 43.029 -6.850 1.00 88.19 386 GLY A CA 1
ATOM 2911 C C . GLY A 1 386 ? -13.116 41.596 -6.792 1.00 88.19 386 GLY A C 1
ATOM 2912 O O . GLY A 1 386 ? -12.028 41.349 -7.314 1.00 88.19 386 GLY A O 1
ATOM 2913 N N . SER A 1 387 ? -13.841 40.657 -6.174 1.00 93.69 387 SER A N 1
ATOM 2914 C CA . SER A 1 387 ? -13.518 39.225 -6.188 1.00 93.69 387 SER A CA 1
ATOM 2915 C C . SER A 1 387 ? -14.366 38.440 -7.193 1.00 93.69 387 SER A C 1
ATOM 2917 O O . SER A 1 387 ? -15.460 38.853 -7.581 1.00 93.69 387 SER A O 1
ATOM 2919 N N . PHE A 1 388 ? -13.857 37.284 -7.615 1.00 94.50 388 PHE A N 1
ATOM 2920 C CA . PHE A 1 388 ? -14.466 36.435 -8.634 1.00 94.50 388 PHE A CA 1
ATOM 2921 C C . PHE A 1 388 ? -14.932 35.110 -8.034 1.00 94.50 388 PHE A C 1
ATOM 2923 O O . PHE A 1 388 ? -14.224 34.501 -7.233 1.00 94.50 388 PHE A O 1
ATOM 2930 N N . ALA A 1 389 ? -16.112 34.648 -8.447 1.00 92.19 389 ALA A N 1
ATOM 2931 C CA . ALA A 1 389 ? -16.655 33.360 -8.019 1.00 92.19 389 ALA A CA 1
ATOM 2932 C C . ALA A 1 389 ? -15.739 32.187 -8.435 1.00 92.19 389 ALA A C 1
ATOM 2934 O O . ALA A 1 389 ? -14.955 32.345 -9.375 1.00 92.19 389 ALA A O 1
ATOM 2935 N N . PRO A 1 390 ? -15.844 31.012 -7.789 1.00 91.12 390 PRO A N 1
ATOM 2936 C CA . PRO A 1 390 ? -15.229 29.767 -8.246 1.00 91.12 390 PRO A CA 1
ATOM 2937 C C . PRO A 1 390 ? -15.480 29.443 -9.721 1.00 91.12 390 PRO A C 1
ATOM 2939 O O . PRO A 1 390 ? -16.552 29.719 -10.264 1.00 91.12 390 PRO A O 1
ATOM 2942 N N . ALA A 1 391 ? -14.504 28.803 -10.361 1.00 90.69 391 ALA A N 1
ATOM 2943 C CA . ALA A 1 391 ? -14.667 28.257 -11.696 1.00 90.69 391 ALA A CA 1
ATOM 2944 C C . ALA A 1 391 ? -15.708 27.128 -11.679 1.00 90.69 391 ALA A C 1
ATOM 2946 O O . ALA A 1 391 ? -15.707 26.268 -10.800 1.00 90.69 391 ALA A O 1
ATOM 2947 N N . LEU A 1 392 ? -16.574 27.099 -12.695 1.00 85.00 392 LEU A N 1
ATOM 2948 C CA . LEU A 1 392 ? -17.643 26.097 -12.821 1.00 85.00 392 LEU A CA 1
ATOM 2949 C C . LEU A 1 392 ? -17.115 24.668 -13.016 1.00 85.00 392 LEU A C 1
ATOM 2951 O O . LEU A 1 392 ? -17.838 23.701 -12.789 1.00 85.00 392 LEU A O 1
ATOM 2955 N N . ARG A 1 393 ? -15.869 24.539 -13.477 1.00 91.00 393 ARG A N 1
ATOM 2956 C CA . ARG A 1 393 ? -15.159 23.272 -13.625 1.00 91.00 393 ARG A CA 1
ATOM 2957 C C . ARG A 1 393 ? -13.659 23.470 -13.408 1.00 91.00 393 ARG A C 1
ATOM 2959 O O . ARG A 1 393 ? -13.163 24.579 -13.615 1.00 91.00 393 ARG A O 1
ATOM 2966 N N . PRO A 1 394 ? -12.921 22.397 -13.097 1.00 92.31 394 PRO A N 1
ATOM 2967 C CA . PRO A 1 394 ? -11.470 22.407 -13.189 1.00 92.31 394 PRO A CA 1
ATOM 2968 C C . PRO A 1 394 ? -10.983 22.723 -14.612 1.00 92.31 394 PRO A C 1
ATOM 2970 O O . PRO A 1 394 ? -11.610 22.334 -15.608 1.00 92.31 394 PRO A O 1
ATOM 2973 N N . PHE A 1 395 ? -9.838 23.395 -14.706 1.00 94.00 395 PHE A N 1
ATOM 2974 C CA . PHE A 1 395 ? -9.139 23.640 -15.968 1.00 94.00 395 PHE A CA 1
ATOM 2975 C C . PHE A 1 395 ? -8.128 22.535 -16.242 1.00 94.00 395 PHE A C 1
ATOM 2977 O O . PHE A 1 395 ? -7.495 22.024 -15.324 1.00 94.00 395 PHE A O 1
ATOM 2984 N N . THR A 1 396 ? -7.947 22.160 -17.499 1.00 92.81 396 THR A N 1
ATOM 2985 C CA . THR A 1 396 ? -6.916 21.187 -17.879 1.00 92.81 396 THR A CA 1
ATOM 2986 C C . THR A 1 396 ? -5.522 21.816 -17.841 1.00 92.81 396 THR A C 1
ATOM 2988 O O . THR A 1 396 ? -5.364 23.032 -17.972 1.00 92.81 396 THR A O 1
ATOM 2991 N N . GLY A 1 397 ? -4.487 20.985 -17.707 1.00 89.94 397 GLY A N 1
ATOM 2992 C CA . GLY A 1 397 ? -3.095 21.428 -17.758 1.00 89.94 397 GLY A CA 1
ATOM 2993 C C . GLY A 1 397 ? -2.764 22.184 -19.049 1.00 89.94 397 GLY A C 1
ATOM 2994 O O . GLY A 1 397 ? -2.051 23.182 -19.002 1.00 89.94 397 GLY A O 1
ATOM 2995 N N . GLU A 1 398 ? -3.336 21.777 -20.186 1.00 88.56 398 GLU A N 1
ATOM 2996 C CA . GLU A 1 398 ? -3.142 22.458 -21.471 1.00 88.56 398 GLU A CA 1
ATOM 2997 C C . GLU A 1 398 ? -3.821 23.838 -21.513 1.00 88.56 398 GLU A C 1
ATOM 2999 O O . GLU A 1 398 ? -3.199 24.814 -21.933 1.00 88.56 398 GLU A O 1
ATOM 3004 N N . GLU A 1 399 ? -5.051 23.959 -21.001 1.00 92.56 399 GLU A N 1
ATOM 3005 C CA . GLU A 1 399 ? -5.752 25.250 -20.887 1.00 92.56 399 GLU A CA 1
ATOM 3006 C C . GLU A 1 399 ? -4.962 26.235 -20.013 1.00 92.56 399 GLU A C 1
ATOM 3008 O O . GLU A 1 399 ? -4.774 27.396 -20.381 1.00 92.56 399 GLU A O 1
ATOM 3013 N N . VAL A 1 400 ? -4.435 25.762 -18.880 1.00 93.44 400 VAL A N 1
ATOM 3014 C CA . VAL A 1 400 ? -3.618 26.583 -17.978 1.00 93.44 400 VAL A CA 1
ATOM 3015 C C . VAL A 1 400 ? -2.276 26.942 -18.613 1.00 93.44 400 VAL A C 1
ATOM 3017 O O . VAL A 1 400 ? -1.829 28.082 -18.492 1.00 93.44 400 VAL A O 1
ATOM 3020 N N . LYS A 1 401 ? -1.640 26.021 -19.341 1.00 91.25 401 LYS A N 1
ATOM 3021 C CA . LYS A 1 401 ? -0.383 26.278 -20.058 1.00 91.25 401 LYS A CA 1
ATOM 3022 C C . LYS A 1 401 ? -0.540 27.370 -21.115 1.00 91.25 401 LYS A C 1
ATOM 3024 O O . LYS A 1 401 ? 0.280 28.285 -21.174 1.00 91.25 401 LYS A O 1
ATOM 3029 N N . GLN A 1 402 ? -1.597 27.302 -21.922 1.00 90.81 402 GLN A N 1
ATOM 3030 C CA . GLN A 1 402 ? -1.903 28.321 -22.929 1.00 90.81 402 GLN A CA 1
ATOM 3031 C C . GLN A 1 402 ? -2.239 29.667 -22.283 1.00 90.81 402 GLN A C 1
ATOM 3033 O O . GLN A 1 402 ? -1.804 30.714 -22.769 1.00 90.81 402 GLN A O 1
ATOM 3038 N N . ALA A 1 403 ? -2.958 29.650 -21.158 1.00 92.88 403 ALA A N 1
ATOM 3039 C CA . ALA A 1 403 ? -3.287 30.866 -20.429 1.00 92.88 403 ALA A CA 1
ATOM 3040 C C . ALA A 1 403 ? -2.049 31.533 -19.801 1.00 92.88 403 ALA A C 1
ATOM 3042 O O . ALA A 1 403 ? -1.882 32.749 -19.880 1.00 92.88 403 ALA A O 1
ATOM 3043 N N . LEU A 1 404 ? -1.105 30.744 -19.275 1.00 91.00 404 LEU A N 1
ATOM 3044 C CA . LEU A 1 404 ? 0.194 31.241 -18.805 1.00 91.00 404 LEU A CA 1
ATOM 3045 C C . LEU A 1 404 ? 1.058 31.822 -19.937 1.00 91.00 404 LEU A C 1
ATOM 3047 O O . LEU A 1 404 ? 1.880 32.698 -19.671 1.00 91.00 404 LEU A O 1
ATOM 3051 N N . ALA A 1 405 ? 0.854 31.372 -21.178 1.00 89.12 405 ALA A N 1
ATOM 3052 C CA . ALA A 1 405 ? 1.501 31.903 -22.378 1.00 89.12 405 ALA A CA 1
ATOM 3053 C C . ALA A 1 405 ? 0.793 33.138 -22.979 1.00 89.12 405 ALA A C 1
ATOM 3055 O O . ALA A 1 405 ? 1.252 33.662 -23.992 1.00 89.12 405 ALA A O 1
ATOM 3056 N N . GLY A 1 406 ? -0.297 33.619 -22.365 1.00 88.31 406 GLY A N 1
ATOM 3057 C C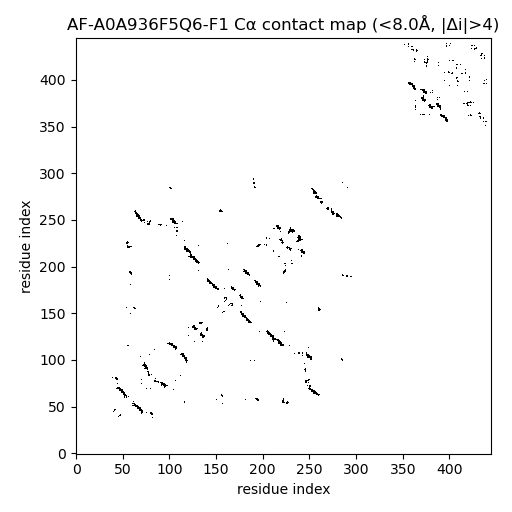A . GLY A 1 406 ? -0.987 34.856 -22.752 1.00 88.31 406 GLY A CA 1
ATOM 3058 C C . GLY A 1 406 ? -2.402 34.684 -23.310 1.00 88.31 406 GLY A C 1
ATOM 3059 O O . GLY A 1 406 ? -3.009 35.677 -23.704 1.00 88.31 406 GLY A O 1
ATOM 3060 N N . SER A 1 407 ? -2.946 33.463 -23.343 1.00 92.25 407 SER A N 1
ATOM 3061 C CA . SER A 1 407 ? -4.367 33.236 -23.665 1.00 92.25 407 SER A CA 1
ATOM 3062 C C . SER A 1 407 ? -5.270 33.439 -22.436 1.00 92.25 407 SER A C 1
ATOM 3064 O O . SER A 1 407 ? -4.793 33.558 -21.307 1.00 92.25 407 SER A O 1
ATOM 3066 N N . ASN A 1 408 ? -6.591 33.460 -22.632 1.00 93.38 408 ASN A N 1
ATOM 3067 C CA . ASN A 1 408 ? -7.547 33.416 -21.519 1.00 93.38 408 ASN A CA 1
ATOM 3068 C C . ASN A 1 408 ? -8.000 31.979 -21.250 1.00 93.38 408 ASN A C 1
ATOM 3070 O O . ASN A 1 408 ? -8.194 31.201 -22.187 1.00 93.38 408 ASN A O 1
ATOM 3074 N N . LEU A 1 409 ? -8.224 31.648 -19.977 1.00 94.44 409 LEU A N 1
ATOM 3075 C CA . LEU A 1 409 ? -8.889 30.407 -19.588 1.00 94.44 409 LEU A CA 1
ATOM 3076 C C . LEU A 1 409 ? -10.312 30.351 -20.187 1.00 94.44 409 LEU A C 1
ATOM 3078 O O . LEU A 1 409 ? -11.006 31.377 -20.221 1.00 94.44 409 LEU A O 1
ATOM 3082 N N . PRO A 1 410 ? -10.790 29.182 -20.653 1.00 93.38 410 PRO A N 1
ATOM 3083 C CA . PRO A 1 410 ? -12.102 29.079 -21.286 1.00 93.38 410 PRO A CA 1
ATOM 3084 C C . PRO A 1 410 ? -13.241 29.558 -20.381 1.00 93.38 410 PRO A C 1
ATOM 3086 O O . PRO A 1 410 ? -13.364 29.127 -19.237 1.00 93.38 410 PRO A O 1
ATOM 3089 N N . GLY A 1 411 ? -14.096 30.432 -20.916 1.00 90.44 411 GLY A N 1
ATOM 3090 C CA . GLY A 1 411 ? -15.261 30.958 -20.199 1.00 90.44 411 GLY A CA 1
ATOM 3091 C C . GLY A 1 411 ? -14.951 32.021 -19.137 1.00 90.44 411 GLY A C 1
ATOM 3092 O O . GLY A 1 411 ? -15.821 32.299 -18.319 1.00 90.44 411 GLY A O 1
ATOM 3093 N N . THR A 1 412 ? -13.750 32.614 -19.140 1.00 93.00 412 THR A N 1
ATOM 3094 C CA . THR A 1 412 ? -13.361 33.683 -18.198 1.00 93.00 412 THR A CA 1
ATOM 3095 C C . THR A 1 412 ? -13.299 35.060 -18.863 1.00 93.00 412 THR A C 1
ATOM 3097 O O . THR A 1 412 ? -12.946 35.179 -20.041 1.00 93.00 412 THR A O 1
ATOM 3100 N N . THR A 1 413 ? -13.633 36.119 -18.114 1.00 94.00 413 THR A N 1
ATOM 3101 C CA . THR A 1 413 ? -13.307 37.502 -18.517 1.00 94.00 413 THR A CA 1
ATOM 3102 C C . THR A 1 413 ? -11.815 37.778 -18.323 1.00 94.00 413 THR A C 1
ATOM 3104 O O . THR A 1 413 ? -11.110 36.991 -17.693 1.00 94.00 413 THR A O 1
ATOM 3107 N N . TYR A 1 414 ? -11.311 38.900 -18.842 1.00 93.06 414 TYR A N 1
ATOM 3108 C CA . TYR A 1 414 ? -9.898 39.255 -18.693 1.00 93.06 414 TYR A CA 1
ATOM 3109 C C . TYR A 1 414 ? -9.482 39.362 -17.217 1.00 93.06 414 TYR A C 1
ATOM 3111 O O . TYR A 1 414 ? -8.481 38.778 -16.807 1.00 93.06 414 TYR A O 1
ATOM 3119 N N . GLU A 1 415 ? -10.277 40.050 -16.402 1.00 92.75 415 GLU A N 1
ATOM 3120 C CA . GLU A 1 415 ? -9.993 40.281 -14.986 1.00 92.75 415 GLU A CA 1
ATOM 3121 C C . GLU A 1 415 ? -10.092 38.981 -14.176 1.00 92.75 415 GLU A C 1
ATOM 3123 O O . GLU A 1 415 ? -9.230 38.699 -13.341 1.00 92.75 415 GLU A O 1
ATOM 3128 N N . GLN A 1 416 ? -11.085 38.143 -14.488 1.00 93.81 416 GLN A N 1
ATOM 3129 C CA . GLN A 1 416 ? -11.255 36.823 -13.885 1.00 93.81 416 GLN A CA 1
ATOM 3130 C C . GLN A 1 416 ? -10.099 35.883 -14.250 1.00 93.81 416 GLN A C 1
ATOM 3132 O O . GLN A 1 416 ? -9.586 35.171 -13.388 1.00 93.81 416 GLN A O 1
ATOM 3137 N N . ASN A 1 417 ? -9.639 35.918 -15.505 1.00 95.94 417 ASN A N 1
ATOM 3138 C CA . ASN A 1 417 ? -8.474 35.165 -15.961 1.00 95.94 417 ASN A CA 1
ATOM 3139 C C . ASN A 1 417 ? -7.218 35.555 -15.169 1.00 95.94 417 ASN A C 1
ATOM 3141 O O . ASN A 1 417 ? -6.493 34.678 -14.700 1.00 95.94 417 ASN A O 1
ATOM 3145 N N . GLN A 1 418 ? -6.976 36.855 -14.960 1.00 95.75 418 GLN A N 1
ATOM 3146 C CA . GLN A 1 418 ? -5.824 37.310 -14.172 1.00 95.75 418 GLN A CA 1
ATOM 3147 C C . GLN A 1 418 ? -5.900 36.839 -12.715 1.00 95.75 418 GLN A C 1
ATOM 3149 O O . GLN A 1 418 ? -4.908 36.328 -12.193 1.00 95.75 418 GLN A O 1
ATOM 3154 N N . ALA A 1 419 ? -7.073 36.941 -12.085 1.00 95.88 419 ALA A N 1
ATOM 3155 C CA . ALA A 1 419 ? -7.287 36.478 -10.715 1.00 95.88 419 ALA A CA 1
ATOM 3156 C C . ALA A 1 419 ? -7.050 34.962 -10.577 1.00 95.88 419 ALA A C 1
ATOM 3158 O O . ALA A 1 419 ? -6.357 34.508 -9.664 1.00 95.88 419 ALA A O 1
ATOM 3159 N N . TYR A 1 420 ? -7.557 34.169 -11.524 1.00 96.44 420 TYR A N 1
ATOM 3160 C CA . TYR A 1 420 ? -7.382 32.716 -11.537 1.00 96.44 420 TYR A CA 1
ATOM 3161 C C . TYR A 1 420 ? -5.931 32.309 -11.789 1.00 96.44 420 TYR A C 1
ATOM 3163 O O . TYR A 1 420 ? -5.415 31.428 -11.106 1.00 96.44 420 TYR A O 1
ATOM 3171 N N . LEU A 1 421 ? -5.229 32.968 -12.714 1.00 96.19 421 LEU A N 1
ATOM 3172 C CA . LEU A 1 421 ? -3.805 32.711 -12.940 1.00 96.19 421 LEU A CA 1
ATOM 3173 C C . LEU A 1 421 ? -2.952 33.117 -11.733 1.00 96.19 421 LEU A C 1
ATOM 3175 O O . LEU A 1 421 ? -1.977 32.432 -11.420 1.00 96.19 421 LEU A O 1
ATOM 3179 N N . ALA A 1 422 ? -3.311 34.196 -11.034 1.00 95.94 422 ALA A N 1
ATOM 3180 C CA . ALA A 1 422 ? -2.654 34.592 -9.793 1.00 95.94 422 ALA A CA 1
ATOM 3181 C C . ALA A 1 422 ? -2.864 33.550 -8.682 1.00 95.94 422 ALA A C 1
ATOM 3183 O O . ALA A 1 422 ? -1.905 33.206 -7.990 1.00 95.94 422 ALA A O 1
ATOM 3184 N N . TYR A 1 423 ? -4.072 32.989 -8.569 1.00 95.56 423 TYR A N 1
ATOM 3185 C CA . TYR A 1 423 ? -4.369 31.877 -7.662 1.00 95.56 423 TYR A CA 1
ATOM 3186 C C . TYR A 1 423 ? -3.550 30.625 -8.014 1.00 95.56 423 TYR A C 1
ATOM 3188 O O . TYR A 1 423 ? -2.842 30.091 -7.163 1.00 95.56 423 TYR A O 1
ATOM 3196 N N . ILE A 1 424 ? -3.559 30.206 -9.285 1.00 95.38 424 ILE A N 1
ATOM 3197 C CA . ILE A 1 424 ? -2.817 29.029 -9.765 1.00 95.38 424 ILE A CA 1
ATOM 3198 C C . ILE A 1 424 ? -1.313 29.168 -9.481 1.00 95.38 424 ILE A C 1
ATOM 3200 O O . ILE A 1 424 ? -0.677 28.220 -9.027 1.00 95.38 424 ILE A O 1
ATOM 3204 N N . ARG A 1 425 ? -0.736 30.362 -9.679 1.00 94.94 425 ARG A N 1
ATOM 3205 C CA . ARG A 1 425 ? 0.682 30.642 -9.378 1.00 94.94 425 ARG A CA 1
ATOM 3206 C C . ARG A 1 425 ? 1.035 30.551 -7.896 1.00 94.94 425 ARG A C 1
ATOM 3208 O O . ARG A 1 425 ? 2.208 30.372 -7.576 1.00 94.94 425 ARG A O 1
ATOM 3215 N N . LYS A 1 426 ? 0.045 30.694 -7.016 1.00 93.31 426 LYS A N 1
ATOM 3216 C CA . LYS A 1 426 ? 0.193 30.616 -5.561 1.00 93.31 426 LYS A CA 1
ATOM 3217 C C . LYS A 1 426 ? -0.058 29.212 -5.006 1.00 93.31 426 LYS A C 1
ATOM 3219 O O . LYS A 1 426 ? 0.092 29.039 -3.798 1.00 93.31 426 LYS A O 1
ATOM 3224 N N . LEU A 1 427 ? -0.402 28.227 -5.845 1.00 91.62 427 LEU A N 1
ATOM 3225 C CA . LEU A 1 427 ? -0.611 26.853 -5.390 1.00 91.62 427 LEU A CA 1
ATOM 3226 C C . LEU A 1 427 ? 0.632 26.330 -4.654 1.00 91.62 427 LEU A C 1
ATOM 3228 O O . LEU A 1 427 ? 1.760 26.477 -5.130 1.00 91.62 427 LEU A O 1
ATOM 3232 N N . GLN A 1 428 ? 0.415 25.701 -3.501 1.00 89.50 428 GLN A N 1
ATOM 3233 C CA . GLN A 1 428 ? 1.465 25.119 -2.659 1.00 89.50 428 GLN A CA 1
ATOM 3234 C C . GLN A 1 428 ? 1.389 23.590 -2.627 1.00 89.50 428 GLN A C 1
ATOM 3236 O O . GLN A 1 428 ? 0.354 22.995 -2.927 1.00 89.50 428 GLN A O 1
ATOM 3241 N N . PHE A 1 429 ? 2.493 22.946 -2.239 1.00 82.56 429 PHE A N 1
ATOM 3242 C CA . PHE A 1 429 ? 2.542 21.495 -2.060 1.00 82.56 429 PHE A CA 1
ATOM 3243 C C . PHE A 1 429 ? 1.429 21.025 -1.110 1.00 82.56 429 PHE A C 1
ATOM 3245 O O . PHE A 1 429 ? 1.285 21.563 -0.016 1.00 82.56 429 PHE A O 1
ATOM 3252 N N . GLY A 1 430 ? 0.641 20.040 -1.550 1.00 75.00 430 GLY A N 1
ATOM 3253 C CA . GLY A 1 430 ? -0.539 19.543 -0.833 1.00 75.00 430 GLY A CA 1
ATOM 3254 C C . GLY A 1 430 ? -1.876 20.157 -1.271 1.00 75.00 430 GLY A C 1
ATOM 3255 O O . GLY A 1 430 ? -2.913 19.616 -0.912 1.00 75.00 430 GLY A O 1
ATOM 3256 N N . GLN A 1 431 ? -1.881 21.227 -2.078 1.00 82.88 431 GLN A N 1
ATOM 3257 C CA . GLN A 1 431 ? -3.111 21.791 -2.657 1.00 82.88 431 GLN A CA 1
ATOM 3258 C C . GLN A 1 431 ? -3.492 21.093 -3.971 1.00 82.88 431 GLN A C 1
ATOM 3260 O O . GLN A 1 431 ? -2.625 20.740 -4.784 1.00 82.88 431 GLN A O 1
ATOM 3265 N N . SER A 1 432 ? -4.792 20.919 -4.214 1.00 83.88 432 SER A N 1
ATOM 3266 C CA . SER A 1 432 ? -5.308 20.291 -5.434 1.00 83.88 432 SER A CA 1
ATOM 3267 C C . SER A 1 432 ? -4.878 21.080 -6.670 1.00 83.88 432 SER A C 1
ATOM 3269 O O . SER A 1 432 ? -5.000 22.299 -6.734 1.00 83.88 432 SER A O 1
ATOM 3271 N N . GLY A 1 433 ? -4.350 20.379 -7.674 1.00 86.25 433 GLY A N 1
ATOM 3272 C CA . GLY A 1 433 ? -3.817 21.000 -8.890 1.00 86.25 433 GLY A CA 1
ATOM 3273 C C . GLY A 1 433 ? -2.362 21.479 -8.792 1.00 86.25 433 GLY A C 1
ATOM 3274 O O . GLY A 1 433 ? -1.776 21.777 -9.833 1.00 86.25 433 GLY A O 1
ATOM 3275 N N . TYR A 1 434 ? -1.729 21.479 -7.607 1.00 89.94 434 TYR A N 1
ATOM 3276 C CA . TYR A 1 434 ? -0.323 21.891 -7.456 1.00 89.94 434 TYR A CA 1
ATOM 3277 C C . TYR A 1 434 ? 0.634 21.041 -8.293 1.00 89.94 434 TYR A C 1
ATOM 3279 O O . TYR A 1 434 ? 1.482 21.575 -9.000 1.00 89.94 434 TYR A O 1
ATOM 3287 N N . THR A 1 435 ? 0.494 19.715 -8.255 1.00 85.75 435 THR A N 1
ATOM 3288 C CA . THR A 1 435 ? 1.350 18.794 -9.023 1.00 85.75 435 THR A CA 1
ATOM 3289 C C . THR A 1 435 ? 1.205 19.002 -10.531 1.00 85.75 435 THR A C 1
ATOM 3291 O O . THR A 1 435 ? 2.200 18.966 -11.255 1.00 85.75 435 THR A O 1
ATOM 3294 N N . CYS A 1 436 ? -0.014 19.298 -10.996 1.00 86.88 436 CYS A N 1
ATOM 3295 C CA . CYS A 1 436 ? -0.288 19.666 -12.383 1.00 86.88 436 CYS A CA 1
ATOM 3296 C C . CYS A 1 436 ? 0.404 20.991 -12.735 1.00 86.88 436 CYS A C 1
ATOM 3298 O O . CYS A 1 436 ? 1.205 21.033 -13.666 1.00 86.88 436 CYS A O 1
ATOM 3300 N N . PHE A 1 437 ? 0.207 22.048 -11.944 1.00 90.88 437 PHE A N 1
ATOM 3301 C CA . PHE A 1 437 ? 0.835 23.350 -12.175 1.00 90.88 437 PHE A CA 1
ATOM 3302 C C . PHE A 1 437 ? 2.371 23.306 -12.123 1.00 90.88 437 PHE A C 1
ATOM 3304 O O . PHE A 1 437 ? 3.033 23.824 -13.022 1.00 90.88 437 PHE A O 1
ATOM 3311 N N . ALA A 1 438 ? 2.949 22.634 -11.125 1.00 87.31 438 ALA A N 1
ATOM 3312 C CA . ALA A 1 438 ? 4.395 22.468 -10.982 1.00 87.31 438 ALA A CA 1
ATOM 3313 C C . ALA A 1 438 ? 5.010 21.772 -12.207 1.00 87.31 438 ALA A C 1
ATOM 3315 O O . ALA A 1 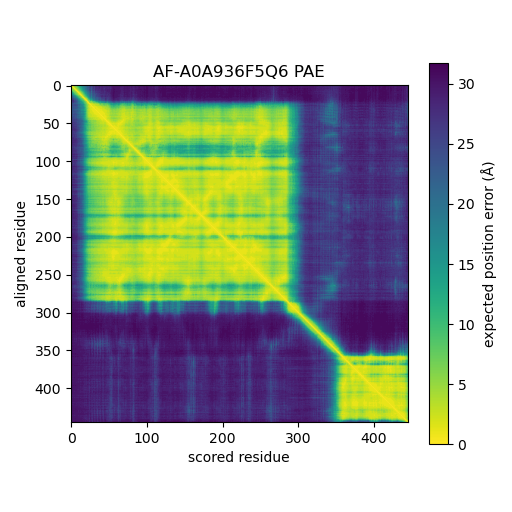438 ? 6.111 22.116 -12.636 1.00 87.31 438 ALA A O 1
ATOM 3316 N N . SER A 1 439 ? 4.276 20.838 -12.821 1.00 82.88 439 SER A N 1
ATOM 3317 C CA . SER A 1 439 ? 4.728 20.171 -14.041 1.00 82.88 439 SER A CA 1
ATOM 3318 C C . SER A 1 439 ? 4.732 21.075 -15.282 1.00 82.88 439 SER A C 1
ATOM 3320 O O . SER A 1 439 ? 5.560 20.866 -16.168 1.00 82.88 439 SER A O 1
ATOM 3322 N N . LEU A 1 440 ? 3.888 22.117 -15.325 1.00 84.44 440 LEU A N 1
ATOM 3323 C CA . LEU A 1 440 ? 3.851 23.109 -16.410 1.00 84.44 440 LEU A CA 1
ATOM 3324 C C . LEU A 1 440 ? 5.021 24.102 -16.361 1.00 84.44 440 LEU A C 1
ATOM 3326 O O . LEU A 1 440 ? 5.362 24.691 -17.384 1.00 84.44 440 LEU A O 1
ATOM 3330 N N . GLN A 1 441 ? 5.626 24.304 -15.188 1.00 80.75 441 GLN A N 1
ATOM 3331 C CA . GLN A 1 441 ? 6.746 25.235 -15.000 1.00 80.75 441 GLN A CA 1
ATOM 3332 C C . GLN A 1 441 ? 8.110 24.642 -15.365 1.00 80.75 441 GLN A C 1
ATOM 3334 O O . GLN A 1 441 ? 9.103 25.369 -15.426 1.00 80.75 441 GLN A O 1
ATOM 3339 N N . MET A 1 442 ? 8.185 23.332 -15.605 1.00 74.94 442 MET A N 1
ATOM 3340 C CA . MET A 1 442 ? 9.423 22.716 -16.061 1.00 74.94 442 MET A CA 1
ATOM 3341 C C . MET A 1 442 ? 9.711 23.171 -17.502 1.00 74.94 442 MET A C 1
ATOM 3343 O O . MET A 1 442 ? 8.859 22.977 -18.373 1.00 74.94 442 MET A O 1
ATOM 3347 N N . PRO A 1 443 ? 10.878 23.778 -17.790 1.00 60.38 443 PRO A N 1
ATOM 3348 C CA . PRO A 1 443 ? 11.212 24.208 -19.143 1.00 60.38 443 PRO A CA 1
ATOM 3349 C C . PRO A 1 443 ? 11.182 23.006 -20.092 1.00 60.38 443 PRO A C 1
ATOM 3351 O O . PRO A 1 443 ? 11.797 21.973 -19.817 1.00 60.38 443 PRO A O 1
ATOM 3354 N N . GLY A 1 444 ? 10.435 23.144 -21.191 1.00 53.47 444 GLY A N 1
ATOM 3355 C CA . GLY A 1 444 ? 10.269 22.090 -22.187 1.00 53.47 444 GLY A CA 1
ATOM 3356 C C . GLY A 1 444 ? 11.615 21.637 -22.755 1.00 53.47 444 GLY A C 1
ATOM 3357 O O . GLY A 1 444 ? 12.439 22.465 -23.145 1.00 53.47 444 GLY A O 1
ATOM 3358 N N . ARG A 1 445 ? 11.822 20.321 -22.788 1.00 40.09 445 ARG A N 1
ATOM 3359 C CA . ARG A 1 445 ? 12.805 19.645 -23.637 1.00 40.09 445 ARG A CA 1
ATOM 3360 C C . ARG A 1 445 ? 12.076 18.913 -24.742 1.00 40.09 445 ARG A C 1
ATOM 3362 O O . ARG A 1 445 ? 11.025 18.313 -24.417 1.00 40.09 445 ARG A O 1
#

Sequence (445 aa):
MSVSEQSEAVPAPDTSPAEAEGFDWKGELKGVFWLVLAVLGFHSLIAKPFYIPSESMMPGLLVGDRLVVSKYPYGWSFVSMTFHLLPPMKGRIMGSLPERGDVVIATPPGSSQDYIKRVIGLPGDRLEVRNGTVILNGTPVQRAPVQVRDIPVDANAPCDDMHYPGLLVTTADGSQVCRMPIVRETLPNGRSYDTIDLGLKLEADDYPAITVPDNHVFLMGDNRDNSADSRFGLEQGGLGGPVPWENIGGRAEFITFSLDGSTSLINPVSWFTAMRGGRAGTSLHASEAAKERYRARQAAVIRPNPVVHRFRSVRMSETQQTQAGIDRRNAIRLGAAGATAILTIKPAVAQAATSVLNCQIPVPDPVQSGQYIAADGTLVPAGTDGSFAPALRPFTGEEVKQALAGSNLPGTTYEQNQAYLAYIRKLQFGQSGYTCFASLQMPGR

Nearest PDB structures (foldseek):
  3s04-assembly3_A  TM=7.236E-01  e=3.856E-12  Escherichia coli K-12
  4wvi-assembly1_A  TM=7.078E-01  e=4.495E-07  Escherichia coli K-12
  4wvj-assembly1_A  TM=6.706E-01  e=2.278E-07  Escherichia coli K-12
  4wvh-assembly1_A  TM=6.995E-01  e=1.653E-06  Escherichia coli K-12
  4me8-assembly1_A  TM=6.698E-01  e=4.944E-05  Enterococcus faecalis V583

pLDDT: mean 80.83, std 20.74, range [27.95, 98.5]

Foldseek 3Di:
DDDDDDDDDDDDPPPDPDPPPPPPPVVVVVVVVVVVVVVQCCQLAFKDKDADQFCLAPPLDFHQFIFIFGQPAAAHFCLSGPQSPDDHDPDHDNGDFDDQQFWFWFAAVPGSDIDTFGFHFDAQWWWWFAQQWIATNNRTWDKDPWDWDWAFAFPRRNCDCVQNNPQWDQDPVRGITRTFTWIWTAHPLLFIDIAGDNSDDDPQRTADIDRQHPQWTFTGGSDSSRDQELSDPVVVVYRRHTGRSSRTNGTTFFTQWGFRPQDDPVDPVSVVVRTDPPRHPGTSDRDVVSSVVVVVVVVVVPDDDPPDDDDDDDDDDDDDDDDDDDDDDDDDDDDDDDDDDPDDDPDDPDDDPPCLQAAWQWQAFPVLQQFWFALQQDTHGPPDPRTHHTDPGTATLVLLLVLVVPDARPPDDPSRRNRSNSNLVPDDPPGGCVVSSVVSPPPDD

Radius of gyration: 31.42 Å; Cα contacts (8 Å, |Δi|>4):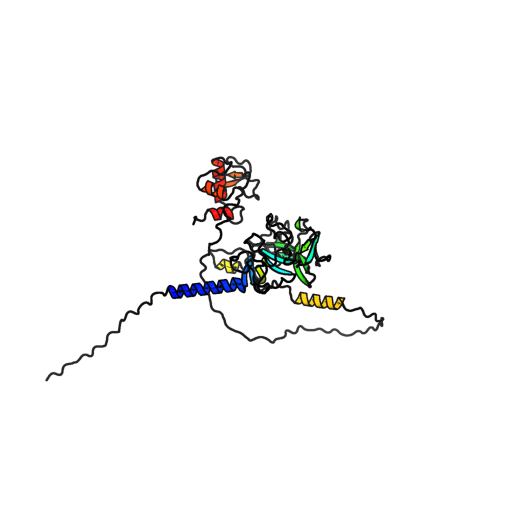 756; chains: 1; bounding box: 126×86×71 Å